Protein 5ISU (pdb70)

Radius of gyration: 23.93 Å; Cα contacts (8 Å, |Δi|>4): 1054; chains: 1; bounding box: 47×68×57 Å

Foldseek 3Di:
DFAAEAEEEDAADAAQLDVLADDDLVSVLVNLQQAWACAAFLPRHGFQWPDWDADPQQFKIKTFGDPPAAKLVGHHQFLVQVQVQLVCSCPVQQVGPCNVLQADPNHGWHWDRPDRGMIMTGHPAHFPCNSSVNNSGTTAGCVQCPPPRHPSPDCVSQQGIYQHQWGWDHDDHQAKTKTAGRCVRPVHTFRYGIYMYGHDNDPVVVLVCCLVVVHFKYWDALVCVVVSVVSHFWDKDKDFQQKWKWKFFAVLAVLSVFLLLLLLLQQLDAQQVLCCQQHPHCSWWDFAAFPGGPLAPLDDNPADQNHHDLPVSLVSVVVSPDDLVDAAEEEEAPPGSSVVSNQVRSQVSCVSSSHHYDYDHDHVVVVCVQQLDLNHDPHRMYIDMDNQGHYCLSCCLCPACPHSNVSRNDYDPVLNVLSVVLRRDDDSVVNSVSVVVNRHVCRSSSRMNGRTRGMIMMIGRNQKDQDVVQPQYHSNRGSGNSRIHGND

Secondary structure (DSSP, 8-state):
----EEEEEESS------TTT--SHHHHHHHHHH---SB-TTT--BSSEEEEEE-TTS-EEEEEEPTT-B-TTS-B--HHHHHHHHHHHH-GGG--TTGGGGEETTEEPEEEEEETTEEEEE-SS--TTHHHHHTT-----HHHHTT-S-TTT-GGGGS---SSSEEEEEEETTTEEEEEE-TT-TT---SSSEEEEEE---HHHHHHHHHTTS--EEE--GGGHHHHHHHSSEEEEEEEEEEEEEEEE-TTSGGGG-HHHHHHHHHT--HHHHHHHHSSSTTSEEE--SSS-TTSTT--S-S------HHHHHHHHHHHT--TTSEEEEEEETT-HHHHHHHHHHHHHHHTTT-EEEEEEE-HHHHHHHHT-TT--S-SEEEEEE---SSGGGGGGGTSTT-TT-TT----HHHHHHHHHHHH---HHHHHHHHHHHHHHHHHTT-EEEEEEEEEEEEEETTEE-HHHH-EETTTEES-GGG-EE--

B-factor: mean 55.95, std 15.01, range [28.08, 129.11]

CATH classification: 3.40.190.10 (+2 more: 3.90.76.10, 3.10.105.10)

Sequence (488 aa):
KDGGSLIIIGVTGDPEVINPNYASDRVTLTIQQAVYAPLFWEVDGKPALAKSLDISDDNLTYTVKLKDGLTWHDGKPLTADDVVFTVNSILDTKQNSPNRGNFVFDDKPVKVEAVDDTTVKFTTLPTVAPAFENTIKTFFPIPKHIFEGVENIEKSDKNKNNPIGSGPYKFVEYKTGEYVSLERFNDYFDGKPKLDKVTFRITKDQNAANLALQNGEINLKSIQPSDRNKVEKASAVNIITYPENRLSYATFNENQPALKSKELRQALSYALDREEIIDAAYGSDEYAKPASSFLTENTKYFTDKVETYDQDIAKAKKLVKESGFDTSQKLTVYYLNNSKSQESIALYLQQQYKEIGVTLDLKPTDPNALSNITLDRKNADYSIALNGYIMGNDPDAYKSLYLSDAPYNYSNYHNKDLDALWEKGAVTADDKERQEIYEKIQNTIADDAVIYPISYDNAVLALDSRYGGQKAATPQPVTMFRDLSKLYLTE

Organism: Listeria monocytogenes serovar 1/2a (strain ATCC BAA-679 / EGD-e) (NCBI:txid169963)

Structure (mmCIF, N/CA/C/O backbone):
data_5ISU
#
_entry.id   5ISU
#
_cell.length_a   46.637
_cell.length_b   75.160
_cell.length_c   70.517
_cell.angle_alpha   90.00
_cell.angle_beta   99.54
_cell.angle_gamma   90.00
#
_symmetry.space_group_name_H-M   'P 1 21 1'
#
loop_
_entity.id
_entity.type
_entity.pdbx_description
1 polymer 'Lmo0135 protein'
2 non-polymer 1,2-ETHANEDIOL
3 water water
#
loop_
_atom_site.group_PDB
_atom_site.id
_atom_site.type_symbol
_atom_site.label_atom_id
_atom_site.label_alt_id
_atom_site.label_comp_id
_atom_site.label_asym_id
_atom_site.label_entity_id
_atom_site.label_seq_id
_atom_site.pdbx_PDB_ins_code
_atom_site.Cartn_x
_atom_site.Cartn_y
_atom_site.Cartn_z
_atom_site.occupancy
_atom_site.B_iso_or_equiv
_atom_site.auth_seq_id
_atom_site.auth_comp_id
_atom_site.auth_asym_id
_atom_site.auth_atom_id
_atom_site.pdbx_PDB_model_num
ATOM 1 N N . LYS A 1 15 ? 7.092 -4.289 52.987 1.00 97.37 37 LYS A N 1
ATOM 2 C CA . LYS A 1 15 ? 7.753 -3.382 51.987 1.00 96.12 37 LYS A CA 1
ATOM 3 C C . LYS A 1 15 ? 7.642 -3.961 50.558 1.00 94.78 37 LYS A C 1
ATOM 4 O O . LYS A 1 15 ? 8.644 -4.141 49.861 1.00 93.02 37 LYS A O 1
ATOM 10 N N . ASP A 1 16 ? 6.410 -4.261 50.138 1.00 92.79 38 ASP A N 1
ATOM 11 C CA . ASP A 1 16 ? 6.141 -4.820 48.795 1.00 83.96 38 ASP A CA 1
ATOM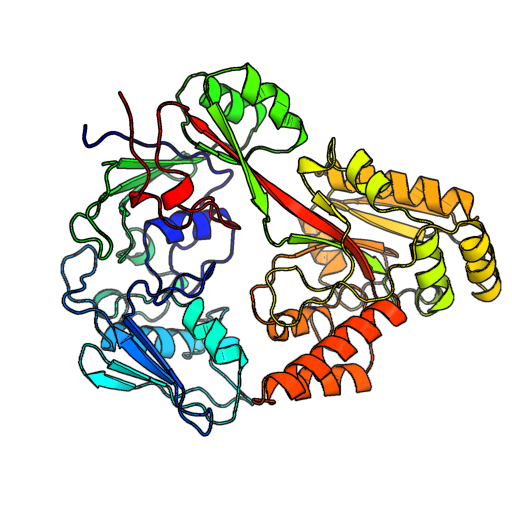 12 C C . ASP A 1 16 ? 4.673 -4.657 48.433 1.00 78.44 38 ASP A C 1
ATOM 13 O O . ASP A 1 16 ? 3.790 -4.709 49.302 1.00 75.94 38 ASP A O 1
ATOM 18 N N . GLY A 1 17 ? 4.426 -4.478 47.138 1.00 70.05 39 GLY A N 1
ATOM 19 C CA . GLY A 1 17 ? 3.084 -4.328 46.622 1.00 64.61 39 GLY A CA 1
ATOM 20 C C . GLY A 1 17 ? 2.616 -2.904 46.764 1.00 59.51 39 GLY A C 1
ATOM 21 O O . GLY A 1 17 ? 3.398 -2.000 47.065 1.00 61.22 39 GLY A O 1
ATOM 22 N N . GLY A 1 18 ? 1.322 -2.719 46.584 1.00 53.17 40 GLY A N 1
ATOM 23 C CA . GLY A 1 18 ? 0.730 -1.415 46.632 1.00 50.52 40 GLY A CA 1
ATOM 24 C C . GLY A 1 18 ? 0.267 -1.059 45.240 1.00 48.12 40 GLY A C 1
ATOM 25 O O . GLY A 1 18 ? 0.643 -1.699 44.256 1.00 42.74 40 GLY A O 1
ATOM 26 N N . SER A 1 19 ? -0.546 -0.011 45.173 1.00 47.57 41 SER A N 1
ATOM 27 C CA . SER A 1 19 ? -1.129 0.442 43.948 1.00 45.92 41 SER A CA 1
ATOM 28 C C . SER A 1 19 ? -0.622 1.836 43.622 1.00 45.52 41 SER A C 1
ATOM 29 O O . SER A 1 19 ? -0.216 2.577 44.506 1.00 46.31 41 SER A O 1
ATOM 32 N N . LEU A 1 20 ? -0.651 2.172 42.338 1.00 44.47 42 LEU A N 1
ATOM 33 C CA . LEU A 1 20 ? -0.291 3.502 41.851 1.00 44.16 42 LEU A CA 1
ATOM 34 C C . LEU A 1 20 ? -1.370 3.908 40.869 1.00 43.03 42 LEU A C 1
ATOM 35 O O . LEU A 1 20 ? -1.719 3.137 39.979 1.00 44.12 42 LEU A O 1
ATOM 40 N N A ILE A 1 21 ? -1.894 5.116 41.050 0.50 43.42 43 ILE A N 1
ATOM 41 N N B ILE A 1 21 ? -1.911 5.109 41.047 0.50 42.63 43 ILE A N 1
ATOM 42 C CA A ILE A 1 21 ? -2.929 5.678 40.197 0.50 42.49 43 ILE A CA 1
ATOM 43 C CA B ILE A 1 21 ? -2.946 5.642 40.171 0.50 41.13 43 ILE A CA 1
ATOM 44 C C A ILE A 1 21 ? -2.282 6.824 39.445 0.50 40.23 43 ILE A C 1
ATOM 45 C C B ILE A 1 21 ? -2.323 6.826 39.446 0.50 39.59 43 ILE A C 1
ATOM 46 O O A ILE A 1 21 ? -1.750 7.740 40.071 0.50 38.88 43 ILE A O 1
ATOM 47 O O B ILE A 1 21 ? -1.846 7.760 40.090 0.50 38.48 43 ILE A O 1
ATOM 56 N N . ILE A 1 22 ? -2.321 6.771 38.115 1.00 38.74 44 ILE A N 1
ATOM 57 C CA . ILE A 1 22 ? -1.711 7.806 37.278 1.00 39.38 44 ILE A CA 1
ATOM 58 C C . ILE A 1 22 ? -2.779 8.563 36.507 1.00 41.13 44 ILE A C 1
ATOM 59 O O . ILE A 1 22 ? -3.629 7.965 35.856 1.00 43.68 44 ILE A O 1
ATOM 64 N N . GLY A 1 23 ? -2.723 9.883 36.570 1.00 42.98 45 GLY A N 1
ATOM 65 C CA . GLY A 1 23 ? -3.731 10.718 35.908 1.00 45.73 45 GLY A CA 1
ATOM 66 C C . GLY A 1 23 ? -3.336 11.022 34.479 1.00 45.46 45 GLY A C 1
ATOM 67 O O . GLY A 1 23 ? -2.203 11.421 34.231 1.00 44.21 45 GLY A O 1
ATOM 68 N N . VAL A 1 24 ? -4.243 10.755 33.542 1.00 47.50 46 VAL A N 1
ATOM 69 C CA . VAL A 1 24 ? -4.035 11.093 32.130 1.00 48.64 46 VAL A CA 1
ATOM 70 C C . VAL A 1 24 ? -5.247 11.924 31.699 1.00 53.81 46 VAL A C 1
ATOM 71 O O . VAL A 1 24 ? -6.287 11.920 32.377 1.00 56.51 46 VAL A O 1
ATOM 75 N N . THR A 1 25 ? -5.130 12.612 30.573 1.00 54.96 47 THR A N 1
ATOM 76 C CA . THR A 1 25 ? -6.172 13.541 30.140 1.00 62.26 47 THR A CA 1
ATOM 77 C C . THR A 1 25 ? -7.272 13.016 29.209 1.00 64.81 47 THR A C 1
ATOM 78 O O . THR A 1 25 ? -8.382 13.560 29.226 1.00 70.31 47 THR A O 1
ATOM 82 N N . GLY A 1 26 ? -6.978 12.002 28.400 1.00 60.99 48 GLY A N 1
ATOM 83 C CA . GLY A 1 26 ? -7.972 11.459 27.468 1.00 60.01 48 GLY A CA 1
ATOM 84 C C . GLY A 1 26 ? -7.933 9.954 27.360 1.00 56.80 48 GLY A C 1
ATOM 85 O O . GLY A 1 26 ? -7.170 9.293 28.080 1.00 53.71 48 GLY A O 1
ATOM 86 N N . ASP A 1 27 ? -8.772 9.413 26.474 1.00 57.89 49 ASP A N 1
ATOM 87 C CA . ASP A 1 27 ? -8.832 7.971 26.229 1.00 58.83 49 ASP A CA 1
ATOM 88 C C . ASP A 1 27 ? -7.707 7.558 25.317 1.00 57.05 49 ASP A C 1
ATOM 89 O O . ASP A 1 27 ? -7.341 8.303 24.403 1.00 58.24 49 ASP A O 1
ATOM 94 N N . PRO A 1 28 ? -7.170 6.348 25.528 1.00 55.35 50 PRO A N 1
ATOM 95 C CA . PRO A 1 28 ? -6.146 5.909 24.612 1.00 54.51 50 PRO A CA 1
ATOM 96 C C . PRO A 1 28 ? -6.786 5.498 23.284 1.00 56.19 50 PRO A C 1
ATOM 97 O O . PRO A 1 28 ? -8.005 5.374 23.201 1.00 56.31 50 PRO A O 1
ATOM 101 N N . GLU A 1 29 ? -5.960 5.331 22.255 1.00 58.03 51 GLU A N 1
ATOM 102 C CA . GLU A 1 29 ? -6.431 4.856 20.948 1.00 62.90 51 GLU A CA 1
ATOM 103 C C . GLU A 1 29 ? -6.010 3.376 20.888 1.00 60.02 51 GLU A C 1
ATOM 104 O O . GLU A 1 29 ? -6.158 2.676 21.882 1.00 60.05 51 GLU A O 1
ATOM 110 N N . VAL A 1 30 ? -5.467 2.895 19.775 1.00 58.64 52 VAL A N 1
ATOM 111 C CA . VAL A 1 30 ? -5.078 1.490 19.692 1.00 56.33 52 VAL A CA 1
ATOM 112 C C . VAL A 1 30 ? -3.736 1.237 20.412 1.00 54.41 52 VAL A C 1
ATOM 113 O O . VAL A 1 30 ? -2.696 1.746 19.995 1.00 50.49 52 VAL A O 1
ATOM 117 N N . ILE A 1 31 ? -3.759 0.436 21.479 1.00 51.68 53 ILE A N 1
ATOM 118 C CA . ILE A 1 31 ? -2.540 0.134 22.249 1.00 49.83 53 ILE A CA 1
ATOM 119 C C . ILE A 1 31 ? -1.718 -0.956 21.537 1.00 48.82 53 ILE A C 1
ATOM 120 O O . ILE A 1 31 ? -1.769 -2.149 21.882 1.00 49.43 53 ILE A O 1
ATOM 125 N N . ASN A 1 32 ? -0.957 -0.510 20.541 1.00 45.89 54 ASN A N 1
ATOM 126 C CA . ASN A 1 32 ? -0.140 -1.382 19.699 1.00 43.42 54 ASN A CA 1
ATOM 127 C C . ASN A 1 32 ? 0.988 -0.500 19.150 1.00 41.49 54 ASN A C 1
ATOM 128 O O . ASN A 1 32 ? 0.720 0.487 18.459 1.00 40.78 54 ASN A O 1
ATOM 133 N N . PRO A 1 33 ? 2.249 -0.850 19.452 1.00 41.50 55 PRO A N 1
ATOM 134 C CA . PRO A 1 33 ? 3.393 -0.023 19.043 1.00 40.07 55 PRO A CA 1
ATOM 135 C C . PRO A 1 33 ? 3.579 0.202 17.555 1.00 42.10 55 PRO A C 1
ATOM 136 O O . PRO A 1 33 ? 4.331 1.095 17.171 1.00 43.24 55 PRO A O 1
ATOM 140 N N . ASN A 1 34 ? 2.950 -0.617 16.724 1.00 44.46 56 ASN A N 1
ATOM 141 C CA . ASN A 1 34 ? 3.018 -0.399 15.273 1.00 46.15 56 ASN A CA 1
ATOM 142 C C . ASN A 1 34 ? 2.186 0.832 14.864 1.00 46.41 56 ASN A C 1
ATOM 143 O O . ASN A 1 34 ? 2.357 1.339 13.773 1.00 49.82 56 ASN A O 1
ATOM 148 N N . TYR A 1 35 ? 1.301 1.308 15.743 1.00 46.54 57 TYR A N 1
ATOM 149 C CA . TYR A 1 35 ? 0.428 2.444 15.414 1.00 47.24 57 TYR A CA 1
ATOM 150 C C . TYR A 1 35 ? 0.404 3.569 16.452 1.00 49.23 57 TYR A C 1
ATOM 151 O O . TYR A 1 35 ? 0.069 4.697 16.111 1.00 49.50 57 TYR A O 1
ATOM 160 N N . ALA A 1 36 ? 0.774 3.286 17.706 1.00 47.76 58 ALA A N 1
ATOM 161 C CA . ALA A 1 36 ? 0.691 4.314 18.756 1.00 47.64 58 ALA A CA 1
ATOM 162 C C . ALA A 1 36 ? 1.440 5.604 18.421 1.00 46.20 58 ALA A C 1
ATOM 163 O O . ALA A 1 36 ? 2.615 5.557 18.110 1.00 45.48 58 ALA A O 1
ATOM 165 N N . SER A 1 37 ? 0.738 6.741 18.479 1.00 46.38 59 SER A N 1
ATOM 166 C CA . SER A 1 37 ? 1.358 8.051 18.218 1.00 49.34 59 SER A CA 1
ATOM 167 C C . SER A 1 37 ? 0.900 9.185 19.163 1.00 51.64 59 SER A C 1
ATOM 168 O O . SER A 1 37 ? 1.618 10.163 19.309 1.00 58.04 59 SER A O 1
ATOM 171 N N . ASP A 1 38 ? -0.271 9.070 19.796 1.00 51.39 60 ASP A N 1
ATOM 172 C CA . ASP A 1 38 ? -0.739 10.133 20.711 1.00 52.43 60 ASP A CA 1
ATOM 173 C C . ASP A 1 38 ? -0.122 9.961 22.133 1.00 49.78 60 ASP A C 1
ATOM 174 O O . ASP A 1 38 ? 0.367 8.893 22.476 1.00 47.39 60 ASP A O 1
ATOM 179 N N . ARG A 1 39 ? -0.172 11.020 22.940 1.00 49.94 61 ARG A N 1
ATOM 180 C CA . ARG A 1 39 ? 0.433 11.032 24.281 1.00 51.82 61 ARG A CA 1
ATOM 181 C C . ARG A 1 39 ? -0.123 9.978 25.236 1.00 47.81 61 ARG A C 1
ATOM 182 O O . ARG A 1 39 ? 0.654 9.280 25.902 1.00 46.83 61 ARG A O 1
ATOM 190 N N . VAL A 1 40 ? -1.442 9.802 25.257 1.00 44.60 62 VAL A N 1
ATOM 191 C CA . VAL A 1 40 ? -2.051 8.849 26.178 1.00 43.11 62 VAL A CA 1
ATOM 192 C C . VAL A 1 40 ? -1.733 7.407 25.822 1.00 39.85 62 VAL A C 1
ATOM 193 O O . VAL A 1 40 ? -1.351 6.619 26.697 1.00 39.24 62 VAL A O 1
ATOM 197 N N . THR A 1 41 ? -1.847 7.068 24.548 1.00 39.15 63 THR A N 1
ATOM 198 C CA . THR A 1 41 ? -1.587 5.705 24.120 1.00 39.87 63 THR A CA 1
ATOM 199 C C . THR A 1 41 ? -0.125 5.338 24.354 1.00 36.89 63 THR A C 1
ATOM 200 O O . THR A 1 41 ? 0.181 4.217 24.782 1.00 39.33 63 THR A O 1
ATOM 204 N N . LEU A 1 42 ? 0.776 6.268 24.056 1.00 34.87 64 LEU A N 1
ATOM 205 C CA . LEU A 1 42 ? 2.204 6.007 24.251 1.00 35.02 64 LEU A CA 1
ATOM 206 C C . LEU A 1 42 ? 2.536 5.832 25.729 1.00 34.64 64 LEU A C 1
ATOM 207 O O . LEU A 1 42 ? 3.396 5.034 26.084 1.00 35.91 64 LEU A O 1
ATOM 212 N N . THR A 1 43 ? 1.854 6.594 26.579 1.00 35.79 65 THR A N 1
ATOM 213 C CA . THR A 1 43 ? 2.077 6.538 28.011 1.00 35.91 65 THR A CA 1
ATOM 214 C C . THR A 1 43 ? 1.698 5.150 28.524 1.00 36.46 65 THR A C 1
ATOM 215 O O . THR A 1 43 ? 2.432 4.550 29.304 1.00 34.56 65 THR A O 1
ATOM 219 N N . ILE A 1 44 ? 0.574 4.627 28.036 1.00 38.49 66 ILE A N 1
ATOM 220 C CA . ILE A 1 44 ? 0.100 3.304 28.456 1.00 40.41 66 ILE A CA 1
ATOM 221 C C . ILE A 1 44 ? 0.984 2.212 27.849 1.00 39.95 66 ILE A C 1
ATOM 222 O O . ILE A 1 44 ? 1.388 1.257 28.548 1.00 39.80 66 ILE A O 1
ATOM 227 N N . GLN A 1 45 ? 1.352 2.389 26.587 1.00 38.84 67 GLN A N 1
ATOM 228 C CA . GLN A 1 45 ? 2.236 1.431 25.913 1.00 38.47 67 GLN A CA 1
ATOM 229 C C . GLN A 1 45 ? 3.579 1.237 26.629 1.00 38.05 67 GLN A C 1
ATOM 230 O O . GLN A 1 45 ? 4.105 0.130 26.684 1.00 36.56 67 GLN A O 1
ATOM 236 N N . GLN A 1 46 ? 4.124 2.317 27.180 1.00 38.04 68 GLN A N 1
ATOM 237 C CA . GLN A 1 46 ? 5.411 2.258 27.877 1.00 37.00 68 GLN A CA 1
ATOM 238 C C . GLN A 1 46 ? 5.354 1.284 29.052 1.00 36.98 68 GLN A C 1
ATOM 239 O O . GLN A 1 46 ? 6.347 0.660 29.398 1.00 38.25 68 GLN A O 1
ATOM 245 N N . ALA A 1 47 ? 4.179 1.154 29.650 1.00 35.27 69 ALA A N 1
ATOM 246 C CA . ALA A 1 47 ? 4.004 0.260 30.780 1.00 34.82 69 ALA A CA 1
ATOM 247 C C . ALA A 1 47 ? 3.746 -1.181 30.340 1.00 35.82 69 ALA A C 1
ATOM 248 O O . ALA A 1 47 ? 4.125 -2.099 31.024 1.00 40.77 69 ALA A O 1
ATOM 250 N N . VAL A 1 48 ? 3.147 -1.368 29.176 1.00 37.56 70 VAL A N 1
ATOM 251 C CA . VAL A 1 48 ? 2.752 -2.697 28.712 1.00 38.40 70 VAL A CA 1
ATOM 252 C C . VAL A 1 48 ? 3.770 -3.375 27.811 1.00 38.08 70 VAL A C 1
ATOM 253 O O . VAL A 1 48 ? 3.901 -4.598 27.860 1.00 39.27 70 VAL A O 1
ATOM 257 N N . TYR A 1 49 ? 4.487 -2.590 27.003 1.00 39.93 71 TYR A N 1
ATOM 258 C CA . TYR A 1 49 ? 5.491 -3.116 26.084 1.00 38.99 71 TYR A CA 1
ATOM 259 C C . TYR A 1 49 ? 6.903 -2.611 26.362 1.00 37.33 71 TYR A C 1
ATOM 260 O O . TYR A 1 49 ? 7.106 -1.440 26.618 1.00 39.44 71 TYR A O 1
ATOM 269 N N . ALA A 1 50 ? 7.874 -3.511 26.249 1.00 36.92 72 ALA A N 1
ATOM 270 C CA . ALA A 1 50 ? 9.272 -3.183 26.393 1.00 36.91 72 ALA A CA 1
ATOM 271 C C . ALA A 1 50 ? 9.908 -3.000 24.983 1.00 38.09 72 ALA A C 1
ATOM 272 O O . ALA A 1 50 ? 9.507 -3.675 24.029 1.00 35.16 72 ALA A O 1
ATOM 274 N N . PRO A 1 51 ? 10.886 -2.074 24.849 1.00 37.86 73 PRO A N 1
ATOM 275 C CA . PRO A 1 51 ? 11.591 -1.884 23.574 1.00 37.74 73 PRO A CA 1
ATOM 276 C C . PRO A 1 51 ? 12.883 -2.734 23.492 1.00 37.23 73 PRO A C 1
ATOM 277 O O . PRO A 1 51 ? 13.267 -3.370 24.471 1.00 34.73 73 PRO A O 1
ATOM 281 N N . LEU A 1 52 ? 13.547 -2.749 22.339 1.00 38.15 74 LEU A N 1
ATOM 282 C CA . LEU A 1 52 ? 14.821 -3.471 22.239 1.00 38.15 74 LEU A CA 1
ATOM 283 C C . LEU A 1 52 ? 15.857 -2.722 23.081 1.00 38.52 74 LEU A C 1
ATOM 284 O O . LEU A 1 52 ? 16.636 -3.331 23.813 1.00 39.67 74 LEU A O 1
ATOM 289 N N . PHE A 1 53 ? 15.847 -1.395 22.953 1.00 38.40 75 PHE A N 1
ATOM 290 C CA . PHE A 1 53 ? 16.745 -0.508 23.684 1.00 36.96 75 PHE A CA 1
ATOM 291 C C . PHE A 1 53 ? 15.932 0.658 24.202 1.00 36.97 75 PHE A C 1
ATOM 292 O O . PHE A 1 53 ? 14.914 1.012 23.605 1.00 36.94 75 PHE A O 1
ATOM 300 N N . TRP A 1 54 ? 16.369 1.247 25.312 1.00 36.23 76 TRP A N 1
ATOM 301 C CA . TRP A 1 54 ? 15.683 2.400 25.860 1.00 37.87 76 TRP A CA 1
ATOM 302 C C . TRP A 1 54 ? 16.131 3.632 25.070 1.00 38.60 76 TRP A C 1
ATOM 303 O O . TRP A 1 54 ? 17.301 3.923 25.005 1.00 39.53 76 TRP A O 1
ATOM 314 N N . GLU A 1 55 ? 15.175 4.333 24.472 1.00 40.99 77 GLU A N 1
ATOM 315 C CA . GLU A 1 55 ? 15.428 5.522 23.648 1.00 45.00 77 GLU A CA 1
ATOM 316 C C . GLU A 1 55 ? 16.170 6.648 24.359 1.00 46.29 77 GLU A C 1
ATOM 317 O O . GLU A 1 55 ? 17.131 7.189 23.827 1.00 45.85 77 GLU A O 1
ATOM 323 N N . VAL A 1 56 ? 15.713 6.995 25.560 1.00 46.76 78 VAL A N 1
ATOM 324 C CA . VAL A 1 56 ? 16.285 8.118 26.310 1.00 48.91 78 VAL A CA 1
ATOM 325 C C . VAL A 1 56 ? 17.817 8.052 26.459 1.00 49.64 78 VAL A C 1
ATOM 326 O O . VAL A 1 56 ? 18.458 9.080 26.422 1.00 52.84 78 VAL A O 1
ATOM 330 N N . ASP A 1 57 ? 18.407 6.861 26.564 1.00 52.12 79 ASP A N 1
ATOM 331 C CA . ASP A 1 57 ? 19.887 6.733 26.698 1.00 56.12 79 ASP A CA 1
ATOM 332 C C . ASP A 1 57 ? 20.543 5.658 25.818 1.00 56.80 79 ASP A C 1
ATOM 333 O O . ASP A 1 57 ? 21.754 5.438 25.907 1.00 58.08 79 ASP A O 1
ATOM 338 N N . GLY A 1 58 ? 19.762 4.991 24.973 1.00 52.16 80 GLY A N 1
ATOM 339 C CA . GLY A 1 58 ? 20.319 3.931 24.119 1.00 52.52 80 GLY A CA 1
ATOM 340 C C . GLY A 1 58 ? 20.765 2.646 24.831 1.00 49.70 80 GLY A C 1
ATOM 341 O O . GLY A 1 58 ? 21.386 1.779 24.219 1.00 46.43 80 GLY A O 1
ATOM 342 N N . LYS A 1 59 ? 20.422 2.499 26.105 1.00 48.91 81 LYS A N 1
ATOM 343 C CA . LYS A 1 59 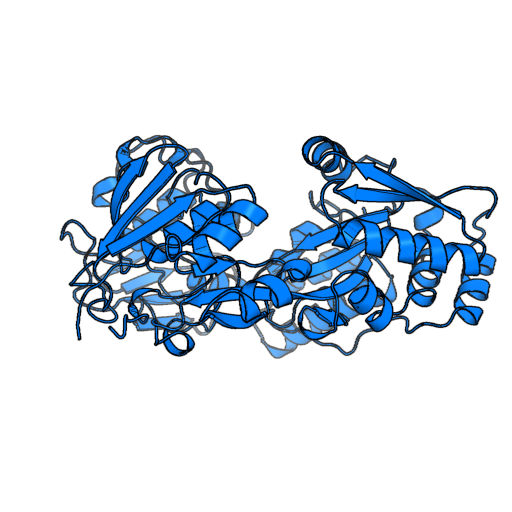? 20.825 1.305 26.857 1.00 50.93 81 LYS A CA 1
ATOM 344 C C . LYS A 1 59 ? 20.008 0.046 26.540 1.00 47.57 81 LYS A C 1
ATOM 345 O O . LYS A 1 59 ? 18.855 0.139 26.133 1.00 46.39 81 LYS A O 1
ATOM 351 N N . PRO A 1 60 ? 20.636 -1.134 26.686 1.00 47.35 82 PRO A N 1
ATOM 352 C CA . PRO A 1 60 ? 19.983 -2.406 26.421 1.00 46.48 82 PRO A CA 1
ATOM 353 C C . PRO A 1 60 ? 18.730 -2.613 27.240 1.00 45.16 82 PRO A C 1
ATOM 354 O O . PRO A 1 60 ? 18.755 -2.370 28.432 1.00 48.33 82 PRO A O 1
ATOM 358 N N . ALA A 1 61 ? 17.650 -3.048 26.591 1.00 41.39 83 ALA A N 1
ATOM 359 C CA . ALA A 1 61 ? 16.389 -3.362 27.265 1.00 40.84 83 ALA A CA 1
ATOM 360 C C . ALA A 1 61 ? 16.126 -4.848 26.978 1.00 40.41 83 ALA A C 1
ATOM 361 O O . ALA A 1 61 ? 16.793 -5.704 27.566 1.00 40.81 83 ALA A O 1
ATOM 363 N N . LEU A 1 62 ? 15.213 -5.177 26.056 1.00 38.06 84 LEU A N 1
ATOM 364 C CA . LEU A 1 62 ? 15.031 -6.584 25.697 1.00 37.44 84 LEU A CA 1
ATOM 365 C C . LEU A 1 62 ? 16.310 -7.097 25.025 1.00 39.10 84 LEU A C 1
ATOM 366 O O . LEU A 1 62 ? 16.644 -8.281 25.134 1.00 38.52 84 LEU A O 1
ATOM 371 N N . ALA A 1 63 ? 17.008 -6.194 24.328 1.00 38.92 85 ALA A N 1
ATOM 372 C CA . ALA A 1 63 ? 18.242 -6.533 23.624 1.00 42.29 85 ALA A CA 1
ATOM 373 C C . ALA A 1 63 ? 19.431 -6.461 24.558 1.00 47.53 85 ALA A C 1
ATOM 374 O O . ALA A 1 63 ? 19.448 -5.683 25.514 1.00 49.53 85 ALA A O 1
ATOM 376 N N . LYS A 1 64 ? 20.426 -7.277 24.258 1.00 49.92 86 LYS A N 1
ATOM 377 C CA . LYS A 1 64 ? 21.656 -7.332 25.010 1.00 53.39 86 LYS A CA 1
ATOM 378 C C . LYS A 1 64 ? 22.674 -6.404 24.315 1.00 54.50 86 LYS A C 1
ATOM 379 O O . LYS A 1 64 ? 23.450 -5.717 24.989 1.00 57.94 86 LYS A O 1
ATOM 385 N N . SER A 1 65 ? 22.647 -6.365 22.974 1.00 51.84 87 SER A N 1
ATOM 386 C CA . SER A 1 65 ? 23.569 -5.522 22.200 1.00 53.80 87 SER A CA 1
ATOM 387 C C . SER A 1 65 ? 23.198 -5.340 20.720 1.00 52.32 87 SER A C 1
ATOM 388 O O . SER A 1 65 ? 22.405 -6.103 20.150 1.00 50.74 87 SER A O 1
ATOM 391 N N . LEU A 1 66 ? 23.804 -4.317 20.126 1.00 51.56 88 LEU A N 1
ATOM 392 C CA . LEU A 1 66 ? 23.653 -3.970 18.722 1.00 53.37 88 LEU A CA 1
ATOM 393 C C . LEU A 1 66 ? 25.060 -3.915 18.169 1.00 57.71 88 LEU A C 1
ATOM 394 O O . LEU A 1 66 ? 25.958 -3.377 18.812 1.00 62.08 88 LEU A O 1
ATOM 399 N N . ASP A 1 67 ? 25.255 -4.465 16.983 1.00 60.22 89 ASP A N 1
ATOM 400 C CA . ASP A 1 67 ? 26.562 -4.456 16.354 1.00 66.11 89 ASP A CA 1
ATOM 401 C C . ASP A 1 67 ? 26.364 -4.064 14.888 1.00 63.23 89 ASP A C 1
ATOM 402 O O . ASP A 1 67 ? 25.519 -4.615 14.191 1.00 59.13 89 ASP A O 1
ATOM 407 N N . ILE A 1 68 ? 27.137 -3.087 14.445 1.00 63.95 90 ILE A N 1
ATOM 408 C CA . ILE A 1 68 ? 27.045 -2.569 13.092 1.00 65.56 90 ILE A CA 1
ATOM 409 C C . ILE A 1 68 ? 28.305 -2.977 12.344 1.00 68.23 90 ILE A C 1
ATOM 410 O O . ILE A 1 68 ? 29.410 -2.771 12.842 1.00 71.90 90 ILE A O 1
ATOM 415 N N . SER A 1 69 ? 28.141 -3.552 11.152 1.00 61.89 91 SER A N 1
ATOM 416 C CA . SER A 1 69 ? 29.279 -3.990 10.356 1.00 65.00 91 SER A CA 1
ATOM 417 C C . SER A 1 69 ? 30.137 -2.805 9.876 1.00 65.51 91 SER A C 1
ATOM 418 O O . SER A 1 69 ? 29.685 -1.669 9.848 1.00 63.85 91 SER A O 1
ATOM 421 N N . ASP A 1 70 ? 31.355 -3.105 9.454 1.00 70.05 92 ASP A N 1
ATOM 422 C CA . ASP A 1 70 ? 32.288 -2.077 8.969 1.00 73.83 92 ASP A CA 1
ATOM 423 C C . ASP A 1 70 ? 31.760 -1.298 7.755 1.00 71.43 92 ASP A C 1
ATOM 424 O O . ASP A 1 70 ? 31.961 -0.094 7.671 1.00 72.11 92 ASP A O 1
ATOM 429 N N . ASP A 1 71 ? 31.074 -1.983 6.841 1.00 70.38 93 ASP A N 1
ATOM 430 C CA . ASP A 1 71 ? 30.487 -1.328 5.649 1.00 70.87 93 ASP A CA 1
ATOM 431 C C . ASP A 1 71 ? 29.140 -0.597 5.926 1.00 68.59 93 ASP A C 1
ATOM 432 O O . ASP A 1 71 ? 28.537 -0.053 5.005 1.00 68.33 93 ASP A O 1
ATOM 437 N N . ASN A 1 72 ? 28.667 -0.627 7.180 1.00 64.50 94 ASN A N 1
ATOM 438 C CA . ASN A 1 72 ? 27.437 0.078 7.598 1.00 62.38 94 ASN A CA 1
ATOM 439 C C . ASN A 1 72 ? 26.123 -0.405 6.979 1.00 60.85 94 ASN A C 1
ATOM 440 O O . ASN A 1 72 ? 25.115 0.311 7.036 1.00 58.01 94 ASN A O 1
ATOM 445 N N . LEU A 1 73 ? 26.123 -1.615 6.418 1.00 61.49 95 LEU A N 1
ATOM 446 C CA . LEU A 1 73 ? 24.923 -2.192 5.801 1.00 60.94 95 LEU A CA 1
ATOM 447 C C . LEU A 1 73 ? 24.278 -3.288 6.634 1.00 58.44 95 LEU A C 1
ATOM 448 O O . LEU A 1 73 ? 23.132 -3.618 6.383 1.00 60.84 95 LEU A O 1
ATOM 453 N N . THR A 1 74 ? 24.999 -3.856 7.604 1.00 57.87 96 THR A N 1
ATOM 454 C CA . THR A 1 74 ? 24.461 -4.942 8.422 1.00 56.92 96 THR A CA 1
ATOM 455 C C . THR A 1 74 ? 24.441 -4.633 9.933 1.00 56.13 96 THR A C 1
ATOM 456 O O . THR A 1 74 ? 25.482 -4.417 10.551 1.00 58.79 96 THR A O 1
ATOM 460 N N . TYR A 1 75 ? 23.240 -4.619 10.506 1.00 53.78 97 TYR A N 1
ATOM 461 C CA . TYR A 1 75 ? 23.026 -4.371 11.925 1.00 51.16 97 TYR A CA 1
ATOM 462 C C . TYR A 1 75 ? 22.596 -5.683 12.579 1.00 48.76 97 TYR A C 1
ATOM 463 O O . TYR A 1 75 ? 21.579 -6.250 12.222 1.00 47.42 97 TYR A O 1
ATOM 472 N N . THR A 1 76 ? 23.363 -6.143 13.552 1.00 48.87 98 THR A N 1
ATOM 473 C CA . THR A 1 76 ? 23.073 -7.377 14.252 1.00 49.28 98 THR A CA 1
ATOM 474 C C . THR A 1 76 ? 22.668 -7.091 15.690 1.00 47.98 98 THR A C 1
ATOM 475 O O . THR A 1 76 ? 23.440 -6.500 16.457 1.00 48.89 98 THR A O 1
ATOM 479 N N . VAL A 1 77 ? 21.463 -7.529 16.057 1.00 47.32 99 VAL A N 1
ATOM 480 C CA . VAL A 1 77 ? 20.931 -7.356 17.409 1.00 45.50 99 VAL A CA 1
ATOM 481 C C . VAL A 1 77 ? 20.850 -8.712 18.118 1.00 46.77 99 VAL A C 1
ATOM 482 O O . VAL A 1 77 ? 20.248 -9.656 17.596 1.00 47.14 99 VAL A O 1
ATOM 486 N N . LYS A 1 78 ? 21.455 -8.793 19.300 1.00 47.77 100 LYS A N 1
ATOM 487 C CA . LYS A 1 78 ? 21.409 -9.989 20.141 1.00 49.46 100 LYS A CA 1
ATOM 488 C C . LYS A 1 78 ? 20.403 -9.710 21.262 1.00 47.52 100 LYS A C 1
ATOM 489 O O . LYS A 1 78 ? 20.492 -8.682 21.920 1.00 45.66 100 LYS A O 1
ATOM 495 N N . LEU A 1 79 ? 19.471 -10.637 21.490 1.00 49.76 101 LEU A N 1
ATOM 496 C CA . LEU A 1 79 ? 18.450 -10.507 22.548 1.00 48.69 101 LEU A CA 1
ATOM 497 C C . LEU A 1 79 ? 18.878 -11.189 23.830 1.00 48.08 101 LEU A C 1
ATOM 498 O O . LEU A 1 79 ? 19.738 -12.044 23.825 1.00 49.57 101 LEU A O 1
ATOM 503 N N . LYS A 1 80 ? 18.241 -10.821 24.929 1.00 49.61 102 LYS A N 1
ATOM 504 C CA . LYS A 1 80 ? 18.483 -11.498 26.198 1.00 52.00 102 LYS A CA 1
ATOM 505 C C . LYS A 1 80 ? 17.846 -12.905 26.122 1.00 53.90 102 LYS A C 1
ATOM 506 O O . LYS A 1 80 ? 16.940 -13.134 25.317 1.00 53.01 102 LYS A O 1
ATOM 512 N N . ASP A 1 81 ? 18.360 -13.837 26.918 1.00 56.40 103 ASP A N 1
ATOM 513 C CA . ASP A 1 81 ? 17.868 -15.209 26.942 1.00 59.92 103 ASP A CA 1
ATOM 514 C C . ASP A 1 81 ? 16.701 -15.312 27.893 1.00 56.14 103 ASP A C 1
ATOM 515 O O . ASP A 1 81 ? 16.628 -14.562 28.860 1.00 54.12 103 ASP A O 1
ATOM 520 N N . GLY A 1 82 ? 15.800 -16.253 27.628 1.00 53.56 104 GLY A N 1
ATOM 521 C CA . GLY A 1 82 ? 14.667 -16.518 28.518 1.00 52.88 104 GLY A CA 1
ATOM 522 C C . GLY A 1 82 ? 13.579 -15.466 28.630 1.00 49.28 104 GLY A C 1
ATOM 523 O O . GLY A 1 82 ? 12.834 -15.459 29.593 1.00 50.63 104 GLY A O 1
ATOM 524 N N . LEU A 1 83 ? 13.484 -14.570 27.657 1.00 46.29 105 LEU A N 1
ATOM 525 C CA . LEU A 1 83 ? 12.420 -13.568 27.666 1.00 43.54 105 LEU A CA 1
ATOM 526 C C . LEU A 1 83 ? 11.078 -14.214 27.356 1.00 43.66 105 LEU A C 1
ATOM 527 O O . LEU A 1 83 ? 11.012 -15.166 26.589 1.00 45.18 105 LEU A O 1
ATOM 532 N N . THR A 1 84 ? 10.013 -13.683 27.936 1.00 42.99 106 THR A N 1
ATOM 533 C CA . THR A 1 84 ? 8.674 -14.160 27.663 1.00 44.69 106 THR A CA 1
ATOM 534 C C . THR A 1 84 ? 7.698 -13.006 27.553 1.00 42.09 106 THR A C 1
ATOM 535 O O . THR A 1 84 ? 7.961 -11.893 28.020 1.00 40.58 106 THR A O 1
ATOM 539 N N . TRP A 1 85 ? 6.580 -13.292 26.899 1.00 42.10 107 TRP A N 1
ATOM 540 C CA . TRP A 1 85 ? 5.463 -12.358 26.770 1.00 41.18 107 TRP A CA 1
ATOM 541 C C . TRP A 1 85 ? 4.578 -12.585 28.000 1.00 40.89 107 TRP A C 1
ATOM 542 O O . TRP A 1 85 ? 4.817 -13.539 28.760 1.00 40.84 107 TRP A O 1
ATOM 553 N N . HIS A 1 86 ? 3.542 -11.753 28.176 1.00 39.74 108 HIS A N 1
ATOM 554 C CA . HIS A 1 86 ? 2.659 -11.851 29.360 1.00 40.85 108 HIS A CA 1
ATOM 555 C C . HIS A 1 86 ? 1.859 -13.149 29.496 1.00 42.60 108 HIS A C 1
ATOM 556 O O . HIS A 1 86 ? 1.468 -13.519 30.593 1.00 41.91 108 HIS A O 1
ATOM 563 N N . ASP A 1 87 ? 1.625 -13.829 28.377 1.00 44.79 109 ASP A N 1
ATOM 564 C CA . ASP A 1 87 ? 0.896 -15.095 28.375 1.00 46.58 109 ASP A CA 1
ATOM 565 C C . ASP A 1 87 ? 1.824 -16.317 28.480 1.00 46.58 109 ASP A C 1
ATOM 566 O O . ASP A 1 87 ? 1.364 -17.448 28.326 1.00 49.00 109 ASP A O 1
ATOM 571 N N . GLY A 1 88 ? 3.122 -16.092 28.718 1.00 44.60 110 GLY A N 1
ATOM 572 C CA . GLY A 1 88 ? 4.076 -17.184 28.917 1.00 46.14 110 GLY A CA 1
ATOM 573 C C . GLY A 1 88 ? 4.846 -17.683 27.702 1.00 48.73 110 GLY A C 1
ATOM 574 O O . GLY A 1 88 ? 5.802 -18.447 27.863 1.00 49.75 110 GLY A O 1
ATOM 575 N N . LYS A 1 89 ? 4.420 -17.298 26.495 1.00 50.08 111 LYS A N 1
ATOM 576 C CA . LYS A 1 89 ? 5.125 -17.691 25.270 1.00 52.56 111 LYS A CA 1
ATOM 577 C C . LYS A 1 89 ? 6.481 -17.001 25.220 1.00 50.33 111 LYS A C 1
ATOM 578 O O . LYS A 1 89 ? 6.626 -15.890 25.727 1.00 48.85 111 LYS A O 1
ATOM 584 N N . PRO A 1 90 ? 7.491 -17.678 24.655 1.00 51.81 112 PRO A N 1
ATOM 585 C CA . PRO A 1 90 ? 8.810 -17.070 24.531 1.00 50.99 112 PRO A CA 1
ATOM 586 C C . PRO A 1 90 ? 8.834 -15.842 23.630 1.00 48.83 112 PRO A C 1
ATOM 587 O O . PRO A 1 90 ? 8.039 -15.749 22.697 1.00 47.16 112 PRO A O 1
ATOM 591 N N . LEU A 1 91 ? 9.730 -14.905 23.936 1.00 47.52 113 LEU A N 1
ATOM 592 C CA . LEU A 1 91 ? 9.943 -13.724 23.094 1.00 45.38 113 LEU A CA 1
ATOM 593 C C . LEU A 1 91 ? 11.315 -13.958 22.459 1.00 45.73 113 LEU A C 1
ATOM 594 O O . LEU A 1 91 ? 12.321 -14.044 23.177 1.00 44.91 113 LEU A O 1
ATOM 599 N N . THR A 1 92 ? 11.337 -14.115 21.124 1.00 46.90 114 THR A N 1
ATOM 600 C CA . THR A 1 92 ? 12.551 -14.415 20.372 1.00 47.53 114 THR A CA 1
ATOM 601 C C . THR A 1 92 ? 12.708 -13.518 19.147 1.00 47.35 114 THR A C 1
ATOM 602 O O . THR A 1 92 ? 11.901 -12.632 18.902 1.00 47.21 114 THR A O 1
ATOM 606 N N . ALA A 1 93 ? 13.750 -13.781 18.371 1.00 47.00 115 ALA A N 1
ATOM 607 C CA . ALA A 1 93 ? 13.992 -13.057 17.134 1.00 47.87 115 ALA A CA 1
ATOM 608 C C . ALA A 1 93 ? 12.805 -13.162 16.173 1.00 48.15 115 ALA A C 1
ATOM 609 O O . ALA A 1 93 ? 12.529 -12.217 15.444 1.00 45.27 115 ALA A O 1
ATOM 611 N N . ASP A 1 94 ? 12.108 -14.302 16.172 1.00 50.28 116 ASP A N 1
ATOM 612 C CA . ASP A 1 94 ? 10.949 -14.471 15.284 1.00 51.66 116 ASP A CA 1
ATOM 613 C C . ASP A 1 94 ? 9.892 -13.375 15.482 1.00 50.26 116 ASP A C 1
ATOM 614 O O . ASP A 1 94 ? 9.190 -13.025 14.541 1.00 49.99 116 ASP A O 1
ATOM 619 N N . ASP A 1 95 ? 9.775 -12.851 16.709 1.00 48.90 117 ASP A N 1
ATOM 620 C CA . ASP A 1 95 ? 8.840 -11.764 17.000 1.00 47.06 117 ASP A CA 1
ATOM 621 C C . ASP A 1 95 ? 9.364 -10.452 16.389 1.00 46.85 117 ASP A C 1
ATOM 622 O O . ASP A 1 95 ? 8.600 -9.668 15.816 1.00 47.66 117 ASP A O 1
ATOM 627 N N . VAL A 1 96 ? 10.671 -10.230 16.496 1.00 44.45 118 VAL A N 1
ATOM 628 C CA . VAL A 1 96 ? 11.291 -9.040 15.919 1.00 43.97 118 VAL A CA 1
ATOM 629 C C . VAL A 1 96 ? 11.111 -9.068 14.408 1.00 44.68 118 VAL A C 1
ATOM 630 O O . VAL A 1 96 ? 10.667 -8.094 13.830 1.00 46.48 118 VAL A O 1
ATOM 634 N N . VAL A 1 97 ? 11.435 -10.201 13.786 1.00 45.89 119 VAL A N 1
ATOM 635 C CA . VAL A 1 97 ? 11.287 -10.373 12.336 1.00 48.61 119 VAL A CA 1
ATOM 636 C C . VAL A 1 97 ? 9.846 -10.149 11.915 1.00 49.19 119 VAL A C 1
ATOM 637 O O . VAL A 1 97 ? 9.583 -9.446 10.925 1.00 49.88 119 VAL A O 1
ATOM 641 N N . PHE A 1 98 ? 8.923 -10.767 12.650 1.00 48.09 120 PHE A N 1
ATOM 642 C CA . PHE A 1 98 ? 7.510 -10.621 12.348 1.00 47.94 120 PHE A CA 1
ATOM 643 C C . PHE A 1 98 ? 7.065 -9.169 12.476 1.00 46.53 120 PHE A C 1
ATOM 644 O O . PHE A 1 98 ? 6.290 -8.683 11.653 1.00 46.74 120 PHE A O 1
ATOM 652 N N . THR A 1 99 ? 7.546 -8.478 13.498 1.00 45.99 121 THR A N 1
ATOM 653 C CA . THR A 1 99 ? 7.138 -7.081 13.688 1.00 46.45 121 THR A CA 1
ATOM 654 C C . THR A 1 99 ? 7.571 -6.196 12.510 1.00 46.91 121 THR A C 1
ATOM 655 O O . THR A 1 99 ? 6.768 -5.411 11.996 1.00 45.88 121 THR A O 1
ATOM 659 N N . VAL A 1 100 ? 8.814 -6.357 12.063 1.00 45.89 122 VAL A N 1
ATOM 660 C CA . VAL A 1 100 ? 9.329 -5.565 10.946 1.00 45.84 122 VAL A CA 1
ATOM 661 C C . VAL A 1 100 ? 8.559 -5.873 9.664 1.00 46.95 122 VAL A C 1
ATOM 662 O O . VAL A 1 100 ? 8.209 -4.954 8.925 1.00 47.43 122 VAL A O 1
ATOM 666 N N . ASN A 1 101 ? 8.292 -7.153 9.411 1.00 48.45 123 ASN A N 1
ATOM 667 C CA . ASN A 1 101 ? 7.528 -7.550 8.209 1.00 52.15 123 ASN A CA 1
ATOM 668 C C . ASN A 1 101 ? 6.094 -7.030 8.285 1.00 52.95 123 ASN A C 1
ATOM 669 O O . ASN A 1 101 ? 5.512 -6.673 7.254 1.00 54.22 123 ASN A O 1
ATOM 674 N N . SER A 1 102 ? 5.535 -6.956 9.494 1.00 50.01 124 SER A N 1
ATOM 675 C CA . SER A 1 102 ? 4.167 -6.444 9.649 1.00 52.85 124 SER A CA 1
ATOM 676 C C . SER A 1 102 ? 4.136 -4.910 9.425 1.00 52.89 124 SER A C 1
ATOM 677 O O . SER A 1 102 ? 3.123 -4.371 8.989 1.00 56.50 124 SER A O 1
ATOM 680 N N . ILE A 1 103 ? 5.247 -4.223 9.693 1.00 52.11 125 ILE A N 1
ATOM 681 C CA . ILE A 1 103 ? 5.343 -2.765 9.438 1.00 52.02 125 ILE A CA 1
ATOM 682 C C . ILE A 1 103 ? 5.601 -2.511 7.947 1.00 54.80 125 ILE A C 1
ATOM 683 O O . ILE A 1 103 ? 5.071 -1.549 7.362 1.00 54.36 125 ILE A O 1
ATOM 688 N N . LEU A 1 104 ? 6.440 -3.354 7.345 1.00 55.49 126 LEU A N 1
ATOM 689 C CA . LEU A 1 104 ? 6.749 -3.230 5.919 1.00 59.25 126 LEU A CA 1
ATOM 690 C C . LEU A 1 104 ? 5.540 -3.505 5.037 1.00 62.81 126 LEU A C 1
ATOM 691 O O . LEU A 1 104 ? 5.422 -2.953 3.950 1.00 66.93 126 LEU A O 1
ATOM 696 N N . ASP A 1 105 ? 4.658 -4.372 5.514 1.00 65.72 127 ASP A N 1
ATOM 697 C CA . ASP A 1 105 ? 3.468 -4.772 4.778 1.00 66.57 127 ASP A CA 1
ATOM 698 C C . ASP A 1 105 ? 2.557 -3.549 4.601 1.00 65.27 127 ASP A C 1
ATOM 699 O O . ASP A 1 105 ? 1.937 -3.077 5.558 1.00 60.22 127 ASP A O 1
ATOM 704 N N . THR A 1 106 ? 2.504 -3.041 3.366 1.00 64.93 128 THR A N 1
ATOM 705 C CA . THR A 1 106 ? 1.731 -1.843 3.022 1.00 64.70 128 THR A CA 1
ATOM 706 C C . THR A 1 106 ? 0.248 -1.911 3.389 1.00 65.69 128 THR A C 1
ATOM 707 O O . THR A 1 106 ? -0.327 -0.886 3.770 1.00 66.13 128 THR A O 1
ATOM 711 N N . LYS A 1 107 ? -0.370 -3.095 3.293 1.00 66.73 129 LYS A N 1
ATOM 712 C CA . LYS A 1 107 ? -1.797 -3.224 3.639 1.00 68.28 129 LYS A CA 1
ATOM 713 C C . LYS A 1 107 ? -2.105 -2.906 5.127 1.00 66.03 129 LYS A C 1
ATOM 714 O O . LYS A 1 107 ? -3.251 -2.590 5.463 1.00 64.29 129 LYS A O 1
ATOM 720 N N . GLN A 1 108 ? -1.096 -2.971 6.004 1.00 62.54 130 GLN A N 1
ATOM 721 C CA . GLN A 1 108 ? -1.310 -2.692 7.433 1.00 61.29 130 GLN A CA 1
ATOM 722 C C . GLN A 1 108 ? -1.338 -1.182 7.764 1.00 63.03 130 GLN A C 1
ATOM 723 O O . GLN A 1 108 ? -1.723 -0.809 8.886 1.00 61.13 130 GLN A O 1
ATOM 729 N N . ASN A 1 109 ? -0.935 -0.330 6.804 1.00 64.12 131 ASN A N 1
ATOM 730 C CA . ASN A 1 109 ? -0.907 1.134 6.996 1.00 64.40 131 ASN A CA 1
ATOM 731 C C . ASN A 1 109 ? -0.179 1.565 8.271 1.00 60.33 131 ASN A C 1
ATOM 732 O O . ASN A 1 109 ? -0.726 2.356 9.054 1.00 61.86 131 ASN A O 1
ATOM 737 N N . SER A 1 110 ? 1.021 1.038 8.504 1.00 56.66 132 SER A N 1
ATOM 738 C CA . SER A 1 110 ? 1.790 1.437 9.696 1.00 54.17 132 SER A CA 1
ATOM 739 C C . SER A 1 110 ? 2.437 2.794 9.461 1.00 52.98 132 SER A C 1
ATOM 740 O O . SER A 1 110 ? 3.139 2.955 8.479 1.00 49.59 132 SER A O 1
ATOM 743 N N . PRO A 1 111 ? 2.243 3.760 10.393 1.00 54.50 133 PRO A N 1
ATOM 744 C CA . PRO A 1 111 ? 2.844 5.077 10.183 1.00 55.11 133 PRO A CA 1
ATOM 745 C C . PRO A 1 111 ? 4.381 5.119 10.210 1.00 56.35 133 PRO A C 1
ATOM 746 O O . PRO A 1 111 ? 4.953 6.080 9.708 1.00 60.91 133 PRO A O 1
ATOM 750 N N . ASN A 1 112 ? 5.036 4.077 10.723 1.00 57.79 134 ASN A N 1
ATOM 751 C CA . ASN A 1 112 ? 6.514 4.030 10.806 1.00 59.69 134 ASN A CA 1
ATOM 752 C C . ASN A 1 112 ? 7.177 3.277 9.648 1.00 57.59 134 ASN A C 1
ATOM 753 O O . ASN A 1 112 ? 8.397 3.065 9.660 1.00 57.04 134 ASN A O 1
ATOM 758 N N . ARG A 1 113 ? 6.393 2.876 8.653 1.00 55.93 135 ARG A N 1
ATOM 759 C CA . ARG A 1 113 ? 6.927 2.126 7.518 1.00 52.91 135 ARG A CA 1
ATOM 760 C C . ARG A 1 113 ? 8.123 2.809 6.861 1.00 52.81 135 ARG A C 1
ATOM 761 O O . ARG A 1 113 ? 9.078 2.135 6.484 1.00 50.48 135 ARG A O 1
ATOM 769 N N . GLY A 1 114 ? 8.069 4.139 6.742 1.00 53.52 136 GLY A N 1
ATOM 770 C CA . GLY A 1 114 ? 9.158 4.929 6.142 1.00 56.51 136 GLY A CA 1
ATOM 771 C C . GLY A 1 114 ? 10.553 4.737 6.743 1.00 56.34 136 GLY A C 1
ATOM 772 O O . GLY A 1 114 ? 11.554 4.927 6.061 1.00 59.30 136 GLY A O 1
ATOM 773 N N . ASN A 1 115 ? 10.612 4.352 8.013 1.00 54.29 137 ASN A N 1
ATOM 774 C CA . ASN A 1 115 ? 11.877 4.117 8.716 1.00 54.05 137 ASN A CA 1
ATOM 775 C C . ASN A 1 115 ? 12.580 2.807 8.322 1.00 53.22 137 ASN A C 1
ATOM 776 O O . ASN A 1 115 ? 13.759 2.600 8.653 1.00 49.73 137 ASN A O 1
ATOM 781 N N . PHE A 1 116 ? 11.852 1.917 7.651 1.00 52.71 138 PHE A N 1
ATOM 782 C CA . PHE A 1 116 ? 12.402 0.626 7.222 1.00 52.93 138 PHE A CA 1
ATOM 783 C C . PHE A 1 116 ? 12.540 0.515 5.700 1.00 55.06 138 PHE A C 1
ATOM 784 O O . PHE A 1 116 ? 12.835 -0.569 5.180 1.00 54.73 138 PHE A O 1
ATOM 792 N N . VAL A 1 117 ? 12.361 1.643 5.005 1.00 56.74 139 VAL A N 1
ATOM 793 C CA . VAL A 1 117 ? 12.452 1.709 3.545 1.00 60.36 139 VAL A CA 1
ATOM 794 C C . VAL A 1 117 ? 13.445 2.822 3.129 1.00 62.79 139 VAL A C 1
ATOM 795 O O . VAL A 1 117 ? 13.505 3.880 3.757 1.00 61.39 139 VAL A O 1
ATOM 799 N N . PHE A 1 118 ? 14.219 2.560 2.072 1.00 66.52 140 PHE A N 1
ATOM 800 C CA . PHE A 1 118 ? 15.238 3.491 1.569 1.00 68.52 140 PHE A CA 1
ATOM 801 C C . PHE A 1 118 ? 15.223 3.416 0.067 1.00 72.73 140 PHE A C 1
ATOM 802 O O . PHE A 1 118 ? 15.475 2.350 -0.488 1.00 73.28 140 PHE A O 1
ATOM 810 N N . ASP A 1 119 ? 14.927 4.538 -0.590 1.00 77.01 141 ASP A N 1
ATOM 811 C CA . ASP A 1 119 ? 14.790 4.582 -2.059 1.00 82.03 141 ASP A CA 1
ATOM 812 C C . ASP A 1 119 ? 13.792 3.517 -2.524 1.00 83.70 141 ASP A C 1
ATOM 813 O O . ASP A 1 119 ? 14.015 2.829 -3.512 1.00 86.71 141 ASP A O 1
ATOM 818 N N . ASP A 1 120 ? 12.701 3.372 -1.774 1.00 84.98 142 ASP A N 1
ATOM 819 C CA . ASP A 1 120 ? 11.650 2.391 -2.080 1.00 86.27 142 ASP A CA 1
ATOM 820 C C . ASP A 1 120 ? 12.076 0.918 -1.880 1.00 83.22 142 ASP A C 1
ATOM 821 O O . ASP A 1 120 ? 11.283 0.020 -2.186 1.00 84.62 142 ASP A O 1
ATOM 826 N N . LYS A 1 121 ? 13.309 0.669 -1.401 1.00 77.95 143 LYS A N 1
ATOM 827 C CA . LYS A 1 121 ? 13.756 -0.707 -1.111 1.00 76.86 143 LYS A CA 1
ATOM 828 C C . LYS A 1 121 ? 13.638 -0.967 0.394 1.00 71.56 143 LYS A C 1
ATOM 829 O O . LYS A 1 121 ? 14.089 -0.142 1.209 1.00 69.81 143 LYS A O 1
ATOM 835 N N . PRO A 1 122 ? 13.067 -2.124 0.771 1.00 67.66 144 PRO A N 1
ATOM 836 C CA . PRO A 1 122 ? 12.933 -2.409 2.182 1.00 63.54 144 PRO A CA 1
ATOM 837 C C . PRO A 1 122 ? 14.195 -3.012 2.776 1.00 59.89 144 PRO A C 1
ATOM 838 O O . PRO A 1 122 ? 14.997 -3.615 2.054 1.00 60.38 144 PRO A O 1
ATOM 842 N N . VAL A 1 123 ? 14.381 -2.810 4.077 1.00 55.66 145 VAL A N 1
ATOM 843 C CA . VAL A 1 123 ? 15.463 -3.471 4.804 1.00 54.97 145 VAL A CA 1
ATOM 844 C C . VAL A 1 123 ? 15.096 -4.962 4.875 1.00 55.02 145 VAL A C 1
ATOM 845 O O . VAL A 1 123 ? 13.919 -5.297 4.935 1.00 56.02 145 VAL A O 1
ATOM 849 N N . LYS A 1 124 ? 16.076 -5.854 4.795 1.00 57.19 146 LYS A N 1
ATOM 850 C CA . LYS A 1 124 ? 15.800 -7.282 4.965 1.00 58.95 146 LYS A CA 1
ATOM 851 C C . LYS A 1 124 ? 16.113 -7.630 6.411 1.00 57.63 146 LYS A C 1
ATOM 852 O O . LYS A 1 124 ? 17.017 -7.055 7.017 1.00 56.15 146 LYS A O 1
ATOM 858 N N . VAL A 1 125 ? 15.316 -8.524 6.985 1.00 57.58 147 VAL A N 1
ATOM 859 C CA . VAL A 1 125 ? 15.503 -8.932 8.367 1.00 55.25 147 VAL A CA 1
ATOM 860 C C . VAL A 1 125 ? 15.443 -10.454 8.445 1.00 56.75 147 VAL A C 1
ATOM 861 O O . VAL A 1 125 ? 14.662 -11.090 7.743 1.00 57.92 147 VAL A O 1
ATOM 865 N N . GLU A 1 126 ? 16.256 -11.027 9.324 1.00 56.99 148 GLU A N 1
ATOM 866 C CA . GLU A 1 126 ? 16.382 -12.475 9.433 1.00 59.52 148 GLU A CA 1
ATOM 867 C C . GLU A 1 126 ? 16.700 -12.895 10.863 1.00 56.91 148 GLU A C 1
ATOM 868 O O . GLU A 1 126 ? 17.436 -12.208 11.571 1.00 53.69 148 GLU A O 1
ATOM 874 N N . ALA A 1 127 ? 16.128 -14.024 11.275 1.00 57.91 149 ALA A N 1
ATOM 875 C CA . ALA A 1 127 ? 16.350 -14.596 12.601 1.00 58.52 149 ALA A CA 1
ATOM 876 C C . ALA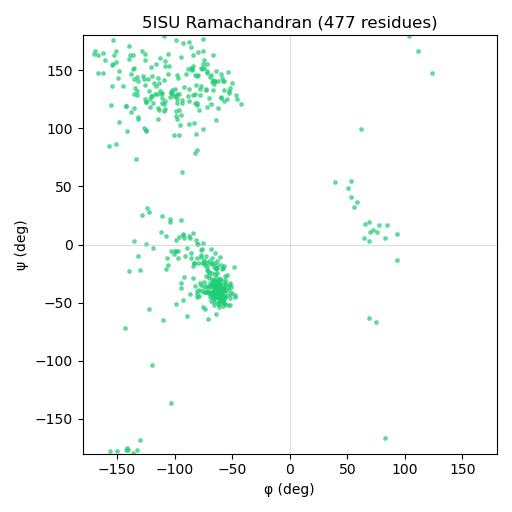 A 1 127 ? 17.449 -15.648 12.501 1.00 62.00 149 ALA A C 1
ATOM 877 O O . ALA A 1 127 ? 17.169 -16.790 12.192 1.00 67.39 149 ALA A O 1
ATOM 879 N N . VAL A 1 128 ? 18.694 -15.274 12.766 1.00 64.67 150 VAL A N 1
ATOM 880 C CA . VAL A 1 128 ? 19.791 -16.245 12.695 1.00 67.66 150 VAL A CA 1
ATOM 881 C C . VAL A 1 128 ? 19.568 -17.358 13.736 1.00 70.11 150 VAL A C 1
ATOM 882 O O . VAL A 1 128 ? 19.788 -18.531 13.441 1.00 72.52 150 VAL A O 1
ATOM 886 N N . ASP A 1 129 ? 19.139 -16.966 14.940 1.00 68.60 151 ASP A N 1
ATOM 887 C CA . ASP A 1 129 ? 18.832 -17.880 16.053 1.00 70.41 151 ASP A CA 1
ATOM 888 C C . ASP A 1 129 ? 17.611 -17.319 16.730 1.00 65.73 151 ASP A C 1
ATOM 889 O O . ASP A 1 129 ? 17.060 -16.307 16.303 1.00 62.53 151 ASP A O 1
ATOM 894 N N . ASP A 1 130 ? 17.228 -17.953 17.832 1.00 64.05 152 ASP A N 1
ATOM 895 C CA . ASP A 1 130 ? 16.151 -17.434 18.658 1.00 60.35 152 ASP A CA 1
ATOM 896 C C . ASP A 1 130 ? 16.564 -16.120 19.329 1.00 55.77 152 ASP A C 1
ATOM 897 O O . ASP A 1 130 ? 15.707 -15.273 19.575 1.00 55.51 152 ASP A O 1
ATOM 902 N N . THR A 1 131 ? 17.857 -15.937 19.610 1.00 53.36 153 THR A N 1
ATOM 903 C CA . THR A 1 131 ? 18.331 -14.700 20.241 1.00 52.70 153 THR A CA 1
ATOM 904 C C . THR A 1 131 ? 19.185 -13.799 19.325 1.00 52.17 153 THR A C 1
ATOM 905 O O . THR A 1 131 ? 19.956 -12.985 19.824 1.00 52.49 153 THR A O 1
ATOM 909 N N . THR A 1 132 ? 19.026 -13.908 18.007 1.00 53.26 154 THR A N 1
ATOM 910 C CA . THR A 1 132 ? 19.826 -13.102 17.073 1.00 53.08 154 THR A CA 1
ATOM 911 C C . THR A 1 132 ? 19.030 -12.639 15.855 1.00 51.63 154 THR A C 1
ATOM 912 O O . THR A 1 132 ? 18.559 -13.452 15.072 1.00 54.93 154 THR A O 1
ATOM 916 N N . VAL A 1 133 ? 18.920 -11.328 15.693 1.00 50.71 155 VAL A N 1
ATOM 917 C CA . VAL A 1 133 ? 18.232 -10.705 14.560 1.00 50.51 155 VAL A CA 1
ATOM 918 C C . VAL A 1 133 ? 19.292 -9.999 13.715 1.00 50.75 155 VAL A C 1
ATOM 919 O O . VAL A 1 133 ? 20.130 -9.273 14.262 1.00 48.72 155 VAL A O 1
ATOM 923 N N . LYS A 1 134 ? 19.269 -10.219 12.397 1.00 52.95 156 LYS A N 1
ATOM 924 C CA . LYS A 1 134 ? 20.228 -9.588 11.474 1.00 54.57 156 LYS A CA 1
ATOM 925 C C . LYS A 1 134 ? 19.454 -8.734 10.479 1.00 54.56 156 LYS A C 1
ATOM 926 O O . LYS A 1 134 ? 18.584 -9.250 9.769 1.00 54.18 156 LYS A O 1
ATOM 932 N N . PHE A 1 135 ? 19.763 -7.436 10.439 1.00 52.41 157 PHE A N 1
ATOM 933 C CA . PHE A 1 135 ? 19.14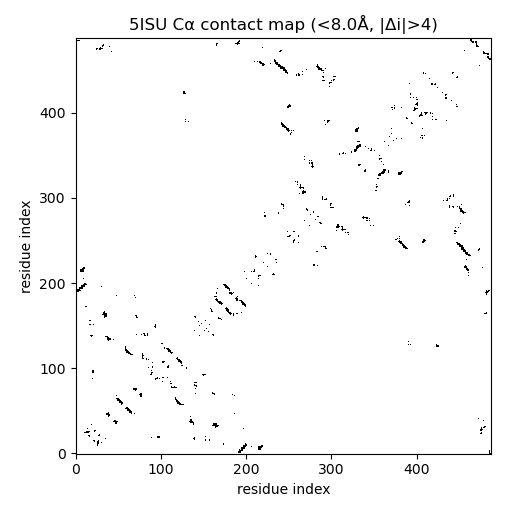7 -6.511 9.501 1.00 52.35 157 PHE A CA 1
ATOM 934 C C . PHE A 1 135 ? 20.178 -6.212 8.423 1.00 54.57 157 PHE A C 1
ATOM 935 O O . PHE A 1 135 ? 21.332 -5.920 8.737 1.00 57.36 157 PHE A O 1
ATOM 943 N N A THR A 1 136 ? 19.755 -6.265 7.169 0.50 55.90 158 THR A N 1
ATOM 944 N N B THR A 1 136 ? 19.770 -6.284 7.160 0.50 54.95 158 THR A N 1
ATOM 945 C CA A THR A 1 136 ? 20.627 -5.975 6.043 0.50 58.65 158 THR A CA 1
ATOM 946 C CA B THR A 1 136 ? 20.661 -5.968 6.046 0.50 56.95 158 THR A CA 1
ATOM 947 C C A THR A 1 136 ? 19.998 -4.845 5.230 0.50 58.92 158 THR A C 1
ATOM 948 C C B THR A 1 136 ? 20.010 -4.849 5.237 0.50 57.95 158 THR A C 1
ATOM 949 O O A THR A 1 136 ? 18.942 -5.024 4.619 0.50 59.12 158 THR A O 1
ATOM 950 O O B THR A 1 136 ? 18.948 -5.038 4.638 0.50 58.18 158 THR A O 1
ATOM 957 N N . LEU A 1 137 ? 20.635 -3.674 5.270 1.00 57.78 159 LEU A N 1
ATOM 958 C CA . LEU A 1 137 ? 20.155 -2.497 4.549 1.00 58.20 159 LEU A CA 1
ATOM 959 C C . LEU A 1 137 ? 20.595 -2.553 3.126 1.00 59.93 159 LEU A C 1
ATOM 960 O O . LEU A 1 137 ? 21.671 -3.079 2.858 1.00 61.38 159 LEU A O 1
ATOM 965 N N . PRO A 1 138 ? 19.799 -1.962 2.213 1.00 62.25 160 PRO A N 1
ATOM 966 C CA . PRO A 1 138 ? 20.159 -1.906 0.775 1.00 66.11 160 PRO A CA 1
ATOM 967 C C . PRO A 1 138 ? 21.278 -0.883 0.492 1.00 67.58 160 PRO A C 1
ATOM 968 O O . PRO A 1 138 ? 22.130 -1.111 -0.358 1.00 71.95 160 PRO A O 1
ATOM 972 N N . THR A 1 139 ? 21.254 0.238 1.207 1.00 68.12 161 THR A N 1
ATOM 973 C CA . THR A 1 139 ? 22.270 1.288 1.090 1.00 67.49 161 THR A CA 1
ATOM 974 C C . THR A 1 139 ? 22.563 1.798 2.488 1.00 63.77 161 THR A C 1
ATOM 975 O O . THR A 1 139 ? 21.866 1.434 3.449 1.00 61.67 161 THR A O 1
ATOM 979 N N . VAL A 1 140 ? 23.597 2.622 2.621 1.00 62.30 162 VAL A N 1
ATOM 980 C CA . VAL A 1 140 ? 23.969 3.137 3.938 1.00 61.07 162 VAL A CA 1
ATOM 981 C C . VAL A 1 140 ? 22.864 4.059 4.484 1.00 57.81 162 VAL A C 1
ATOM 982 O O . VAL A 1 140 ? 22.253 4.803 3.719 1.00 58.69 162 VAL A O 1
ATOM 986 N N . ALA A 1 141 ? 22.585 3.966 5.785 1.00 54.24 163 ALA A N 1
ATOM 987 C CA . ALA A 1 141 ? 21.561 4.816 6.442 1.00 51.66 163 ALA A CA 1
ATOM 988 C C . ALA A 1 141 ? 21.831 4.913 7.956 1.00 49.32 163 ALA A C 1
ATOM 989 O O . ALA A 1 141 ? 21.280 4.134 8.740 1.00 47.48 163 ALA A O 1
ATOM 991 N N . PRO A 1 142 ? 22.705 5.843 8.371 1.00 49.78 164 PRO A N 1
ATOM 992 C CA . PRO A 1 142 ? 23.051 6.023 9.788 1.00 50.04 164 PRO A CA 1
ATOM 993 C C . PRO A 1 142 ? 21.864 6.193 10.745 1.00 48.29 164 PRO A C 1
ATOM 994 O O . PRO A 1 142 ? 21.912 5.679 11.860 1.00 51.80 164 PRO A O 1
ATOM 998 N N . ALA A 1 143 ? 20.799 6.849 10.294 1.00 48.15 165 ALA A N 1
ATOM 999 C CA . ALA A 1 143 ? 19.590 7.041 11.124 1.00 47.76 165 ALA A CA 1
ATOM 1000 C C . ALA A 1 143 ? 18.907 5.741 11.485 1.00 47.07 165 ALA A C 1
ATOM 1001 O O . ALA A 1 143 ? 18.039 5.730 12.350 1.00 44.76 165 ALA A O 1
ATOM 1003 N N . PHE A 1 144 ? 19.264 4.644 10.815 1.00 47.79 166 PHE A N 1
ATOM 1004 C CA . PHE A 1 144 ? 18.614 3.370 11.124 1.00 46.22 166 PHE A CA 1
ATOM 1005 C C . PHE A 1 144 ? 18.985 2.871 12.529 1.00 44.88 166 PHE A C 1
ATOM 1006 O O . PHE A 1 144 ? 18.230 2.117 13.126 1.00 43.25 166 PHE A O 1
ATOM 1014 N N . GLU A 1 145 ? 20.136 3.295 13.053 1.00 46.56 167 GLU A N 1
ATOM 1015 C CA . GLU A 1 145 ? 20.493 2.960 14.429 1.00 47.60 167 GLU A CA 1
ATOM 1016 C C . GLU A 1 145 ? 19.424 3.493 15.391 1.00 44.76 167 GLU A C 1
ATOM 1017 O O . GLU A 1 145 ? 19.051 2.812 16.345 1.00 43.51 167 GLU A O 1
ATOM 1023 N N . ASN A 1 146 ? 18.937 4.705 15.130 1.00 42.66 168 ASN A N 1
ATOM 1024 C CA . ASN A 1 146 ? 17.899 5.317 15.951 1.00 42.60 168 ASN A CA 1
ATOM 1025 C C . ASN A 1 146 ? 16.575 4.545 15.853 1.00 42.75 168 ASN A C 1
ATOM 1026 O O . ASN A 1 146 ? 15.868 4.366 16.863 1.00 40.62 168 ASN A O 1
ATOM 1031 N N . THR A 1 147 ? 16.228 4.114 14.642 1.00 41.02 169 THR A N 1
ATOM 1032 C CA . THR A 1 147 ? 15.019 3.327 14.430 1.00 41.84 169 THR A CA 1
ATOM 1033 C C . THR A 1 147 ? 15.093 2.031 15.269 1.00 40.05 169 THR A C 1
ATOM 1034 O O . THR A 1 147 ? 14.106 1.617 15.863 1.00 40.72 169 THR A O 1
ATOM 1038 N N . ILE A 1 148 ? 16.262 1.398 15.322 1.00 39.82 170 ILE A N 1
ATOM 1039 C CA . ILE A 1 148 ? 16.431 0.202 16.149 1.00 40.40 170 ILE A CA 1
ATOM 1040 C C . ILE A 1 148 ? 16.260 0.535 17.647 1.00 39.89 170 ILE A C 1
ATOM 1041 O O . ILE A 1 148 ? 15.714 -0.268 18.396 1.00 37.22 170 ILE A O 1
ATOM 1046 N N . LYS A 1 149 ? 16.736 1.714 18.061 1.00 42.17 171 LYS A N 1
ATOM 1047 C CA . LYS A 1 149 ? 16.645 2.171 19.464 1.00 44.66 171 LYS A CA 1
ATOM 1048 C C . LYS A 1 149 ? 15.263 2.677 19.899 1.00 41.21 171 LYS A C 1
ATOM 1049 O O . LYS A 1 149 ? 15.099 3.037 21.056 1.00 44.48 171 LYS A O 1
ATOM 1055 N N . THR A 1 150 ? 14.304 2.750 18.977 1.00 41.50 172 THR A N 1
ATOM 1056 C CA . THR A 1 150 ? 12.928 3.189 19.276 1.00 41.76 172 THR A CA 1
ATOM 1057 C C . THR A 1 150 ? 11.923 2.103 18.842 1.00 40.48 172 THR A C 1
ATOM 1058 O O . THR A 1 150 ? 10.770 2.400 18.530 1.00 43.18 172 THR A O 1
ATOM 1062 N N . PHE A 1 151 ? 12.354 0.840 18.918 1.00 39.48 173 PHE A N 1
ATOM 1063 C CA . PHE A 1 151 ? 11.589 -0.296 18.446 1.00 39.00 173 PHE A CA 1
ATOM 1064 C C . PHE A 1 151 ? 11.014 -1.206 19.548 1.00 38.14 173 PHE A C 1
ATOM 1065 O O . PHE A 1 151 ? 11.765 -1.764 20.374 1.00 36.57 173 PHE A O 1
ATOM 1073 N N . PHE A 1 152 ? 9.691 -1.386 19.508 1.00 37.33 174 PHE A N 1
ATOM 1074 C CA . PHE A 1 152 ? 8.951 -2.249 20.448 1.00 38.70 174 PHE A CA 1
ATOM 1075 C C . PHE A 1 152 ? 8.388 -3.430 19.654 1.00 40.90 174 PHE A C 1
ATOM 1076 O O . PHE A 1 152 ? 7.563 -3.222 18.776 1.00 43.71 174 PHE A O 1
ATOM 1084 N N . PRO A 1 153 ? 8.834 -4.667 19.940 1.00 41.04 175 PRO A N 1
ATOM 1085 C CA . PRO A 1 153 ? 8.262 -5.762 19.179 1.00 41.81 175 PRO A CA 1
ATOM 1086 C C . PRO A 1 153 ? 6.847 -6.141 19.611 1.00 42.38 175 PRO A C 1
ATOM 1087 O O . PRO A 1 153 ? 6.424 -5.841 20.750 1.00 38.30 175 PRO A O 1
ATOM 1091 N N . ILE A 1 154 ? 6.110 -6.743 18.673 1.00 43.15 176 ILE A N 1
ATOM 1092 C CA . ILE A 1 154 ? 4.762 -7.270 18.955 1.00 44.09 176 ILE A CA 1
ATOM 1093 C C . ILE A 1 154 ? 4.826 -8.805 18.855 1.00 43.25 176 ILE A C 1
ATOM 1094 O O . ILE A 1 154 ? 5.784 -9.346 18.330 1.00 42.46 176 ILE A O 1
ATOM 1099 N N . PRO A 1 155 ? 3.853 -9.508 19.441 1.00 44.99 177 PRO A N 1
ATOM 1100 C CA . PRO A 1 155 ? 3.952 -10.971 19.416 1.00 46.54 177 PRO A CA 1
ATOM 1101 C C . PRO A 1 155 ? 3.421 -11.641 18.137 1.00 48.49 177 PRO A C 1
ATOM 1102 O O . PRO A 1 155 ? 2.298 -11.380 17.711 1.00 49.97 177 PRO A O 1
ATOM 1106 N N . LYS A 1 156 ? 4.247 -12.507 17.555 1.00 48.97 178 LYS A N 1
ATOM 1107 C CA . LYS A 1 156 ? 3.908 -13.233 16.346 1.00 51.37 178 LYS A CA 1
ATOM 1108 C C . LYS A 1 156 ? 2.741 -14.205 16.616 1.00 53.90 178 LYS A C 1
ATOM 1109 O O . LYS A 1 156 ? 1.749 -14.213 15.876 1.00 51.08 178 LYS A O 1
ATOM 1115 N N . HIS A 1 157 ? 2.818 -14.961 17.717 1.00 53.67 179 HIS A N 1
ATOM 1116 C CA . HIS A 1 157 ? 1.759 -15.926 18.029 1.00 55.35 179 HIS A CA 1
ATOM 1117 C C . HIS A 1 157 ? 0.351 -15.292 18.161 1.00 55.90 179 HIS A C 1
ATOM 1118 O O . HIS A 1 157 ? -0.656 -15.978 18.028 1.00 56.11 179 HIS A O 1
ATOM 1125 N N . ILE A 1 158 ? 0.303 -13.986 18.403 1.00 56.81 180 ILE A N 1
ATOM 1126 C CA . ILE A 1 158 ? -0.959 -13.250 18.532 1.00 56.33 180 ILE A CA 1
ATOM 1127 C C . ILE A 1 158 ? -1.423 -12.648 17.196 1.00 54.35 180 ILE A C 1
ATOM 1128 O O . ILE A 1 158 ? -2.586 -12.773 16.835 1.00 57.04 180 ILE A O 1
ATOM 1133 N N . PHE A 1 159 ? -0.528 -11.978 16.481 1.00 52.54 181 PHE A N 1
ATOM 1134 C CA . PHE A 1 159 ? -0.912 -11.278 15.226 1.00 54.70 181 PHE A CA 1
ATOM 1135 C C . PHE A 1 159 ? -0.629 -11.967 13.879 1.00 58.60 181 PHE A C 1
ATOM 1136 O O . PHE A 1 159 ? -1.034 -11.457 12.843 1.00 61.49 181 PHE A O 1
ATOM 1144 N N . GLU A 1 160 ? 0.044 -13.110 13.887 1.00 62.21 182 GLU A N 1
ATOM 1145 C CA . GLU A 1 160 ? 0.296 -13.857 12.661 1.00 68.00 182 GLU A CA 1
ATOM 1146 C C . GLU A 1 160 ? -1.049 -14.249 12.009 1.00 69.95 182 GLU A C 1
ATOM 1147 O O . GLU A 1 160 ? -1.916 -14.824 12.668 1.00 69.21 182 GLU A O 1
ATOM 1153 N N . GLY A 1 161 ? -1.225 -13.904 10.732 1.00 71.20 183 GLY A N 1
ATOM 1154 C CA . GLY A 1 161 ? -2.461 -14.208 10.003 1.00 72.93 183 GLY A CA 1
ATOM 1155 C C . GLY A 1 161 ? -3.610 -13.224 10.218 1.00 73.80 183 GLY A C 1
ATOM 1156 O O . GLY A 1 161 ? -4.734 -13.473 9.769 1.00 76.07 183 GLY A O 1
ATOM 1157 N N . VAL A 1 162 ? -3.359 -12.131 10.938 1.00 72.24 184 VAL A N 1
ATOM 1158 C CA . VAL A 1 162 ? -4.382 -11.100 11.132 1.00 71.81 184 VAL A CA 1
ATOM 1159 C C . VAL A 1 162 ? -4.258 -10.136 9.956 1.00 71.43 184 VAL A C 1
ATOM 1160 O O . VAL A 1 162 ? -3.183 -9.571 9.730 1.00 70.14 184 VAL A O 1
ATOM 1164 N N . GLU A 1 163 ? -5.350 -9.944 9.219 1.00 73.68 185 GLU A N 1
ATOM 1165 C CA . GLU A 1 163 ? -5.329 -9.082 8.037 1.00 75.92 185 GLU A CA 1
ATOM 1166 C C . GLU A 1 163 ? -5.242 -7.596 8.335 1.00 73.48 185 GLU A C 1
ATOM 1167 O O . GLU A 1 163 ? -4.559 -6.874 7.613 1.00 75.52 185 GLU A O 1
ATOM 1173 N N . ASN A 1 164 ? -5.971 -7.130 9.351 1.00 72.20 186 ASN A N 1
ATOM 1174 C CA . ASN A 1 164 ? -5.928 -5.715 9.751 1.00 69.37 186 ASN A CA 1
ATOM 1175 C C . ASN A 1 164 ? -5.573 -5.633 11.237 1.00 64.62 186 ASN A C 1
ATOM 1176 O O . ASN A 1 164 ? -6.431 -5.765 12.116 1.00 63.55 186 ASN A O 1
ATOM 1181 N N . ILE A 1 165 ? -4.298 -5.380 11.498 1.00 61.20 187 ILE A N 1
ATOM 1182 C CA . ILE A 1 165 ? -3.786 -5.343 12.850 1.00 59.21 187 ILE A CA 1
ATOM 1183 C C . ILE A 1 165 ? -4.320 -4.161 13.644 1.00 60.21 187 ILE A C 1
ATOM 1184 O O . ILE A 1 165 ? -4.682 -4.333 14.807 1.00 62.45 187 ILE A O 1
ATOM 1189 N N . GLU A 1 166 ? -4.405 -2.989 13.022 1.00 58.68 188 GLU A N 1
ATOM 1190 C CA . GLU A 1 166 ? -4.869 -1.790 13.725 1.00 58.82 188 GLU A CA 1
ATOM 1191 C C . GLU A 1 166 ? -6.312 -1.912 14.278 1.00 59.44 188 GLU A C 1
ATOM 1192 O O . GLU A 1 166 ? -6.608 -1.367 15.336 1.00 57.38 188 GLU A O 1
ATOM 1198 N N . LYS A 1 167 ? -7.188 -2.632 13.579 1.00 62.37 189 LYS A N 1
ATOM 1199 C CA . LYS A 1 167 ? -8.597 -2.778 13.996 1.00 64.81 189 LYS A CA 1
ATOM 1200 C C . LYS A 1 167 ? -8.900 -4.061 14.771 1.00 63.86 189 LYS A C 1
ATOM 1201 O O . LYS A 1 167 ? -9.975 -4.180 15.343 1.00 63.29 189 LYS A O 1
ATOM 1207 N N . SER A 1 168 ? -7.963 -5.006 14.788 1.00 63.48 190 SER A N 1
ATOM 1208 C CA . SER A 1 168 ? -8.147 -6.292 15.486 1.00 63.43 190 SER A CA 1
ATOM 1209 C C . SER A 1 168 ? -8.591 -6.155 16.946 1.00 62.82 190 SER A C 1
ATOM 1210 O O . SER A 1 168 ? -8.031 -5.358 17.704 1.00 59.98 190 SER A O 1
ATOM 1213 N N . ASP A 1 169 ? -9.588 -6.957 17.325 1.00 68.64 191 ASP A N 1
ATOM 1214 C CA . ASP A 1 169 ? -10.111 -6.966 18.697 1.00 69.04 191 ASP A CA 1
ATOM 1215 C C . ASP A 1 169 ? -9.072 -7.525 19.681 1.00 66.00 191 ASP A C 1
ATOM 1216 O O . ASP A 1 169 ? -9.213 -7.380 20.898 1.00 66.72 191 ASP A O 1
ATOM 1221 N N . LYS A 1 170 ? -8.005 -8.123 19.152 1.00 64.01 192 LYS A N 1
ATOM 1222 C CA . LYS A 1 170 ? -6.898 -8.571 20.009 1.00 61.59 192 LYS A CA 1
ATOM 1223 C C . LYS A 1 170 ? -6.197 -7.380 20.696 1.00 58.47 192 LYS A C 1
ATOM 1224 O O . LYS A 1 170 ? -5.519 -7.562 21.721 1.00 58.94 192 LYS A O 1
ATOM 1230 N N . ASN A 1 171 ? -6.347 -6.173 20.131 1.00 55.21 193 ASN A N 1
ATOM 1231 C CA . ASN A 1 171 ? -5.770 -4.956 20.732 1.00 53.02 193 ASN A CA 1
ATOM 1232 C C . ASN A 1 171 ? -6.574 -4.529 21.949 1.00 53.49 193 ASN A C 1
ATOM 1233 O O . ASN A 1 171 ? -6.124 -3.662 22.690 1.00 48.10 193 ASN A O 1
ATOM 1238 N N . LYS A 1 172 ? -7.775 -5.101 22.114 1.00 56.16 194 LYS A N 1
ATOM 1239 C CA . LYS A 1 172 ? -8.592 -4.835 23.306 1.00 61.98 194 LYS A CA 1
ATOM 1240 C C . LYS A 1 172 ? -7.964 -5.464 24.562 1.00 59.04 194 LYS A C 1
ATOM 1241 O O . LYS A 1 172 ? -8.215 -4.985 25.664 1.00 62.37 194 LYS A O 1
ATOM 1247 N N A ASN A 1 173 ? -7.181 -6.525 24.405 0.50 58.25 195 ASN A N 1
ATOM 1248 N N B ASN A 1 173 ? -7.207 -6.557 24.362 0.50 57.02 195 ASN A N 1
ATOM 1249 C CA A ASN A 1 173 ? -6.513 -7.135 25.557 0.50 57.79 195 ASN A CA 1
ATOM 1250 C CA B ASN A 1 173 ? -6.469 -7.297 25.417 0.50 55.86 195 ASN A CA 1
ATOM 1251 C C A ASN A 1 173 ? -5.044 -7.367 25.174 0.50 53.66 195 ASN A C 1
ATOM 1252 C C B ASN A 1 173 ? -4.996 -7.392 25.028 0.50 52.67 195 ASN A C 1
ATOM 1253 O O A ASN A 1 173 ? -4.605 -8.503 25.003 0.50 53.98 195 ASN A O 1
ATOM 1254 O O B ASN A 1 173 ? -4.501 -8.482 24.728 0.50 52.68 195 ASN A O 1
ATOM 1263 N N . PRO A 1 174 ? -4.278 -6.263 25.044 1.00 50.72 196 PRO A N 1
ATOM 1264 C CA . PRO A 1 174 ? -2.882 -6.303 24.593 1.00 48.29 196 PRO A CA 1
ATOM 1265 C C . PRO A 1 174 ? -1.908 -7.170 25.405 1.00 48.68 196 PRO A C 1
ATOM 1266 O O . PRO A 1 174 ? -1.813 -7.049 26.625 1.00 45.05 196 PRO A O 1
ATOM 1270 N N . ILE A 1 175 ? -1.222 -8.055 24.690 1.00 49.44 197 ILE A N 1
ATOM 1271 C CA . ILE A 1 175 ? -0.223 -8.933 25.263 1.00 48.84 197 ILE A CA 1
ATOM 1272 C C . ILE A 1 175 ? 1.130 -8.278 25.002 1.00 45.44 197 ILE A C 1
ATOM 1273 O O . ILE A 1 175 ? 1.507 -8.066 23.854 1.00 45.11 197 ILE A O 1
ATOM 1278 N N . GLY A 1 176 ? 1.866 -8.001 26.074 1.00 40.87 198 GLY A N 1
ATOM 1279 C CA . GLY A 1 176 ? 3.132 -7.318 25.950 1.00 38.03 198 GLY A CA 1
ATOM 1280 C C . GLY A 1 176 ? 4.288 -7.974 26.666 1.00 38.48 198 GLY A C 1
ATOM 1281 O O . GLY A 1 176 ? 4.219 -9.141 27.064 1.00 37.73 198 GLY A O 1
ATOM 1282 N N . SER A 1 177 ? 5.377 -7.210 26.751 1.00 36.95 199 SER A N 1
ATOM 1283 C CA . SER A 1 177 ? 6.619 -7.617 27.390 1.00 38.69 199 SER A CA 1
ATOM 1284 C C . SER A 1 177 ? 7.043 -6.623 28.483 1.00 36.68 199 SER A C 1
ATOM 1285 O O . SER A 1 177 ? 8.075 -6.808 29.134 1.00 38.97 199 SER A O 1
ATOM 1288 N N . GLY A 1 178 ? 6.239 -5.583 28.683 1.00 36.60 200 GLY A N 1
ATOM 1289 C CA . GLY A 1 178 ? 6.545 -4.558 29.677 1.00 37.60 200 GLY A CA 1
ATOM 1290 C C . GLY A 1 178 ? 6.278 -5.014 31.105 1.00 37.81 200 GLY A C 1
ATOM 1291 O O . GLY A 1 178 ? 5.775 -6.108 31.321 1.00 38.35 200 GLY A O 1
ATOM 1292 N N . PRO A 1 179 ? 6.599 -4.160 32.081 1.00 36.27 201 PRO A N 1
ATOM 1293 C CA . PRO A 1 179 ? 6.441 -4.503 33.495 1.00 36.40 201 PRO A CA 1
ATOM 1294 C C . PRO A 1 179 ? 5.028 -4.671 34.021 1.00 37.94 201 PRO A C 1
ATOM 1295 O O . PRO A 1 179 ? 4.887 -5.224 35.085 1.00 38.57 201 PRO A O 1
ATOM 1299 N N . TYR A 1 180 ? 4.012 -4.189 33.292 1.00 37.75 202 TYR A N 1
ATOM 1300 C CA . TYR A 1 180 ? 2.612 -4.283 33.702 1.00 39.52 202 TYR A CA 1
ATOM 1301 C C . TYR A 1 180 ? 1.711 -4.932 32.648 1.00 41.51 202 TYR A C 1
ATOM 1302 O O . TYR A 1 180 ? 1.694 -4.512 31.485 1.00 44.46 202 TYR A O 1
ATOM 1311 N N . LYS A 1 181 ? 1.004 -5.983 33.071 1.00 40.84 203 LYS A N 1
ATOM 1312 C CA . LYS A 1 181 ? 0.086 -6.755 32.227 1.00 43.36 203 LYS A CA 1
ATOM 1313 C C . LYS A 1 181 ? -1.245 -6.076 32.218 1.00 43.02 203 LYS A C 1
ATOM 1314 O O . LYS A 1 181 ? -1.641 -5.455 33.205 1.00 43.66 203 LYS A O 1
ATOM 1320 N N . PHE A 1 182 ? -1.959 -6.230 31.117 1.00 45.42 204 PHE A N 1
ATOM 1321 C CA . PHE A 1 182 ? -3.268 -5.612 30.972 1.00 46.91 204 PHE A CA 1
ATOM 1322 C C . PHE A 1 182 ? -4.323 -6.408 31.755 1.00 46.92 204 PHE A C 1
ATOM 1323 O O . PHE A 1 182 ? -4.307 -7.621 31.733 1.00 45.15 204 PHE A O 1
ATOM 1331 N N . VAL A 1 183 ? -5.195 -5.697 32.467 1.00 47.02 205 VAL A N 1
ATOM 1332 C CA . VAL A 1 183 ? -6.278 -6.294 33.220 1.00 51.75 205 VAL A CA 1
ATOM 1333 C C . VAL A 1 183 ? -7.582 -5.927 32.507 1.00 53.29 205 VAL A C 1
ATOM 1334 O O . VAL A 1 183 ? -8.247 -6.812 31.964 1.00 55.58 205 VAL A O 1
ATOM 1338 N N . GLU A 1 184 ? -7.924 -4.638 32.466 1.00 54.02 206 GLU A N 1
ATOM 1339 C CA . GLU A 1 184 ? -9.158 -4.208 31.770 1.00 58.92 206 GLU A CA 1
ATOM 1340 C C . GLU A 1 184 ? -9.200 -2.727 31.438 1.00 56.75 206 GLU A C 1
ATOM 1341 O O . GLU A 1 184 ? -8.456 -1.925 32.008 1.00 52.89 206 GLU A O 1
ATOM 1347 N N . TYR A 1 185 ? -10.133 -2.377 30.550 1.00 59.95 207 TYR A N 1
ATOM 1348 C CA . TYR A 1 185 ? -10.328 -0.996 30.096 1.00 59.67 207 TYR A CA 1
ATOM 1349 C C . TYR A 1 185 ? -11.785 -0.515 30.120 1.00 62.47 207 TYR A C 1
ATOM 1350 O O . TYR A 1 185 ? -12.613 -0.974 29.324 1.00 62.80 207 TYR A O 1
ATOM 1359 N N . LYS A 1 186 ? -12.087 0.399 31.047 1.00 62.60 208 LYS A N 1
ATOM 1360 C CA . LYS A 1 186 ? -13.410 1.031 31.110 1.00 67.24 208 LYS A CA 1
ATOM 1361 C C . LYS A 1 186 ? -13.351 2.347 30.345 1.00 65.41 208 LYS A C 1
ATOM 1362 O O . LYS A 1 186 ? -12.693 3.298 30.783 1.00 61.92 208 LYS A O 1
ATOM 1368 N N . THR A 1 187 ? -14.053 2.386 29.211 1.00 69.45 209 THR A N 1
ATOM 1369 C CA . THR A 1 187 ? -14.110 3.556 28.319 1.00 70.94 209 THR A CA 1
ATOM 1370 C C . THR A 1 187 ? -14.353 4.857 29.068 1.00 68.27 209 THR A C 1
ATOM 1371 O O . THR A 1 187 ? -15.270 4.950 29.879 1.00 69.13 209 THR A O 1
ATOM 1375 N N . GLY A 1 188 ? -13.510 5.848 28.805 1.00 64.88 210 GLY A N 1
ATOM 1376 C CA . GLY A 1 188 ? -13.630 7.153 29.438 1.00 64.98 210 GLY A CA 1
ATOM 1377 C C . GLY A 1 188 ? -13.419 7.199 30.949 1.00 64.08 210 GLY A C 1
ATOM 1378 O O . GLY A 1 188 ? -13.588 8.258 31.557 1.00 64.25 210 GLY A O 1
ATOM 1379 N N . GLU A 1 189 ? -13.036 6.076 31.560 1.00 61.30 211 GLU A N 1
ATOM 1380 C CA . GLU A 1 189 ? -12.848 6.048 33.010 1.00 59.17 211 GLU A CA 1
ATOM 1381 C C . GLU A 1 189 ? -11.446 5.623 33.444 1.00 53.96 211 GLU A C 1
ATOM 1382 O O . GLU A 1 189 ? -10.806 6.357 34.198 1.00 54.12 211 GLU A O 1
ATOM 1388 N N . TYR A 1 190 ? -10.976 4.452 33.005 1.00 49.77 212 TYR A N 1
ATOM 1389 C CA . TYR A 1 190 ? -9.642 3.987 33.412 1.00 48.28 212 TYR A CA 1
ATOM 1390 C C . TYR A 1 190 ? -9.133 2.768 32.654 1.00 46.27 212 TYR A C 1
ATOM 1391 O O . TYR A 1 190 ? -9.892 2.066 31.985 1.00 44.93 212 TYR A O 1
ATOM 1400 N N . VAL A 1 191 ? -7.824 2.558 32.779 1.00 43.79 213 VAL A N 1
ATOM 1401 C CA . VAL A 1 191 ? -7.141 1.369 32.272 1.00 45.95 213 VAL A CA 1
ATOM 1402 C C . VAL A 1 191 ? -6.413 0.786 33.484 1.00 46.02 213 VAL A C 1
ATOM 1403 O O . VAL A 1 191 ? -5.629 1.498 34.105 1.00 49.21 213 VAL A O 1
ATOM 1407 N N . SER A 1 192 ? -6.683 -0.475 33.836 1.00 45.48 214 SER A N 1
ATOM 1408 C CA . SER A 1 192 ? -6.018 -1.114 34.992 1.00 47.39 214 SER A CA 1
ATOM 1409 C C . SER A 1 192 ? -5.035 -2.184 34.525 1.00 45.49 214 SER A C 1
ATOM 1410 O O . SER A 1 192 ? -5.302 -2.918 33.563 1.00 45.38 214 SER A O 1
ATOM 1413 N N . LEU A 1 193 ? -3.902 -2.258 35.223 1.00 41.85 215 LEU A N 1
ATOM 1414 C CA . LEU A 1 193 ? -2.847 -3.194 34.905 1.00 40.59 215 LEU A CA 1
ATOM 1415 C C . LEU A 1 193 ? -2.330 -3.839 36.183 1.00 40.48 215 LEU A C 1
ATOM 1416 O O . LEU A 1 193 ? -2.544 -3.309 37.279 1.00 43.16 215 LEU A O 1
ATOM 1421 N N . GLU A 1 194 ? -1.622 -4.956 36.042 1.00 40.45 216 GLU A N 1
ATOM 1422 C CA . GLU A 1 194 ? -1.013 -5.643 37.186 1.00 43.03 216 GLU A CA 1
ATOM 1423 C C . GLU A 1 194 ? 0.400 -6.062 36.830 1.00 39.73 216 GLU A C 1
ATOM 1424 O O . GLU A 1 194 ? 0.686 -6.356 35.666 1.00 36.16 216 GLU A O 1
ATOM 1430 N N . ARG A 1 195 ? 1.275 -6.138 37.833 1.00 38.25 217 ARG A N 1
ATOM 1431 C CA . ARG A 1 195 ? 2.679 -6.438 37.574 1.00 37.00 217 ARG A CA 1
ATOM 1432 C C . ARG A 1 195 ? 2.976 -7.766 36.872 1.00 37.97 217 ARG A C 1
ATOM 1433 O O . ARG A 1 195 ? 2.310 -8.783 37.090 1.00 41.10 217 ARG A O 1
ATOM 1441 N N . PHE A 1 196 ? 3.983 -7.723 36.003 1.00 36.38 218 PHE A N 1
ATOM 1442 C CA . PHE A 1 196 ? 4.448 -8.896 35.284 1.00 37.31 218 PHE A CA 1
ATOM 1443 C C . PHE A 1 196 ? 5.639 -9.399 36.058 1.00 38.41 218 PHE A C 1
ATOM 1444 O O . PHE A 1 196 ? 6.674 -8.755 36.071 1.00 39.74 218 PHE A O 1
ATOM 1452 N N . ASN A 1 197 ? 5.493 -10.526 36.746 1.00 42.15 219 ASN A N 1
ATOM 1453 C CA . ASN A 1 197 ? 6.589 -11.031 37.589 1.00 46.20 219 ASN A CA 1
ATOM 1454 C C . ASN A 1 197 ? 7.854 -11.410 36.858 1.00 48.15 219 ASN A C 1
ATOM 1455 O O . ASN A 1 197 ? 8.935 -11.265 37.411 1.00 50.70 219 ASN A O 1
ATOM 1460 N N . ASP A 1 198 ? 7.732 -11.870 35.616 1.00 48.45 220 ASP A N 1
ATOM 1461 C CA . ASP A 1 198 ? 8.920 -12.270 34.843 1.00 48.20 220 ASP A CA 1
ATOM 1462 C C . ASP A 1 198 ? 9.465 -11.151 33.952 1.00 43.59 220 ASP A C 1
ATOM 1463 O O . ASP A 1 198 ? 10.155 -11.421 32.974 1.00 44.83 220 ASP A O 1
ATOM 1468 N N . TYR A 1 199 ? 9.123 -9.906 34.275 1.00 41.48 221 TYR A N 1
ATOM 1469 C CA . TYR A 1 199 ? 9.640 -8.740 33.543 1.00 39.53 221 TYR A CA 1
ATOM 1470 C C . TYR A 1 199 ? 11.162 -8.842 33.508 1.00 40.56 221 TYR A C 1
ATOM 1471 O O . TYR A 1 199 ? 11.797 -9.071 34.537 1.00 39.38 221 TYR A O 1
ATOM 1480 N N . PHE A 1 200 ? 11.749 -8.652 32.335 1.00 39.88 222 PHE A N 1
ATOM 1481 C CA . PHE A 1 200 ? 13.196 -8.876 32.181 1.00 41.54 222 PHE A CA 1
ATOM 1482 C C . PHE A 1 200 ? 14.100 -8.077 33.126 1.00 41.42 222 PHE A C 1
ATOM 1483 O O . PHE A 1 200 ? 15.161 -8.553 33.493 1.00 43.62 222 PHE A O 1
ATOM 1491 N N . ASP A 1 201 ? 13.711 -6.874 33.505 1.00 41.03 223 ASP A N 1
ATOM 1492 C CA . ASP A 1 201 ? 14.633 -6.062 34.294 1.00 45.83 223 ASP A CA 1
ATOM 1493 C C . ASP A 1 201 ? 14.460 -6.223 35.807 1.00 46.70 223 ASP A C 1
ATOM 1494 O O . ASP A 1 201 ? 15.115 -5.506 36.575 1.00 48.64 223 ASP A O 1
ATOM 1499 N N . GLY A 1 202 ? 13.596 -7.155 36.221 1.00 44.19 224 GLY A N 1
ATOM 1500 C CA . GLY A 1 202 ? 13.360 -7.428 37.626 1.00 44.48 224 GLY A CA 1
ATOM 1501 C C . GLY A 1 202 ? 11.898 -7.275 37.958 1.00 45.11 224 GLY A C 1
ATOM 1502 O O . GLY A 1 202 ? 11.196 -6.435 37.395 1.00 43.28 224 GLY A O 1
ATOM 1503 N N . LYS A 1 203 ? 11.452 -8.074 38.910 1.00 47.35 225 LYS A N 1
ATOM 1504 C CA . LYS A 1 203 ? 10.061 -8.084 39.351 1.00 48.25 225 LYS A CA 1
ATOM 1505 C C . LYS A 1 203 ? 9.616 -6.682 39.826 1.00 43.84 225 LYS A C 1
ATOM 1506 O O . LYS A 1 203 ? 10.231 -6.118 40.713 1.00 44.91 225 LYS A O 1
ATOM 1512 N N . PRO A 1 204 ? 8.542 -6.121 39.241 1.00 41.50 226 PRO A N 1
ATOM 1513 C CA . PRO A 1 204 ? 8.092 -4.789 39.691 1.00 40.55 226 PRO A CA 1
ATOM 1514 C C . PRO A 1 204 ? 7.712 -4.722 41.181 1.00 43.33 226 PRO A C 1
ATOM 1515 O O . PRO A 1 204 ? 7.199 -5.702 41.732 1.00 44.89 226 PRO A O 1
ATOM 1519 N N . LYS A 1 205 ? 7.966 -3.572 41.801 1.00 42.17 227 LYS A N 1
ATOM 1520 C CA . LYS A 1 205 ? 7.698 -3.375 43.231 1.00 47.66 227 LYS A CA 1
ATOM 1521 C C . LYS A 1 205 ? 6.230 -3.074 43.521 1.00 46.72 227 LYS A C 1
ATOM 1522 O O . LYS A 1 205 ? 5.674 -3.608 44.473 1.00 46.06 227 LYS A O 1
ATOM 1528 N N . LEU A 1 206 ? 5.610 -2.224 42.703 1.00 47.61 228 LEU A N 1
ATOM 1529 C CA . LEU A 1 206 ? 4.176 -1.930 42.837 1.00 47.32 228 LEU A CA 1
ATOM 1530 C C . LEU A 1 206 ? 3.394 -3.054 42.144 1.00 46.75 228 LEU A C 1
ATOM 1531 O O . LEU A 1 206 ? 3.747 -3.515 41.054 1.00 45.58 228 LEU A O 1
ATOM 1536 N N . ASP A 1 207 ? 2.332 -3.484 42.794 1.00 48.87 229 ASP A N 1
ATOM 1537 C CA . ASP A 1 207 ? 1.517 -4.575 42.311 1.00 53.41 229 ASP A CA 1
ATOM 1538 C C . ASP A 1 207 ? 0.521 -4.152 41.212 1.00 52.98 229 ASP A C 1
ATOM 1539 O O . ASP A 1 207 ? 0.386 -4.845 40.216 1.00 55.77 229 ASP A O 1
ATOM 1544 N N . LYS A 1 208 ? -0.178 -3.034 41.399 1.00 55.21 230 LYS A N 1
ATOM 1545 C CA . LYS A 1 208 ? -1.182 -2.571 40.417 1.00 54.68 230 LYS A CA 1
ATOM 1546 C C . LYS A 1 208 ? -0.974 -1.137 39.972 1.00 50.29 230 LYS A C 1
ATOM 1547 O O . LYS A 1 208 ? -0.519 -0.312 40.751 1.00 49.03 230 LYS A O 1
ATOM 1553 N N . VAL A 1 209 ? -1.270 -0.863 38.701 1.00 48.19 231 VAL A N 1
ATOM 1554 C CA . VAL A 1 209 ? -1.164 0.483 38.145 1.00 44.91 231 VAL A CA 1
ATOM 1555 C C . VAL A 1 209 ? -2.442 0.762 37.389 1.00 45.95 231 VAL A C 1
ATOM 1556 O O . VAL A 1 209 ? -2.864 -0.037 36.560 1.00 46.48 231 VAL A O 1
ATOM 1560 N N . THR A 1 210 ? -3.063 1.894 37.695 1.00 46.22 232 THR A N 1
ATOM 1561 C CA . THR A 1 210 ? -4.301 2.283 37.063 1.00 48.24 232 THR A CA 1
ATOM 1562 C C . THR A 1 210 ? -4.076 3.626 36.422 1.00 46.14 232 THR A C 1
ATOM 1563 O O . THR A 1 210 ? -3.495 4.512 37.048 1.00 44.10 232 THR A O 1
ATOM 1567 N N . PHE A 1 211 ? -4.482 3.763 35.162 1.00 44.16 233 PHE A N 1
ATOM 1568 C CA . PHE A 1 211 ? -4.407 5.050 34.470 1.00 43.82 233 PHE A CA 1
ATOM 1569 C C . PHE A 1 211 ? -5.798 5.634 34.553 1.00 44.68 233 PHE A C 1
ATOM 1570 O O . PHE A 1 211 ? -6.719 5.102 33.937 1.00 44.47 233 PHE A O 1
ATOM 1578 N N . ARG A 1 212 ? -5.934 6.706 35.341 1.00 44.75 234 ARG A N 1
ATOM 1579 C CA . ARG A 1 212 ? -7.219 7.394 35.576 1.00 48.08 234 ARG A CA 1
ATOM 1580 C C . ARG A 1 212 ? -7.440 8.562 34.615 1.00 47.29 234 ARG A C 1
ATOM 1581 O O . ARG A 1 212 ? -6.677 9.514 34.603 1.00 48.62 234 ARG A O 1
ATOM 1589 N N . ILE A 1 213 ? -8.530 8.508 33.867 1.00 50.86 235 ILE A N 1
ATOM 1590 C CA . ILE A 1 213 ? -8.847 9.520 32.866 1.00 52.57 235 ILE A CA 1
ATOM 1591 C C . ILE A 1 213 ? -9.638 10.709 33.435 1.00 55.00 235 ILE A C 1
ATOM 1592 O O . ILE A 1 213 ? -10.819 10.584 33.670 1.00 53.17 235 ILE A O 1
ATOM 1597 N N . THR A 1 214 ? -8.979 11.853 33.647 1.00 58.82 236 THR A N 1
ATOM 1598 C CA . THR A 1 214 ? -9.650 13.071 34.145 1.00 65.79 236 THR A CA 1
ATOM 1599 C C . THR A 1 214 ? -9.116 14.287 33.375 1.00 70.33 236 THR A C 1
ATOM 1600 O O . THR A 1 214 ? -7.936 14.666 33.501 1.00 69.54 236 THR A O 1
ATOM 1604 N N . LYS A 1 215 ? -10.025 14.889 32.605 1.00 72.80 237 LYS A N 1
ATOM 1605 C CA . LYS A 1 215 ? -9.769 16.032 31.726 1.00 72.99 237 LYS A CA 1
ATOM 1606 C C . LYS A 1 215 ? -9.576 17.370 32.469 1.00 70.40 237 LYS A C 1
ATOM 1607 O O . LYS A 1 215 ? -8.545 18.027 32.313 1.00 69.69 237 LYS A O 1
ATOM 1613 N N . ASP A 1 216 ? -10.554 17.757 33.288 1.00 67.34 238 ASP A N 1
ATOM 1614 C CA . ASP A 1 216 ? -10.482 19.028 34.038 1.00 66.72 238 ASP A CA 1
ATOM 1615 C C . ASP A 1 216 ? -9.299 19.049 35.023 1.00 61.95 238 ASP A C 1
ATOM 1616 O O . ASP A 1 216 ? -9.241 18.246 35.959 1.00 61.27 238 ASP A O 1
ATOM 1621 N N . GLN A 1 217 ? -8.364 19.972 34.805 1.00 57.60 239 GLN A N 1
ATOM 1622 C CA . GLN A 1 217 ? -7.161 20.074 35.652 1.00 56.54 239 GLN A CA 1
ATOM 1623 C C . GLN A 1 217 ? -7.435 20.533 37.086 1.00 52.14 239 GLN A C 1
ATOM 1624 O O . GLN A 1 217 ? -6.764 20.071 37.998 1.00 49.54 239 GLN A O 1
ATOM 1630 N N . ASN A 1 218 ? -8.394 21.438 37.290 1.00 51.52 240 ASN A N 1
ATOM 1631 C CA . ASN A 1 218 ? -8.737 21.842 38.669 1.00 52.94 240 ASN A CA 1
ATOM 1632 C C . ASN A 1 218 ? -9.222 20.607 39.435 1.00 51.09 240 ASN A C 1
ATOM 1633 O O . ASN A 1 218 ? -8.758 20.348 40.542 1.00 48.54 240 ASN A O 1
ATOM 1638 N N . ALA A 1 219 ? -10.078 19.812 38.793 1.00 49.40 241 ALA A N 1
ATOM 1639 C CA . ALA A 1 219 ? -10.575 18.581 39.379 1.00 50.00 241 ALA A CA 1
ATOM 1640 C C . ALA A 1 219 ? -9.464 17.540 39.535 1.00 48.07 241 ALA A C 1
ATOM 1641 O O . ALA A 1 219 ? -9.392 16.830 40.550 1.00 49.74 241 ALA A O 1
ATOM 1643 N N . ALA A 1 220 ? -8.606 17.435 38.536 1.00 46.16 242 ALA A N 1
ATOM 1644 C CA . ALA A 1 220 ? -7.532 16.443 38.582 1.00 46.55 242 ALA A CA 1
ATOM 1645 C C . ALA A 1 220 ? -6.545 16.749 39.706 1.00 45.57 242 ALA A C 1
ATOM 1646 O O . ALA A 1 220 ? -6.102 15.843 40.399 1.00 46.18 242 ALA A O 1
ATOM 1648 N N . ASN A 1 221 ? -6.205 18.027 39.867 1.00 46.61 243 ASN A N 1
ATOM 1649 C CA . ASN A 1 221 ? -5.263 18.462 40.907 1.00 47.23 243 ASN A CA 1
ATOM 1650 C C . ASN A 1 221 ? -5.856 18.273 42.297 1.00 46.51 243 ASN A C 1
ATOM 1651 O O . ASN A 1 221 ? -5.131 17.944 43.245 1.00 45.76 243 ASN A O 1
ATOM 1656 N N . LEU A 1 222 ? -7.166 18.460 42.410 1.00 46.10 244 LEU A N 1
ATOM 1657 C CA . LEU A 1 222 ? -7.841 18.202 43.672 1.00 49.03 244 LEU A CA 1
ATOM 1658 C C . LEU A 1 222 ? -7.795 16.676 43.985 1.00 49.40 244 LEU A C 1
ATOM 1659 O O . LEU A 1 222 ? -7.558 16.267 45.138 1.00 47.48 244 LEU A O 1
ATOM 1664 N N . ALA A 1 223 ? -8.002 15.848 42.954 1.00 48.13 245 ALA A N 1
ATOM 1665 C CA . ALA A 1 223 ? -7.950 14.389 43.131 1.00 47.32 245 ALA A CA 1
ATOM 1666 C C . ALA A 1 223 ? -6.555 13.980 43.636 1.00 45.87 245 ALA A C 1
ATOM 1667 O O . ALA A 1 223 ? -6.420 13.097 44.489 1.00 47.39 245 ALA A O 1
ATOM 1669 N N . LEU A 1 224 ? -5.540 14.658 43.121 1.00 42.53 246 LEU A N 1
ATOM 1670 C CA . LEU A 1 224 ? -4.168 14.426 43.517 1.00 44.96 246 LEU A CA 1
ATOM 1671 C C . LEU A 1 224 ? -3.957 14.794 44.987 1.00 45.90 246 LEU A C 1
ATOM 1672 O O . LEU A 1 224 ? -3.323 14.062 45.731 1.00 45.54 246 LEU A O 1
ATOM 1677 N N . GLN A 1 225 ? -4.474 15.949 45.375 1.00 49.12 247 GLN A N 1
ATOM 1678 C CA . GLN A 1 225 ? -4.390 16.421 46.751 1.00 52.42 247 GLN A CA 1
ATOM 1679 C C . GLN A 1 225 ? -5.052 15.447 47.727 1.00 55.66 247 GLN A C 1
ATOM 1680 O O . GLN A 1 225 ? -4.499 15.178 48.806 1.00 56.83 247 GLN A O 1
ATOM 1686 N N . ASN A 1 226 ? -6.219 14.916 47.350 1.00 55.03 248 ASN A N 1
ATOM 1687 C CA . ASN A 1 226 ? -6.960 13.968 48.209 1.00 56.80 248 ASN A CA 1
ATOM 1688 C C . ASN A 1 226 ? -6.503 12.496 48.098 1.00 54.57 248 ASN A C 1
ATOM 1689 O O . ASN A 1 226 ? -7.185 11.613 48.592 1.00 55.75 248 ASN A O 1
ATOM 1694 N N . GLY A 1 227 ? -5.385 12.230 47.422 1.00 54.11 249 GLY A N 1
ATOM 1695 C CA . GLY A 1 227 ? -4.877 10.859 47.282 1.00 54.09 249 GLY A CA 1
ATOM 1696 C C . GLY A 1 227 ? -5.640 9.925 46.346 1.00 54.13 249 GLY A C 1
ATOM 1697 O O . GLY A 1 227 ? -5.421 8.712 46.381 1.00 53.31 249 GLY A O 1
ATOM 1698 N N . GLU A 1 228 ? -6.544 10.473 45.528 1.00 53.89 250 GLU A N 1
ATOM 1699 C CA . GLU A 1 228 ? -7.323 9.678 44.554 1.00 55.40 250 GLU A CA 1
ATOM 1700 C C . GLU A 1 228 ? -6.515 9.467 43.257 1.00 53.51 250 GLU A C 1
ATOM 1701 O O . GLU A 1 228 ? -6.856 8.611 42.441 1.00 58.21 250 GLU A O 1
ATOM 1707 N N . ILE A 1 229 ? -5.488 10.303 43.071 1.00 48.13 251 ILE A N 1
ATOM 1708 C CA . ILE A 1 229 ? -4.510 10.190 41.998 1.00 45.90 251 ILE A CA 1
ATOM 1709 C C . ILE A 1 229 ? -3.171 10.343 42.717 1.00 43.03 251 ILE A C 1
ATOM 1710 O O . ILE A 1 229 ? -3.049 11.156 43.645 1.00 40.03 251 ILE A O 1
ATOM 1715 N N . ASN A 1 230 ? -2.183 9.557 42.294 1.00 39.67 252 ASN A N 1
ATOM 1716 C CA . ASN A 1 230 ? -0.848 9.565 42.904 1.00 39.74 252 ASN A CA 1
ATOM 1717 C C . ASN A 1 230 ? 0.242 10.218 42.049 1.00 39.53 252 ASN A C 1
ATOM 1718 O O . ASN A 1 230 ? 1.276 10.613 42.582 1.00 38.67 252 ASN A O 1
ATOM 1723 N N . LEU A 1 231 ? 0.005 10.314 40.739 1.00 36.10 253 LEU A N 1
ATOM 1724 C CA . LEU A 1 231 ? 0.994 10.809 39.788 1.00 38.57 253 LEU A CA 1
ATOM 1725 C C . LEU A 1 231 ? 0.335 11.389 38.546 1.00 36.21 253 LEU A C 1
ATOM 1726 O O . LEU A 1 231 ? -0.607 10.823 38.024 1.00 37.79 253 LEU A O 1
ATOM 1731 N N . LYS A 1 232 ? 0.824 12.532 38.098 1.00 37.41 254 LYS A N 1
ATOM 1732 C CA . LYS A 1 232 ? 0.301 13.164 36.891 1.00 40.47 254 LYS A CA 1
ATOM 1733 C C . LYS A 1 232 ? 1.195 14.305 36.454 1.00 39.07 254 LYS A C 1
ATOM 1734 O O . LYS A 1 232 ? 2.032 14.799 37.218 1.00 41.25 254 LYS A O 1
ATOM 1740 N N . SER A 1 233 ? 0.956 14.743 35.231 1.00 40.11 255 SER A N 1
ATOM 1741 C CA . SER A 1 233 ? 1.592 15.911 34.661 1.00 40.30 255 SER A CA 1
ATOM 1742 C C . SER A 1 233 ? 0.869 17.165 35.172 1.00 39.67 255 SER A C 1
ATOM 1743 O O . SER A 1 233 ? -0.348 17.161 35.350 1.00 37.06 255 SER A O 1
ATOM 1746 N N . ILE A 1 234 ? 1.637 18.231 35.379 1.00 40.06 256 ILE A N 1
ATOM 1747 C CA . ILE A 1 234 ? 1.151 19.500 35.883 1.00 43.28 256 ILE A CA 1
ATOM 1748 C C . ILE A 1 234 ? 1.504 20.606 34.889 1.00 45.94 256 ILE A C 1
ATOM 1749 O O . ILE A 1 234 ? 2.564 20.575 34.281 1.00 45.08 256 ILE A O 1
ATOM 1754 N N . GLN A 1 235 ? 0.608 21.574 34.713 1.00 48.65 257 GLN A N 1
ATOM 1755 C CA . GLN A 1 235 ? 0.892 22.717 33.862 1.00 51.50 257 GLN A CA 1
ATOM 1756 C C . GLN A 1 235 ? 1.696 23.702 34.714 1.00 54.15 257 GLN A C 1
ATOM 1757 O O . GLN A 1 235 ? 1.500 23.770 35.941 1.00 53.64 257 GLN A O 1
ATOM 1763 N N . PRO A 1 236 ? 2.639 24.434 34.094 1.00 53.10 258 PRO A N 1
ATOM 1764 C CA . PRO A 1 236 ? 3.467 25.390 34.837 1.00 52.92 258 PRO A CA 1
ATOM 1765 C C . PRO A 1 236 ? 2.698 26.324 35.792 1.00 52.86 258 PRO A C 1
ATOM 1766 O O . PRO A 1 236 ? 3.127 26.523 36.935 1.00 51.31 258 PRO A O 1
ATOM 1770 N N . SER A 1 237 ? 1.570 26.860 35.319 1.00 53.34 259 SER A N 1
ATOM 1771 C CA . SER A 1 237 ? 0.741 27.784 36.094 1.00 55.97 259 SER A CA 1
ATOM 1772 C C . SER A 1 237 ? 0.106 27.130 37.331 1.00 56.46 259 SER A C 1
ATOM 1773 O O . SER A 1 237 ? -0.289 27.826 38.258 1.00 58.85 259 SER A O 1
ATOM 1776 N N . ASP A 1 238 ? 0.026 25.801 37.354 1.00 53.86 260 ASP A N 1
ATOM 1777 C CA . ASP A 1 238 ? -0.542 25.105 38.507 1.00 54.29 260 ASP A CA 1
ATOM 1778 C C . ASP A 1 238 ? 0.497 24.598 39.509 1.00 52.40 260 ASP A C 1
ATOM 1779 O O . ASP A 1 238 ? 0.125 24.146 40.593 1.00 49.78 260 ASP A O 1
ATOM 1784 N N . ARG A 1 239 ? 1.781 24.734 39.186 1.00 51.19 261 ARG A N 1
ATOM 1785 C CA . ARG A 1 239 ? 2.848 24.168 40.021 1.00 53.63 261 ARG A CA 1
ATOM 1786 C C . ARG A 1 239 ? 2.888 24.665 41.468 1.00 55.18 261 ARG A C 1
ATOM 1787 O O . ARG A 1 239 ? 3.062 23.863 42.372 1.00 52.56 261 ARG A O 1
ATOM 1795 N N . ASN A 1 240 ? 2.719 25.964 41.700 1.00 58.37 262 ASN A N 1
ATOM 1796 C CA . ASN A 1 240 ? 2.708 26.450 43.085 1.00 62.81 262 ASN A CA 1
ATOM 1797 C C . ASN A 1 240 ? 1.445 26.001 43.858 1.00 62.91 262 ASN A C 1
ATOM 1798 O O . ASN A 1 240 ? 1.515 25.803 45.068 1.00 63.90 262 ASN A O 1
ATOM 1803 N N . LYS A 1 241 ? 0.327 25.798 43.151 1.00 61.57 263 LYS A N 1
ATOM 1804 C CA . LYS A 1 241 ? -0.936 25.344 43.759 1.00 62.40 263 LYS A CA 1
ATOM 1805 C C . LYS A 1 241 ? -0.824 23.929 44.322 1.00 60.94 263 LYS A C 1
ATOM 1806 O O . LYS A 1 241 ? -1.152 23.674 45.481 1.00 59.69 263 LYS A O 1
ATOM 1812 N N . VAL A 1 242 ? -0.349 23.009 43.489 1.00 58.00 264 VAL A N 1
ATOM 1813 C CA . VAL A 1 242 ? -0.291 21.607 43.876 1.00 54.88 264 VAL A CA 1
ATOM 1814 C C . VAL A 1 242 ? 0.833 21.298 44.861 1.00 54.98 264 VAL A C 1
ATOM 1815 O O . VAL A 1 242 ? 0.674 20.410 45.702 1.00 49.35 264 VAL A O 1
ATOM 1819 N N . GLU A 1 243 ? 1.952 22.024 44.762 1.00 54.33 265 GLU A N 1
ATOM 1820 C CA . GLU A 1 243 ? 3.094 21.782 45.649 1.00 58.13 265 GLU A CA 1
ATOM 1821 C C . GLU A 1 243 ? 2.763 22.081 47.127 1.00 61.61 265 GLU A C 1
ATOM 1822 O O . GLU A 1 243 ? 3.192 21.351 48.011 1.00 61.22 265 GLU A O 1
ATOM 1828 N N . LYS A 1 244 ? 1.990 23.132 47.380 1.00 67.89 266 LYS A N 1
ATOM 1829 C CA . LYS A 1 244 ? 1.606 23.504 48.754 1.00 74.38 266 LYS A CA 1
ATOM 1830 C C . LYS A 1 244 ? 0.288 22.873 49.228 1.00 72.75 266 LYS A C 1
ATOM 1831 O O . LYS A 1 244 ? -0.027 22.941 50.413 1.00 75.12 266 LYS A O 1
ATOM 1837 N N . ALA A 1 245 ? -0.453 22.237 48.316 1.00 70.16 267 ALA A N 1
ATOM 1838 C CA . ALA A 1 245 ? -1.747 21.611 48.648 1.00 71.50 267 ALA A CA 1
ATOM 1839 C C . ALA A 1 245 ? -1.637 20.252 49.374 1.00 71.01 267 ALA A C 1
ATOM 1840 O O . ALA A 1 245 ? -2.502 19.919 50.179 1.00 72.63 267 ALA A O 1
ATOM 1842 N N . SER A 1 246 ? -0.605 19.467 49.068 1.00 68.82 268 SER A N 1
ATOM 1843 C CA . SER A 1 246 ? -0.406 18.162 49.731 1.00 66.44 268 SER A CA 1
ATOM 1844 C C . SER A 1 246 ? 1.061 17.744 49.668 1.00 62.86 268 SER A C 1
ATOM 1845 O O . SER A 1 246 ? 1.904 18.491 49.168 1.00 62.66 268 SER A O 1
ATOM 1848 N N . ALA A 1 247 ? 1.361 16.554 50.187 1.00 59.34 269 ALA A N 1
ATOM 1849 C CA . ALA A 1 247 ? 2.724 16.045 50.167 1.00 56.96 269 ALA A CA 1
ATOM 1850 C C . ALA A 1 247 ? 3.029 15.420 48.800 1.00 52.05 269 ALA A C 1
ATOM 1851 O O . ALA A 1 247 ? 2.692 14.274 48.551 1.00 48.47 269 ALA A O 1
ATOM 1853 N N . VAL A 1 248 ? 3.630 16.209 47.915 1.00 50.31 270 VAL A N 1
ATOM 1854 C CA . VAL A 1 248 ? 4.025 15.743 46.588 1.00 50.80 270 VAL A CA 1
ATOM 1855 C C . VAL A 1 248 ? 5.405 16.281 46.230 1.00 51.24 270 VAL A C 1
ATOM 1856 O O . VAL A 1 248 ? 5.777 17.394 46.613 1.00 51.97 270 VAL A O 1
ATOM 1860 N N . ASN A 1 249 ? 6.151 15.480 45.487 1.00 47.67 271 ASN A N 1
ATOM 1861 C CA . ASN A 1 249 ? 7.442 15.891 44.993 1.00 49.62 271 ASN A CA 1
ATOM 1862 C C . ASN A 1 249 ? 7.201 16.367 43.550 1.00 48.22 271 ASN A C 1
ATOM 1863 O O . ASN A 1 249 ? 6.536 15.681 42.762 1.00 47.72 271 ASN A O 1
ATOM 1868 N N . ILE A 1 250 ? 7.690 17.559 43.229 1.00 46.36 272 ILE A N 1
ATOM 1869 C CA . ILE A 1 250 ? 7.550 18.099 41.897 1.00 47.00 272 ILE A CA 1
ATOM 1870 C C . ILE A 1 250 ? 8.823 17.797 41.146 1.00 47.60 272 ILE A C 1
ATOM 1871 O O . ILE A 1 250 ? 9.910 18.062 41.650 1.00 47.83 272 ILE A O 1
ATOM 1876 N N . ILE A 1 251 ? 8.682 17.225 39.950 1.00 45.70 273 ILE A N 1
ATOM 1877 C CA . ILE A 1 251 ? 9.825 16.860 39.123 1.00 47.97 273 ILE A CA 1
ATOM 1878 C C . ILE A 1 251 ? 9.739 17.612 37.798 1.00 47.11 273 ILE A C 1
ATOM 1879 O O . ILE A 1 251 ? 8.723 17.547 37.113 1.00 47.20 273 ILE A O 1
ATOM 1884 N N . THR A 1 252 ? 10.824 18.292 37.455 1.00 47.95 274 THR A N 1
ATOM 1885 C CA . THR A 1 252 ? 10.943 19.077 36.240 1.00 48.66 274 THR A CA 1
ATOM 1886 C C . THR A 1 252 ? 12.115 18.518 35.418 1.00 48.63 274 THR A C 1
ATOM 1887 O O . THR A 1 252 ? 13.217 18.385 35.925 1.00 49.32 274 THR A O 1
ATOM 1891 N N . TYR A 1 253 ? 11.857 18.216 34.149 1.00 45.91 275 TYR A N 1
ATOM 1892 C CA . TYR A 1 253 ? 12.839 17.596 33.269 1.00 47.15 275 TYR A CA 1
ATOM 1893 C C . TYR A 1 253 ? 12.589 18.018 31.805 1.00 46.50 275 TYR A C 1
ATOM 1894 O O . TYR A 1 253 ? 11.476 18.411 31.462 1.00 44.52 275 TYR A O 1
ATOM 1903 N N . PRO A 1 254 ? 13.621 17.950 30.945 1.00 46.23 276 PRO A N 1
ATOM 1904 C CA . PRO A 1 254 ? 13.391 18.373 29.563 1.00 46.66 276 PRO A CA 1
ATOM 1905 C C . PRO A 1 254 ? 12.413 17.485 28.817 1.00 42.70 276 PRO A C 1
ATOM 1906 O O . PRO A 1 254 ? 12.436 16.284 28.986 1.00 40.79 276 PRO A O 1
ATOM 1910 N N . GLU A 1 255 ? 11.514 18.085 28.045 1.00 42.71 277 GLU A N 1
ATOM 1911 C CA . GLU A 1 255 ? 10.560 17.301 27.251 1.00 48.09 277 GLU A CA 1
ATOM 1912 C C . GLU A 1 255 ? 11.031 17.190 25.806 1.00 44.23 277 GLU A C 1
ATOM 1913 O O . GLU A 1 255 ? 10.341 16.597 24.977 1.00 44.39 277 GLU A O 1
ATOM 1919 N N . ASN A 1 256 ? 12.220 17.726 25.525 1.00 40.72 278 ASN A N 1
ATOM 1920 C CA . ASN A 1 256 ? 12.782 17.746 24.170 1.00 41.38 278 ASN A CA 1
ATOM 1921 C C . ASN A 1 256 ? 11.827 18.414 23.190 1.00 41.72 278 ASN A C 1
ATOM 1922 O O . ASN A 1 256 ? 11.764 18.050 22.023 1.00 44.75 278 ASN A O 1
ATOM 1927 N N . ARG A 1 257 ? 11.070 19.387 23.683 1.00 41.09 279 ARG A N 1
ATOM 1928 C CA . ARG A 1 257 ? 10.149 20.105 22.843 1.00 42.07 279 ARG A CA 1
ATOM 1929 C C . ARG A 1 257 ? 10.707 21.480 22.489 1.00 40.22 279 ARG A C 1
ATOM 1930 O O . ARG A 1 257 ? 11.207 22.195 23.363 1.00 39.58 279 ARG A O 1
ATOM 1938 N N . LEU A 1 258 ? 10.661 21.815 21.203 1.00 35.68 280 LEU A N 1
ATOM 1939 C CA . LEU A 1 258 ? 10.999 23.145 20.753 1.00 35.51 280 LEU A CA 1
ATOM 1940 C C . LEU A 1 258 ? 9.687 23.919 20.553 1.00 34.64 280 LEU A C 1
ATOM 1941 O O . LEU A 1 258 ? 8.781 23.441 19.891 1.00 37.91 280 LEU A O 1
ATOM 1946 N N . SER A 1 259 ? 9.596 25.095 21.153 1.00 34.83 281 SER A N 1
ATOM 1947 C CA . SER A 1 259 ? 8.474 26.023 20.966 1.00 35.06 281 SER A CA 1
ATOM 1948 C C . SER A 1 259 ? 9.037 27.031 19.981 1.00 35.10 281 SER A C 1
ATOM 1949 O O . SER A 1 259 ? 10.142 27.548 20.209 1.00 32.48 281 SER A O 1
ATOM 1952 N N . TYR A 1 260 ? 8.324 27.277 18.878 1.00 35.68 282 TYR A N 1
ATOM 1953 C CA . TYR A 1 260 ? 8.805 28.199 17.866 1.00 36.34 282 TYR A CA 1
ATOM 1954 C C . TYR A 1 260 ? 7.707 28.894 17.090 1.00 39.03 282 TYR A C 1
ATOM 1955 O O . TYR A 1 260 ? 6.553 28.506 17.148 1.00 40.37 282 TYR A O 1
ATOM 1964 N N . ALA A 1 261 ? 8.096 29.935 16.362 1.00 41.35 283 ALA A N 1
ATOM 1965 C CA . ALA A 1 261 ? 7.205 30.663 15.475 1.00 43.48 283 ALA A CA 1
ATOM 1966 C C . ALA A 1 261 ? 7.671 30.426 14.044 1.00 44.07 283 ALA A C 1
ATOM 1967 O O . ALA A 1 261 ? 8.851 30.421 13.785 1.00 43.95 283 ALA A O 1
ATOM 1969 N N . THR A 1 262 ? 6.737 30.228 13.126 1.00 46.55 284 THR A N 1
ATOM 1970 C CA . THR A 1 262 ? 7.048 30.019 11.712 1.00 47.95 284 THR A CA 1
ATOM 1971 C C . THR A 1 262 ? 6.693 31.269 10.940 1.00 46.03 284 THR A C 1
ATOM 1972 O O . THR A 1 262 ? 5.726 31.922 11.274 1.00 46.08 284 THR A O 1
ATOM 1976 N N . PHE A 1 263 ? 7.441 31.585 9.888 1.00 46.59 285 PHE A N 1
ATOM 1977 C CA . PHE A 1 263 ? 7.117 32.743 9.022 1.00 47.33 285 PHE A CA 1
ATOM 1978 C C . PHE A 1 263 ? 6.604 32.165 7.712 1.00 48.10 285 PHE A C 1
ATOM 1979 O O . PHE A 1 263 ? 7.345 31.459 7.029 1.00 45.52 285 PHE A O 1
ATOM 1987 N N . ASN A 1 264 ? 5.335 32.433 7.386 1.00 49.94 286 ASN A N 1
ATOM 1988 C CA . ASN A 1 264 ? 4.704 31.864 6.177 1.00 53.86 286 ASN A CA 1
ATOM 1989 C C . ASN A 1 264 ? 5.166 32.537 4.888 1.00 56.06 286 ASN A C 1
ATOM 1990 O O . ASN A 1 264 ? 4.644 33.590 4.507 1.00 57.92 286 ASN A O 1
ATOM 1995 N N . GLU A 1 265 ? 6.110 31.908 4.192 1.00 56.53 287 GLU A N 1
ATOM 1996 C CA . GLU A 1 265 ? 6.622 32.468 2.942 1.00 60.68 287 GLU A CA 1
ATOM 1997 C C . GLU A 1 265 ? 5.623 32.470 1.767 1.00 62.96 287 GLU A C 1
ATOM 1998 O O . GLU A 1 265 ? 5.955 32.962 0.696 1.00 66.76 287 GLU A O 1
ATOM 2004 N N . ASN A 1 266 ? 4.426 31.907 1.953 1.00 63.71 288 ASN A N 1
ATOM 2005 C CA . ASN A 1 266 ? 3.386 32.003 0.910 1.00 68.51 288 ASN A CA 1
ATOM 2006 C C . ASN A 1 266 ? 2.846 33.452 0.855 1.00 69.75 288 ASN A C 1
ATOM 2007 O O . ASN A 1 266 ? 2.284 33.863 -0.162 1.00 70.47 288 ASN A O 1
ATOM 2012 N N . GLN A 1 267 ? 3.006 34.209 1.951 1.00 66.07 289 GLN A N 1
ATOM 2013 C CA . GLN A 1 267 ? 2.639 35.626 1.954 1.00 68.66 289 GLN A CA 1
ATOM 2014 C C . GLN A 1 267 ? 3.835 36.331 1.325 1.00 68.31 289 GLN A C 1
ATOM 2015 O O . GLN A 1 267 ? 4.946 36.187 1.810 1.00 64.38 289 GLN A O 1
ATOM 2021 N N . PRO A 1 268 ? 3.622 37.071 0.221 1.00 73.75 290 PRO A N 1
ATOM 2022 C CA . PRO A 1 268 ? 4.761 37.720 -0.450 1.00 73.97 290 PRO A CA 1
ATOM 2023 C C . PRO A 1 268 ? 5.730 38.494 0.467 1.00 71.26 290 PRO A C 1
ATOM 2024 O O . PRO A 1 268 ? 6.937 38.337 0.333 1.00 68.71 290 PRO A O 1
ATOM 2028 N N . ALA A 1 269 ? 5.209 39.290 1.397 1.00 70.54 291 ALA A N 1
ATOM 2029 C CA . ALA A 1 269 ? 6.068 40.104 2.273 1.00 71.80 291 ALA A CA 1
ATOM 2030 C C . ALA A 1 269 ? 7.121 39.311 3.074 1.00 70.83 291 ALA A C 1
ATOM 2031 O O . ALA A 1 269 ? 8.255 39.763 3.214 1.00 72.76 291 ALA A O 1
ATOM 2033 N N . LEU A 1 270 ? 6.751 38.129 3.569 1.00 68.65 292 LEU A N 1
ATOM 2034 C CA . LEU A 1 270 ? 7.667 37.281 4.350 1.00 65.76 292 LEU A CA 1
ATOM 2035 C C . LEU A 1 270 ? 8.748 36.532 3.538 1.00 66.12 292 LEU A C 1
ATOM 2036 O O . LEU A 1 270 ? 9.550 35.780 4.120 1.00 62.67 292 LEU A O 1
ATOM 2041 N N . LYS A 1 271 ? 8.761 36.737 2.221 1.00 64.66 293 LYS A N 1
ATOM 2042 C CA . LYS A 1 271 ? 9.783 36.174 1.328 1.00 65.19 293 LYS A CA 1
ATOM 2043 C C . LYS A 1 271 ? 11.099 36.874 1.599 1.00 62.26 293 LYS A C 1
ATOM 2044 O O . LYS A 1 271 ? 12.164 36.345 1.305 1.00 60.66 293 LYS A O 1
ATOM 2050 N N . SER A 1 272 ? 10.998 38.106 2.091 1.00 63.07 294 SER A N 1
ATOM 2051 C CA . SER A 1 272 ? 12.161 38.924 2.416 1.00 64.87 294 SER A CA 1
ATOM 2052 C C . SER A 1 272 ? 12.905 38.426 3.660 1.00 62.54 294 SER A C 1
ATOM 2053 O O . SER A 1 272 ? 12.347 38.392 4.766 1.00 60.78 294 SER A O 1
ATOM 2056 N N . LYS A 1 273 ? 14.162 38.045 3.457 1.00 62.48 295 LYS A N 1
ATOM 2057 C CA . LYS A 1 273 ? 15.048 37.613 4.527 1.00 61.30 295 LYS A CA 1
ATOM 2058 C C . LYS A 1 273 ? 15.121 38.751 5.548 1.00 61.17 295 LYS A C 1
ATOM 2059 O O . LYS A 1 273 ? 14.991 38.528 6.747 1.00 57.85 295 LYS A O 1
ATOM 2065 N N . GLU A 1 274 ? 15.258 39.977 5.046 1.00 63.56 296 GLU A N 1
ATOM 2066 C CA . GLU A 1 274 ? 15.337 41.172 5.890 1.00 65.16 296 GLU A CA 1
ATOM 2067 C C . GLU A 1 274 ? 14.132 41.320 6.837 1.00 62.53 296 GLU A C 1
ATOM 2068 O O . GLU A 1 274 ? 14.310 41.593 8.041 1.00 58.72 296 GLU A O 1
ATOM 2074 N N . LEU A 1 275 ? 12.921 41.107 6.319 1.00 59.58 297 LEU A N 1
ATOM 2075 C CA . LEU A 1 275 ? 11.732 41.206 7.162 1.00 57.14 297 LEU A CA 1
ATOM 2076 C C . LEU A 1 275 ? 11.741 40.133 8.239 1.00 54.38 297 LEU A C 1
ATOM 2077 O O . LEU A 1 275 ? 11.456 40.423 9.403 1.00 51.40 297 LEU A O 1
ATOM 2082 N N . ARG A 1 276 ? 12.077 38.898 7.852 1.00 53.15 298 ARG A N 1
ATOM 2083 C CA . ARG A 1 276 ? 12.136 37.778 8.798 1.00 48.93 298 ARG A CA 1
ATOM 2084 C C . ARG A 1 276 ? 13.160 38.040 9.903 1.00 46.58 298 ARG A C 1
ATOM 2085 O O . ARG A 1 276 ? 12.920 37.702 11.070 1.00 42.74 298 ARG A O 1
ATOM 2093 N N . GLN A 1 277 ? 14.287 38.644 9.531 1.00 47.85 299 GLN A N 1
ATOM 2094 C CA . GLN A 1 277 ? 15.337 38.976 10.492 1.00 49.13 299 GLN A CA 1
ATOM 2095 C C . GLN A 1 277 ? 14.895 40.118 11.394 1.00 51.12 299 GLN A C 1
ATOM 2096 O O . GLN A 1 277 ? 15.200 40.125 12.595 1.00 49.88 299 GLN A O 1
ATOM 2102 N N . ALA A 1 278 ? 14.170 41.082 10.828 1.00 54.24 300 ALA A N 1
ATOM 2103 C CA . ALA A 1 278 ? 13.646 42.190 11.634 1.00 55.53 300 ALA A CA 1
ATOM 2104 C C . ALA A 1 278 ? 12.705 41.663 12.727 1.00 53.66 300 ALA A C 1
ATOM 2105 O O . ALA A 1 278 ? 12.763 42.113 13.869 1.00 55.05 300 ALA A O 1
ATOM 2107 N N . LEU A 1 279 ? 11.878 40.678 12.372 1.00 52.24 301 LEU A N 1
ATOM 2108 C CA . LEU A 1 279 ? 10.899 40.083 13.287 1.00 51.00 301 LEU A CA 1
ATOM 2109 C C . LEU A 1 279 ? 11.537 39.122 14.293 1.00 50.55 301 LEU A C 1
ATOM 2110 O O . LEU A 1 279 ? 10.843 38.577 15.162 1.00 49.04 301 LEU A O 1
ATOM 2115 N N . SER A 1 280 ? 12.841 38.895 14.146 1.00 48.48 302 SER A N 1
ATOM 2116 C CA . SER A 1 280 ? 13.600 38.076 15.080 1.00 45.70 302 SER A CA 1
ATOM 2117 C C . SER A 1 280 ? 14.320 39.028 16.048 1.00 44.57 302 SER A C 1
ATOM 2118 O O . SER A 1 280 ? 14.246 38.876 17.287 1.00 42.32 302 SER A O 1
ATOM 2121 N N . TYR A 1 281 ? 15.017 39.998 15.481 1.00 44.91 303 TYR A N 1
ATOM 2122 C CA . TYR A 1 281 ? 15.721 41.016 16.272 1.00 48.14 303 TYR A CA 1
ATOM 2123 C C . TYR A 1 281 ? 14.825 41.830 17.202 1.00 50.13 303 TYR A C 1
ATOM 2124 O O . TYR A 1 281 ? 15.316 42.444 18.138 1.00 51.78 303 TYR A O 1
ATOM 2133 N N . ALA A 1 282 ? 13.527 41.883 16.928 1.00 51.08 304 ALA A N 1
ATOM 2134 C CA . ALA A 1 282 ? 12.617 42.625 17.797 1.00 53.32 304 ALA A CA 1
ATOM 2135 C C . ALA A 1 282 ? 12.291 41.872 19.096 1.00 52.55 304 ALA A C 1
ATOM 2136 O O . ALA A 1 282 ? 11.724 42.457 20.019 1.00 52.55 304 ALA A O 1
ATOM 2138 N N . LEU A 1 283 ? 12.678 40.598 19.171 1.00 49.26 305 LEU A N 1
ATOM 2139 C CA . LEU A 1 283 ? 12.312 39.742 20.291 1.00 47.96 305 LEU A CA 1
ATOM 2140 C C . LEU A 1 283 ? 13.449 39.393 21.241 1.00 45.26 305 LEU A C 1
ATOM 2141 O O . LEU A 1 283 ? 14.619 39.457 20.870 1.00 45.54 305 LEU A O 1
ATOM 2146 N N . ASP A 1 284 ? 13.069 39.022 22.469 1.00 45.76 306 ASP A N 1
ATOM 2147 C CA . ASP A 1 284 ? 14.010 38.580 23.523 1.00 46.70 306 ASP A CA 1
ATOM 2148 C C . ASP A 1 284 ? 13.469 37.337 24.209 1.00 45.37 306 ASP A C 1
ATOM 2149 O O . ASP A 1 284 ? 12.436 37.376 24.884 1.00 47.57 306 ASP A O 1
ATOM 2154 N N . ARG A 1 285 ? 14.212 36.255 24.079 1.00 41.77 307 ARG A N 1
ATOM 2155 C CA . ARG A 1 285 ? 13.803 34.969 24.615 1.00 41.62 307 ARG A CA 1
ATOM 2156 C C . ARG A 1 285 ? 13.493 34.885 26.107 1.00 41.38 307 ARG A C 1
ATOM 2157 O O . ARG A 1 285 ? 12.495 34.277 26.458 1.00 38.68 307 ARG A O 1
ATOM 2165 N N . GLU A 1 286 ? 14.333 35.460 26.976 1.00 42.91 308 GLU A N 1
ATOM 2166 C CA . GLU A 1 286 ? 14.059 35.407 28.433 1.00 45.69 308 GLU A CA 1
ATOM 2167 C C . GLU A 1 286 ? 12.735 36.080 28.764 1.00 46.33 308 GLU A C 1
ATOM 2168 O O . GLU A 1 286 ? 12.023 35.629 29.648 1.00 45.98 308 GLU A O 1
ATOM 2174 N N . GLU A 1 287 ? 12.410 37.139 28.034 1.00 46.92 309 GLU A N 1
ATOM 2175 C CA . GLU A 1 287 ? 11.135 37.837 28.213 1.00 50.49 309 GLU A CA 1
ATOM 2176 C C . GLU A 1 287 ? 9.957 36.979 27.745 1.00 50.21 309 GLU A C 1
ATOM 2177 O O . GLU A 1 287 ? 8.923 36.934 28.423 1.00 51.79 309 GLU A O 1
ATOM 2183 N N . ILE A 1 288 ? 10.100 36.306 26.596 1.00 46.76 310 ILE A N 1
ATOM 2184 C CA . ILE A 1 288 ? 9.023 35.432 26.105 1.00 46.05 310 ILE A CA 1
ATOM 2185 C C . ILE A 1 288 ? 8.746 34.318 27.108 1.00 43.71 310 ILE A C 1
ATOM 2186 O O . ILE A 1 288 ? 7.596 34.045 27.441 1.00 45.93 310 ILE A O 1
ATOM 2191 N N . ILE A 1 289 ? 9.809 33.667 27.563 1.00 42.52 311 ILE A N 1
ATOM 2192 C CA . ILE A 1 289 ? 9.704 32.588 28.550 1.00 42.75 311 ILE A CA 1
ATOM 2193 C C . ILE A 1 289 ? 9.029 33.120 29.805 1.00 47.06 311 ILE A C 1
ATOM 2194 O O . ILE A 1 289 ? 8.094 32.508 30.321 1.00 48.57 311 ILE A O 1
ATOM 2199 N N . ASP A 1 290 ? 9.494 34.277 30.260 1.00 48.23 312 ASP A N 1
ATOM 2200 C CA . ASP A 1 290 ? 8.940 34.932 31.435 1.00 55.99 312 ASP A CA 1
ATOM 2201 C C . ASP A 1 290 ? 7.428 35.182 31.282 1.00 57.08 312 ASP A C 1
ATOM 2202 O O . ASP A 1 290 ? 6.672 34.998 32.235 1.00 59.78 312 ASP A O 1
ATOM 2207 N N . ALA A 1 291 ? 6.994 35.576 30.085 1.00 54.30 313 ALA A N 1
ATOM 2208 C CA . ALA A 1 291 ? 5.581 35.872 29.850 1.00 58.87 313 ALA A CA 1
ATOM 2209 C C . ALA A 1 291 ? 4.736 34.630 29.568 1.00 61.67 313 ALA A C 1
ATOM 2210 O O . ALA A 1 291 ? 3.580 34.566 29.990 1.00 65.80 313 ALA A O 1
ATOM 2212 N N . ALA A 1 292 ? 5.307 33.650 28.864 1.00 60.12 314 ALA A N 1
ATOM 2213 C CA . ALA A 1 292 ? 4.580 32.426 28.504 1.00 58.99 314 ALA A CA 1
ATOM 2214 C C . ALA A 1 292 ? 4.321 31.524 29.706 1.00 62.68 314 ALA A C 1
ATOM 2215 O O . ALA A 1 292 ? 3.174 31.257 30.074 1.00 69.59 314 ALA A O 1
ATOM 2217 N N . TYR A 1 293 ? 5.409 31.039 30.287 1.00 62.70 315 TYR A N 1
ATOM 2218 C CA . TYR A 1 293 ? 5.382 30.188 31.461 1.00 59.63 315 TYR A CA 1
ATOM 2219 C C . TYR A 1 293 ? 5.683 31.232 32.562 1.00 63.61 315 TYR A C 1
ATOM 2220 O O . TYR A 1 293 ? 5.904 32.398 32.241 1.00 73.00 315 TYR A O 1
ATOM 2229 N N . GLY A 1 294 ? 5.666 30.868 33.835 1.00 61.79 316 GLY A N 1
ATOM 2230 C CA . GLY A 1 294 ? 5.885 31.878 34.887 1.00 63.75 316 GLY A CA 1
ATOM 2231 C C . GLY A 1 294 ? 7.317 32.341 35.110 1.00 62.70 316 GLY A C 1
ATOM 2232 O O . GLY A 1 294 ? 7.582 33.521 35.336 1.00 62.90 316 GLY A O 1
ATOM 2233 N N . SER A 1 295 ? 8.236 31.391 35.051 1.00 61.27 317 SER A N 1
ATOM 2234 C CA . SER A 1 295 ? 9.640 31.628 35.307 1.00 56.97 317 SER A CA 1
ATOM 2235 C C . SER A 1 295 ? 10.476 30.796 34.362 1.00 56.96 317 SER A C 1
ATOM 2236 O O . SER A 1 295 ? 9.940 30.055 33.528 1.00 57.44 317 SER A O 1
ATOM 2239 N N . ASP A 1 296 ? 11.790 30.866 34.538 1.00 55.97 318 ASP A N 1
ATOM 2240 C CA . ASP A 1 296 ? 12.715 30.132 33.673 1.00 55.87 318 ASP A CA 1
ATOM 2241 C C . ASP A 1 296 ? 12.905 28.649 34.034 1.00 54.17 318 ASP A C 1
ATOM 2242 O O . ASP A 1 296 ? 13.739 27.980 33.427 1.00 54.10 318 ASP A O 1
ATOM 2247 N N . GLU A 1 297 ? 12.173 28.139 35.026 1.00 53.26 319 GLU A N 1
ATOM 2248 C CA . GLU A 1 297 ? 12.321 26.724 35.389 1.00 53.16 319 GLU A CA 1
ATOM 2249 C C . GLU A 1 297 ? 11.615 25.811 34.378 1.00 47.55 319 GLU A C 1
ATOM 2250 O O . GLU A 1 297 ? 11.889 24.626 34.342 1.00 48.23 319 GLU A O 1
ATOM 2256 N N . TYR A 1 298 ? 10.737 26.372 33.551 1.00 46.22 320 TYR A N 1
ATOM 2257 C CA . TYR A 1 298 ? 9.923 25.585 32.621 1.00 45.29 320 TYR A CA 1
ATOM 2258 C C . TYR A 1 298 ? 10.355 25.601 31.165 1.00 42.81 320 TYR A C 1
ATOM 2259 O O . TYR A 1 298 ? 9.789 24.877 30.338 1.00 44.93 320 TYR A O 1
ATOM 2268 N N . ALA A 1 299 ? 11.350 26.419 30.852 1.00 39.42 321 ALA A N 1
ATOM 2269 C CA . ALA A 1 299 ? 11.876 26.502 29.501 1.00 40.60 321 ALA A CA 1
ATOM 2270 C C . ALA A 1 299 ? 13.202 27.249 29.502 1.00 41.22 321 ALA A C 1
ATOM 2271 O O . ALA A 1 299 ? 13.426 28.106 30.351 1.00 42.92 321 ALA A O 1
ATOM 2273 N N . LYS A 1 300 ? 14.093 26.870 28.591 1.00 38.92 322 LYS A N 1
ATOM 2274 C CA . LYS A 1 300 ? 15.361 27.559 28.429 1.00 39.90 322 LYS A CA 1
ATOM 2275 C C . LYS A 1 300 ? 15.398 28.114 26.985 1.00 39.61 322 LYS A C 1
ATOM 2276 O O . LYS A 1 300 ? 14.855 27.489 26.072 1.00 39.24 322 LYS A O 1
ATOM 2282 N N . PRO A 1 301 ? 16.020 29.295 26.787 1.00 38.37 323 PRO A N 1
ATOM 2283 C CA . PRO A 1 301 ? 16.115 29.908 25.470 1.00 36.83 323 PRO A CA 1
ATOM 2284 C C . PRO A 1 301 ? 16.679 28.983 24.394 1.00 35.91 323 PRO A C 1
ATOM 2285 O O . PRO A 1 301 ? 17.701 28.363 24.601 1.00 34.68 323 PRO A O 1
ATOM 2289 N N . ALA A 1 302 ? 15.999 28.893 23.259 1.00 34.98 324 ALA A N 1
ATOM 2290 C CA . ALA A 1 302 ? 16.472 28.070 22.152 1.00 36.43 324 ALA A CA 1
ATOM 2291 C C . ALA A 1 302 ? 17.471 28.848 21.268 1.00 38.38 324 ALA A C 1
ATOM 2292 O O . ALA A 1 302 ? 17.644 30.078 21.389 1.00 39.77 324 ALA A O 1
ATOM 2294 N N . SER A 1 303 ? 18.108 28.109 20.375 1.00 38.47 325 SER A N 1
ATOM 2295 C CA . SER A 1 303 ? 19.092 28.643 19.436 1.00 40.16 325 SER A CA 1
ATOM 2296 C C . SER A 1 303 ? 18.922 27.894 18.104 1.00 38.04 325 SER A C 1
ATOM 2297 O O . SER A 1 303 ? 18.393 28.445 17.123 1.00 40.88 325 SER A O 1
ATOM 2300 N N . SER A 1 304 ? 19.328 26.633 18.091 1.00 35.91 326 SER A N 1
ATOM 2301 C CA . SER A 1 304 ? 19.172 25.788 16.926 1.00 35.50 326 SER A CA 1
ATOM 2302 C C . SER A 1 304 ? 17.728 25.344 16.735 1.00 35.73 326 SER A C 1
ATOM 2303 O O . SER A 1 304 ? 16.945 25.339 17.693 1.00 33.75 326 SER A O 1
ATOM 2306 N N . PHE A 1 305 ? 17.382 24.941 15.504 1.00 34.46 327 PHE A N 1
ATOM 2307 C CA . PHE A 1 305 ? 16.038 24.411 15.221 1.00 33.90 327 PHE A CA 1
ATOM 2308 C C . PHE A 1 305 ? 15.903 22.972 15.785 1.00 33.19 327 PHE A C 1
ATOM 2309 O O . PHE A 1 305 ? 14.801 22.445 15.935 1.00 34.99 327 PHE A O 1
ATOM 2317 N N . LEU A 1 306 ? 17.037 22.364 16.105 1.00 32.13 328 LEU A N 1
ATOM 2318 C CA . LEU A 1 306 ? 17.098 21.066 16.728 1.00 32.80 328 LEU A CA 1
ATOM 2319 C C . LEU A 1 306 ? 17.090 21.207 18.248 1.00 33.57 328 LEU A C 1
ATOM 2320 O O . LEU A 1 306 ? 17.670 22.161 18.770 1.00 34.18 328 LEU A O 1
ATOM 2325 N N . THR A 1 307 ? 16.486 20.242 18.943 1.00 33.96 329 THR A N 1
ATOM 2326 C CA . THR A 1 307 ? 16.520 20.186 20.412 1.00 37.19 329 THR A CA 1
ATOM 2327 C C . THR A 1 307 ? 17.858 19.593 20.855 1.00 38.86 329 THR A C 1
ATOM 2328 O O . THR A 1 307 ? 18.573 19.002 20.043 1.00 39.59 329 THR A O 1
ATOM 2332 N N . GLU A 1 308 ? 18.188 19.739 22.138 1.00 40.17 330 GLU A N 1
ATOM 2333 C CA . GLU A 1 308 ? 19.506 19.302 22.673 1.00 42.61 330 GLU A CA 1
ATOM 2334 C C . GLU A 1 308 ? 19.818 17.819 22.652 1.00 42.09 330 GLU A C 1
ATOM 2335 O O . GLU A 1 308 ? 20.979 17.439 22.691 1.00 41.04 330 GLU A O 1
ATOM 2341 N N . ASN A 1 309 ? 18.774 16.998 22.661 1.00 41.05 331 ASN A N 1
ATOM 2342 C CA . ASN A 1 309 ? 18.908 15.540 22.606 1.00 41.47 331 ASN A CA 1
ATOM 2343 C C . ASN A 1 309 ? 19.310 15.019 21.229 1.00 40.81 331 ASN A C 1
ATOM 2344 O O . ASN A 1 309 ? 19.738 13.870 21.108 1.00 42.26 331 ASN A O 1
ATOM 2349 N N . THR A 1 310 ? 19.136 15.834 20.190 1.00 38.25 332 THR A N 1
ATOM 2350 C CA . THR A 1 310 ? 19.377 15.366 18.823 1.00 38.51 332 THR A CA 1
ATOM 2351 C C . THR A 1 310 ? 20.834 15.418 18.441 1.00 38.51 332 THR A C 1
ATOM 2352 O O . THR A 1 310 ? 21.454 16.463 18.576 1.00 38.32 332 THR A O 1
ATOM 2356 N N . LYS A 1 311 ? 21.373 14.321 17.907 1.00 41.50 333 LYS A N 1
ATOM 2357 C CA . LYS A 1 311 ? 22.777 14.313 17.473 1.00 43.91 333 LYS A CA 1
ATOM 2358 C C . LYS A 1 311 ? 23.136 15.489 16.592 1.00 41.56 333 LYS A C 1
ATOM 2359 O O . LYS A 1 311 ? 22.368 15.883 15.717 1.00 39.62 333 LYS A O 1
ATOM 2365 N N . TYR A 1 312 ? 24.330 16.022 16.853 1.00 42.23 334 TYR A N 1
ATOM 2366 C CA . TYR A 1 312 ? 24.915 17.142 16.125 1.00 42.18 334 TYR A CA 1
ATOM 2367 C C . TYR A 1 312 ? 24.303 18.496 16.495 1.00 40.78 334 TYR A C 1
ATOM 2368 O O . TYR A 1 312 ? 24.575 19.516 15.851 1.00 39.93 334 TYR A O 1
ATOM 2377 N N . PHE A 1 313 ? 23.511 18.524 17.559 1.00 39.24 335 PHE A N 1
ATOM 2378 C CA . PHE A 1 313 ? 22.985 19.783 18.030 1.00 40.70 335 PHE A CA 1
ATOM 2379 C C . PHE A 1 313 ? 24.162 20.716 18.324 1.00 42.91 335 PHE A C 1
ATOM 2380 O O . PHE A 1 313 ? 25.184 20.261 18.825 1.00 41.72 335 PHE A O 1
ATOM 2388 N N . THR A 1 314 ? 24.014 21.998 17.981 1.00 44.74 336 THR A N 1
ATOM 2389 C CA . THR A 1 314 ? 25.009 23.024 18.329 1.00 47.26 336 THR A CA 1
ATOM 2390 C C . THR A 1 314 ? 24.261 24.317 18.613 1.00 45.89 336 THR A C 1
ATOM 2391 O O . THR A 1 314 ? 23.347 24.662 17.882 1.00 43.55 336 THR A O 1
ATOM 2395 N N . ASP A 1 315 ? 24.643 25.019 19.682 1.00 47.09 337 ASP A N 1
ATOM 2396 C CA . ASP A 1 315 ? 24.007 26.302 20.022 1.00 49.42 337 ASP A CA 1
ATOM 2397 C C . ASP A 1 315 ? 24.766 27.480 19.410 1.00 49.20 337 ASP A C 1
ATOM 2398 O O . ASP A 1 315 ? 24.461 28.639 19.718 1.00 50.16 337 ASP A O 1
ATOM 2403 N N . LYS A 1 316 ? 25.742 27.189 18.542 1.00 50.06 338 LYS A N 1
ATOM 2404 C CA . LYS A 1 316 ? 26.542 28.213 17.896 1.00 50.38 338 LYS A CA 1
ATOM 2405 C C . LYS A 1 316 ? 25.959 28.586 16.538 1.00 50.66 338 LYS A C 1
ATOM 2406 O O . LYS A 1 316 ? 26.585 28.392 15.498 1.00 55.56 338 LYS A O 1
ATOM 2412 N N . VAL A 1 317 ? 24.746 29.116 16.554 1.00 47.92 339 VAL A N 1
ATOM 2413 C CA . VAL A 1 317 ? 24.074 29.565 15.338 1.00 47.81 339 VAL A CA 1
ATOM 2414 C C . VAL A 1 317 ? 23.614 30.994 15.588 1.00 45.67 339 VAL A C 1
ATOM 2415 O O . VAL A 1 317 ? 23.610 31.448 16.730 1.00 44.85 339 VAL A O 1
ATOM 2419 N N . GLU A 1 318 ? 23.223 31.700 14.536 1.00 44.37 340 GLU A N 1
ATOM 2420 C CA . GLU A 1 318 ? 22.742 33.064 14.710 1.00 46.55 340 GLU A CA 1
ATOM 2421 C C . GLU A 1 318 ? 21.419 33.021 15.493 1.00 45.20 340 GLU A C 1
ATOM 2422 O O . GLU A 1 318 ? 20.538 32.217 15.173 1.00 44.76 340 GLU A O 1
ATOM 2428 N N . THR A 1 319 ? 21.298 33.874 16.514 1.00 43.61 341 THR A N 1
ATOM 2429 C CA . THR A 1 319 ? 20.106 33.913 17.344 1.00 43.64 341 THR A CA 1
ATOM 2430 C C . THR A 1 319 ? 19.367 35.240 17.322 1.00 43.78 341 THR A C 1
ATOM 2431 O O . THR A 1 319 ? 18.301 35.344 17.929 1.00 46.25 341 THR A O 1
ATOM 2435 N N . TYR A 1 320 ? 19.900 36.233 16.615 1.00 44.40 342 TYR A N 1
ATOM 2436 C CA . TYR A 1 320 ? 19.244 37.533 16.470 1.00 45.47 342 TYR A CA 1
ATOM 2437 C C . TYR A 1 320 ? 18.879 38.142 17.804 1.00 46.44 342 TYR A C 1
ATOM 2438 O O . TYR A 1 320 ? 17.720 38.482 18.034 1.00 44.06 342 TYR A O 1
ATOM 2447 N N . ASP A 1 321 ? 19.873 38.275 18.681 1.00 48.28 343 ASP A N 1
ATOM 2448 C CA . ASP A 1 321 ? 19.631 38.824 20.025 1.00 50.62 343 ASP A CA 1
ATOM 2449 C C . ASP A 1 321 ? 19.020 40.220 19.911 1.00 49.04 343 ASP A C 1
ATOM 2450 O O . ASP A 1 321 ? 19.410 40.998 19.051 1.00 49.93 343 ASP A O 1
ATOM 2455 N N . GLN A 1 322 ? 18.065 40.512 20.789 1.00 47.08 344 GLN A N 1
ATOM 2456 C CA . GLN A 1 322 ? 17.260 41.744 20.706 1.00 49.37 344 GLN A CA 1
ATOM 2457 C C . GLN A 1 322 ? 18.041 43.016 20.368 1.00 52.23 344 GLN A C 1
ATOM 2458 O O . GLN A 1 322 ? 18.983 43.381 21.067 1.00 50.33 344 GLN A O 1
ATOM 2464 N N . ASP A 1 323 ? 17.642 43.641 19.256 1.00 53.64 345 ASP A N 1
ATOM 2465 C CA . ASP A 1 323 ? 18.204 44.904 18.772 1.00 56.66 345 ASP A CA 1
ATOM 2466 C C . ASP A 1 323 ? 17.078 45.595 17.996 1.00 57.89 345 ASP A C 1
ATOM 2467 O O . ASP A 1 323 ? 16.917 45.417 16.782 1.00 56.05 345 ASP A O 1
ATOM 2472 N N . ILE A 1 324 ? 16.267 46.340 18.731 1.00 58.98 346 ILE A N 1
ATOM 2473 C CA . ILE A 1 324 ? 15.137 47.058 18.153 1.00 61.88 346 ILE A CA 1
ATOM 2474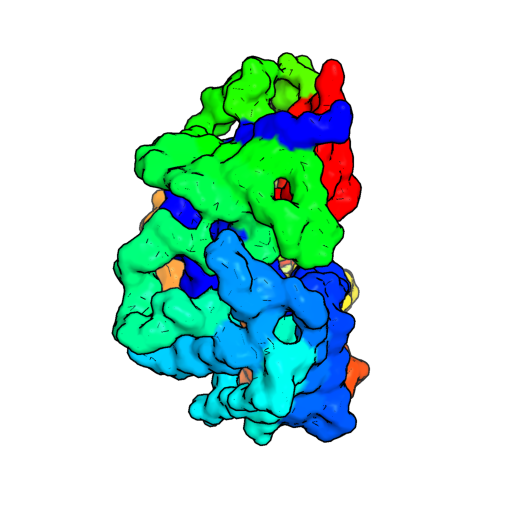 C C . ILE A 1 324 ? 15.600 48.100 17.127 1.00 64.11 346 ILE A C 1
ATOM 2475 O O . ILE A 1 324 ? 14.958 48.269 16.082 1.00 64.00 346 ILE A O 1
ATOM 2480 N N . ALA A 1 325 ? 16.725 48.763 17.391 1.00 64.63 347 ALA A N 1
ATOM 2481 C CA . ALA A 1 325 ? 17.240 49.760 16.437 1.00 68.59 347 ALA A CA 1
ATOM 2482 C C . ALA A 1 325 ? 17.597 49.097 15.097 1.00 68.58 347 ALA A C 1
ATOM 2483 O O . ALA A 1 325 ? 17.243 49.612 14.025 1.00 70.18 347 ALA A O 1
ATOM 2485 N N . LYS A 1 326 ? 18.274 47.951 15.159 1.00 66.61 348 LYS A N 1
ATOM 2486 C CA . LYS A 1 326 ? 18.649 47.232 13.939 1.00 67.27 348 LYS A CA 1
ATOM 2487 C C . LYS A 1 326 ? 17.410 46.662 13.268 1.00 66.17 348 LYS A C 1
ATOM 2488 O O . LYS A 1 326 ? 17.353 46.574 12.042 1.00 69.18 348 LYS A O 1
ATOM 2494 N N . ALA A 1 327 ? 16.422 46.278 14.073 1.00 62.87 349 ALA A N 1
ATOM 2495 C CA . ALA A 1 327 ? 15.169 45.765 13.538 1.00 61.01 349 ALA A CA 1
ATOM 2496 C C . ALA A 1 327 ? 14.483 46.830 12.707 1.00 65.05 349 ALA A C 1
ATOM 2497 O O . ALA A 1 327 ? 13.933 46.520 11.655 1.00 67.21 349 ALA A O 1
ATOM 2499 N N . LYS A 1 328 ? 14.501 48.076 13.190 1.00 70.29 350 LYS A N 1
ATOM 2500 C CA . LYS A 1 328 ? 13.910 49.208 12.449 1.00 75.71 350 LYS A CA 1
ATOM 2501 C C . LYS A 1 328 ? 14.623 49.396 11.100 1.00 75.32 350 LYS A C 1
ATOM 2502 O O . LYS A 1 328 ? 13.984 49.666 10.090 1.00 75.96 350 LYS A O 1
ATOM 2508 N N . LYS A 1 329 ? 15.946 49.246 11.109 1.00 76.00 351 LYS A N 1
ATOM 2509 C CA . LYS A 1 329 ? 16.761 49.310 9.888 1.00 80.40 351 LYS A CA 1
ATOM 2510 C C . LYS A 1 329 ? 16.343 48.264 8.853 1.00 79.16 351 LYS A C 1
ATOM 2511 O O . LYS A 1 329 ? 16.201 48.575 7.675 1.00 81.66 351 LYS A O 1
ATOM 2517 N N . LEU A 1 330 ? 16.146 47.032 9.305 1.00 74.49 352 LEU A N 1
ATOM 2518 C CA . LEU A 1 330 ? 15.784 45.929 8.410 1.00 73.99 352 LEU A CA 1
ATOM 2519 C C . LEU A 1 330 ? 14.364 46.017 7.838 1.00 75.45 352 LEU A C 1
ATOM 2520 O O . LEU A 1 330 ? 14.146 45.714 6.653 1.00 74.94 352 LEU A O 1
ATOM 2525 N N . VAL A 1 331 ? 13.405 46.419 8.664 1.00 75.80 353 VAL A N 1
ATOM 2526 C CA . VAL A 1 331 ? 12.038 46.560 8.170 1.00 82.04 353 VAL A CA 1
ATOM 2527 C C . VAL A 1 331 ? 11.997 47.664 7.081 1.00 86.02 353 VAL A C 1
ATOM 2528 O O . VAL A 1 331 ? 11.229 47.560 6.128 1.00 87.73 353 VAL A O 1
ATOM 2532 N N . LYS A 1 332 ? 12.851 48.685 7.223 1.00 87.05 354 LYS A N 1
ATOM 2533 C CA . LYS A 1 332 ? 12.989 49.765 6.226 1.00 91.80 354 LYS A CA 1
ATOM 2534 C C . LYS A 1 332 ? 13.521 49.163 4.916 1.00 92.49 354 LYS A C 1
ATOM 2535 O O . LYS A 1 332 ? 12.854 49.232 3.883 1.00 90.23 354 LYS A O 1
ATOM 2541 N N . GLU A 1 333 ? 14.707 48.548 4.989 1.00 92.08 355 GLU A N 1
ATOM 2542 C CA . GLU A 1 333 ? 15.355 47.894 3.837 1.00 93.58 355 GLU A CA 1
ATOM 2543 C C . GLU A 1 333 ? 14.467 46.838 3.188 1.00 90.93 355 GLU A C 1
ATOM 2544 O O . GLU A 1 333 ? 14.623 46.533 2.007 1.00 92.28 355 GLU A O 1
ATOM 2550 N N . SER A 1 334 ? 13.570 46.256 3.980 1.00 84.80 356 SER A N 1
ATOM 2551 C CA . SER A 1 334 ? 12.647 45.240 3.492 1.00 82.46 356 SER A CA 1
ATOM 2552 C C . SER A 1 334 ? 11.785 45.711 2.319 1.00 84.66 356 SER A C 1
ATOM 2553 O O . SER A 1 334 ? 11.657 45.012 1.306 1.00 78.43 356 SER A O 1
ATOM 2556 N N . GLY A 1 335 ? 11.220 46.908 2.469 1.00 86.85 357 GLY A N 1
ATOM 2557 C CA . GLY A 1 335 ? 10.305 47.482 1.490 1.00 90.29 357 GLY A CA 1
ATOM 2558 C C . GLY A 1 335 ? 8.876 47.131 1.876 1.00 89.07 357 GLY A C 1
ATOM 2559 O O . GLY A 1 335 ? 7.940 47.346 1.110 1.00 90.91 357 GLY A O 1
ATOM 2560 N N . PHE A 1 336 ? 8.720 46.575 3.074 1.00 85.37 358 PHE A N 1
ATOM 2561 C CA . PHE A 1 336 ? 7.416 46.202 3.593 1.00 84.56 358 PHE A CA 1
ATOM 2562 C C . PHE A 1 336 ? 6.637 47.476 3.910 1.00 88.01 358 PHE A C 1
ATOM 2563 O O . PHE A 1 336 ? 7.136 48.357 4.617 1.00 84.31 358 PHE A O 1
ATOM 2571 N N . ASP A 1 337 ? 5.438 47.599 3.353 1.00 92.59 359 ASP A N 1
ATOM 2572 C CA . ASP A 1 337 ? 4.621 48.762 3.646 1.00 97.86 359 ASP A CA 1
ATOM 2573 C C . ASP A 1 337 ? 3.887 48.535 4.942 1.00 95.84 359 ASP A C 1
ATOM 2574 O O . ASP A 1 337 ? 2.921 47.770 4.998 1.00 94.62 359 ASP A O 1
ATOM 2579 N N . THR A 1 338 ? 4.382 49.200 5.985 1.00 96.11 360 THR A N 1
ATOM 2580 C CA . THR A 1 338 ? 3.798 49.128 7.326 1.00 96.55 360 THR A CA 1
ATOM 2581 C C . THR A 1 338 ? 2.271 49.325 7.344 1.00 98.57 360 THR A C 1
ATOM 2582 O O . THR A 1 338 ? 1.612 48.958 8.317 1.00 95.90 360 THR A O 1
ATOM 2586 N N . SER A 1 339 ? 1.731 49.918 6.274 1.00 102.88 361 SER A N 1
ATOM 2587 C CA . SER A 1 339 ? 0.280 50.088 6.099 1.00 105.90 361 SER A CA 1
ATOM 2588 C C . SER A 1 339 ? -0.440 48.747 6.233 1.00 106.95 361 SER A C 1
ATOM 2589 O O . SER A 1 339 ? -1.551 48.678 6.765 1.00 106.09 361 SER A O 1
ATOM 2592 N N . GLN A 1 340 ? 0.206 47.693 5.726 1.00 107.63 362 GLN A N 1
ATOM 2593 C CA . GLN A 1 340 ? -0.330 46.341 5.763 1.00 108.39 362 GLN A CA 1
ATOM 2594 C C . GLN A 1 340 ? -0.170 45.736 7.161 1.00 104.16 362 GLN A C 1
ATOM 2595 O O . GLN A 1 340 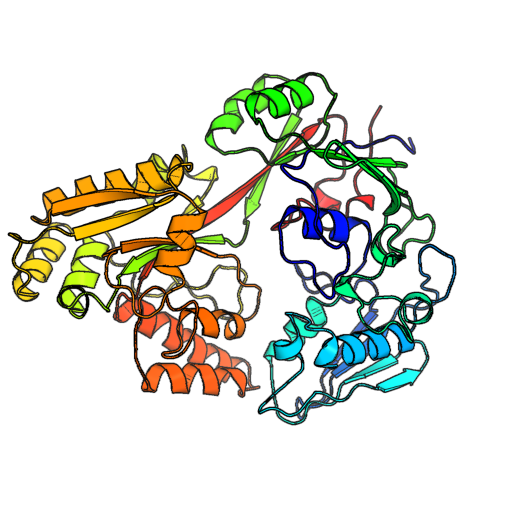? 0.762 46.073 7.901 1.00 102.39 362 GLN A O 1
ATOM 2601 N N . LYS A 1 341 ? -1.079 44.824 7.496 1.00 100.15 363 LYS A N 1
ATOM 2602 C CA . LYS A 1 341 ? -1.141 44.197 8.810 1.00 93.86 363 LYS A CA 1
ATOM 2603 C C . LYS A 1 341 ? -0.848 42.703 8.714 1.00 87.84 363 LYS A C 1
ATOM 2604 O O . LYS A 1 341 ? -1.237 42.053 7.744 1.00 86.55 363 LYS A O 1
ATOM 2610 N N . LEU A 1 342 ? -0.146 42.175 9.718 1.00 79.79 364 LEU A N 1
ATOM 2611 C CA . LEU A 1 342 ? 0.221 40.758 9.756 1.00 75.73 364 LEU A CA 1
ATOM 2612 C C . LEU A 1 342 ? -0.628 40.010 10.755 1.00 74.54 364 LEU A C 1
ATOM 2613 O O . LEU A 1 342 ? -1.117 40.593 11.721 1.00 78.14 364 LEU A O 1
ATOM 2618 N N . THR A 1 343 ? -0.786 38.711 10.518 1.00 71.09 365 THR A N 1
ATOM 2619 C CA . THR A 1 343 ? -1.593 37.854 11.367 1.00 70.12 365 THR A CA 1
ATOM 2620 C C . THR A 1 343 ? -0.768 36.770 12.066 1.00 67.69 365 THR A C 1
ATOM 2621 O O . THR A 1 343 ? 0.123 36.156 11.459 1.00 64.31 365 THR A O 1
ATOM 2625 N N . VAL A 1 344 ? -1.048 36.562 13.353 1.00 64.76 366 VAL A N 1
ATOM 2626 C CA . VAL A 1 344 ? -0.414 35.484 14.115 1.00 61.87 366 VAL A CA 1
ATOM 2627 C C . VAL A 1 344 ? -1.519 34.502 14.486 1.00 63.67 366 VAL A C 1
ATOM 2628 O O . VAL A 1 344 ? -2.484 34.860 15.158 1.00 66.94 366 VAL A O 1
ATOM 2632 N N . TYR A 1 345 ? -1.406 33.279 13.983 1.00 64.42 367 TYR A N 1
ATOM 2633 C CA . TYR A 1 345 ? -2.398 32.235 14.245 1.00 66.65 367 TYR A CA 1
ATOM 2634 C C . TYR A 1 345 ? -1.850 31.287 15.293 1.00 62.72 367 TYR A C 1
ATOM 2635 O O . TYR A 1 345 ? -0.725 30.839 15.193 1.00 57.89 367 TYR A O 1
ATOM 2644 N N . TYR A 1 346 ? -2.672 30.973 16.285 1.00 65.64 368 TYR A N 1
ATOM 2645 C CA . TYR A 1 346 ? -2.272 30.093 17.369 1.00 62.56 368 TYR A CA 1
ATOM 2646 C C . TYR A 1 346 ? -3.504 29.400 17.964 1.00 66.42 368 TYR A C 1
ATOM 2647 O O . TYR A 1 346 ? -4.638 29.655 17.537 1.00 66.67 368 TYR A O 1
ATOM 2656 N N . LEU A 1 347 ? -3.273 28.504 18.920 1.00 65.77 369 LEU A N 1
ATOM 2657 C CA . LEU A 1 347 ? -4.353 27.764 19.585 1.00 68.08 369 LEU A CA 1
ATOM 2658 C C . LEU A 1 347 ? -5.149 28.669 20.543 1.00 68.16 369 LEU A C 1
ATOM 2659 O O . LEU A 1 347 ? -4.563 29.391 21.346 1.00 65.61 369 LEU A O 1
ATOM 2664 N N . ASN A 1 348 ? -6.479 28.605 20.476 1.00 70.69 370 ASN A N 1
ATOM 2665 C CA . ASN A 1 348 ? -7.338 29.438 21.345 1.00 74.04 370 ASN A CA 1
ATOM 2666 C C . ASN A 1 348 ? -7.526 28.901 22.775 1.00 73.98 370 ASN A C 1
ATOM 2667 O O . ASN A 1 348 ? -8.233 29.511 23.570 1.00 74.95 370 ASN A O 1
ATOM 2672 N N . ASN A 1 349 ? -6.900 27.767 23.087 1.00 75.52 371 ASN A N 1
ATOM 2673 C CA . ASN A 1 349 ? -7.010 27.138 24.402 1.00 76.56 371 ASN A CA 1
ATOM 2674 C C . ASN A 1 349 ? -5.645 26.961 25.086 1.00 74.44 371 ASN A C 1
ATOM 2675 O O . ASN A 1 349 ? -5.465 26.037 25.878 1.00 76.05 371 ASN A O 1
ATOM 2680 N N . SER A 1 350 ? -4.685 27.822 24.763 1.00 74.54 372 SER A N 1
ATOM 2681 C CA . SER A 1 350 ? -3.339 27.736 25.341 1.00 73.40 372 SER A CA 1
ATOM 2682 C C . SER A 1 350 ? -2.915 29.095 25.838 1.00 72.68 372 SER A C 1
ATOM 2683 O O . SER A 1 350 ? -2.643 29.994 25.045 1.00 75.52 372 SER A O 1
ATOM 2686 N N . LYS A 1 351 ? -2.881 29.252 27.154 1.00 76.82 373 LYS A N 1
ATOM 2687 C CA . LYS A 1 351 ? -2.476 30.531 27.752 1.00 75.98 373 LYS A CA 1
ATOM 2688 C C . LYS A 1 351 ? -1.058 30.916 27.358 1.00 67.12 373 LYS A C 1
ATOM 2689 O O . LYS A 1 351 ? -0.784 32.098 27.142 1.00 64.25 373 LYS A O 1
ATOM 2695 N N . SER A 1 352 ? -0.182 29.920 27.216 1.00 62.52 374 SER A N 1
ATOM 2696 C CA . SER A 1 352 ? 1.197 30.169 26.805 1.00 60.31 374 SER A CA 1
ATOM 2697 C C . SER A 1 352 ? 1.235 30.804 25.432 1.00 59.84 374 SER A C 1
ATOM 2698 O O . SER A 1 352 ? 1.880 31.840 25.242 1.00 56.34 374 SER A O 1
ATOM 2701 N N . GLN A 1 353 ? 0.529 30.189 24.480 1.00 59.28 375 GLN A N 1
ATOM 2702 C CA . GLN A 1 353 ? 0.497 30.716 23.122 1.00 57.24 375 GLN A CA 1
ATOM 2703 C C . GLN A 1 353 ? -0.144 32.123 23.053 1.00 57.29 375 GLN A C 1
ATOM 2704 O O . GLN A 1 353 ? 0.299 32.950 22.260 1.00 55.23 375 GLN A O 1
ATOM 2710 N N . GLU A 1 354 ? -1.121 32.434 23.907 1.00 58.68 376 GLU A N 1
ATOM 2711 C CA . GLU A 1 354 ? -1.685 33.802 23.859 1.00 61.16 376 GLU A CA 1
ATOM 2712 C C . GLU A 1 354 ? -0.683 34.839 24.383 1.00 57.36 376 GLU A C 1
ATOM 2713 O O . GLU A 1 354 ? -0.535 35.905 23.788 1.00 56.99 376 GLU A O 1
ATOM 2719 N N . SER A 1 355 ? 0.014 34.513 25.470 1.00 54.95 377 SER A N 1
ATOM 2720 C CA . SER A 1 355 ? 1.025 35.403 26.035 1.00 51.67 377 SER A CA 1
ATOM 2721 C C . SER A 1 355 ? 2.171 35.642 25.054 1.00 48.26 377 SER A C 1
ATOM 2722 O O . SER A 1 355 ? 2.716 36.745 24.969 1.00 46.77 377 SER A O 1
ATOM 2725 N N . ILE A 1 356 ? 2.553 34.595 24.330 1.00 47.95 378 ILE A N 1
ATOM 2726 C CA . ILE A 1 356 ? 3.614 34.697 23.323 1.00 47.14 378 ILE A CA 1
ATOM 2727 C C . ILE A 1 356 ? 3.131 35.626 22.220 1.00 49.33 378 ILE A C 1
ATOM 2728 O O . ILE A 1 356 ? 3.861 36.522 21.790 1.00 49.35 378 ILE A O 1
ATOM 2733 N N . ALA A 1 357 ? 1.884 35.433 21.803 1.00 52.47 379 ALA A N 1
ATOM 2734 C CA . ALA A 1 357 ? 1.280 36.257 20.754 1.00 55.19 379 ALA A CA 1
ATOM 2735 C C . ALA A 1 357 ? 1.268 37.733 21.128 1.00 56.20 379 ALA A C 1
ATOM 2736 O O . ALA A 1 357 ? 1.708 38.571 20.351 1.00 58.63 379 ALA A O 1
ATOM 2738 N N . LEU A 1 358 ? 0.798 38.051 22.325 1.00 57.41 380 LEU A N 1
ATOM 2739 C CA . LEU A 1 358 ? 0.750 39.453 22.767 1.00 59.37 380 LEU A CA 1
ATOM 2740 C C . LEU A 1 358 ? 2.133 40.056 22.831 1.00 57.76 380 LEU A C 1
ATOM 2741 O O . LEU A 1 358 ? 2.312 41.230 22.510 1.00 57.72 380 LEU A O 1
ATOM 2746 N N . TYR A 1 359 ? 3.114 39.253 23.240 1.00 55.57 381 TYR A N 1
ATOM 2747 C CA . TYR A 1 359 ? 4.481 39.737 23.295 1.00 51.99 381 TYR A CA 1
ATOM 2748 C C . TYR A 1 359 ? 4.964 40.100 21.876 1.00 53.28 381 TYR A C 1
ATOM 2749 O O . TYR A 1 359 ? 5.569 41.143 21.673 1.00 54.80 381 TYR A O 1
ATOM 2758 N N . LEU A 1 360 ? 4.685 39.250 20.895 1.00 54.92 382 LEU A N 1
ATOM 2759 C CA . LEU A 1 360 ? 5.071 39.551 19.505 1.00 55.75 382 LEU A CA 1
ATOM 2760 C C . LEU A 1 360 ? 4.370 40.830 19.017 1.00 55.81 382 LEU A C 1
ATOM 2761 O O . LEU A 1 360 ? 4.990 41.713 18.421 1.00 55.67 382 LEU A O 1
ATOM 2766 N N . GLN A 1 361 ? 3.079 40.928 19.299 1.00 59.72 383 GLN A N 1
ATOM 2767 C CA . GLN A 1 361 ? 2.281 42.107 18.921 1.00 62.95 383 GLN A CA 1
ATOM 2768 C C . GLN A 1 361 ? 2.894 43.370 19.506 1.00 63.27 383 GLN A C 1
ATOM 2769 O O . GLN A 1 361 ? 3.102 44.366 18.800 1.00 65.49 383 GLN A O 1
ATOM 2775 N N . GLN A 1 362 ? 3.169 43.307 20.803 1.00 62.48 384 GLN A N 1
ATOM 2776 C CA . GLN A 1 362 ? 3.795 44.390 21.551 1.00 62.53 384 GLN A CA 1
ATOM 2777 C C . GLN A 1 362 ? 5.141 44.763 20.927 1.00 62.98 384 GLN A C 1
ATOM 2778 O O . GLN A 1 362 ? 5.390 45.937 20.645 1.00 64.66 384 GLN A O 1
ATOM 2784 N N . GLN A 1 363 ? 5.993 43.754 20.681 1.00 60.42 385 GLN A N 1
ATOM 2785 C CA . GLN A 1 363 ? 7.337 43.999 20.149 1.00 58.62 385 GLN A CA 1
ATOM 2786 C C . GLN A 1 363 ? 7.337 44.460 18.725 1.00 58.87 385 GLN A C 1
ATOM 2787 O O . GLN A 1 363 ? 8.187 45.256 18.344 1.00 59.20 385 GLN A O 1
ATOM 2793 N N . TYR A 1 364 ? 6.410 43.951 17.923 1.00 61.41 386 TYR A N 1
ATOM 2794 C CA . TYR A 1 364 ? 6.331 44.386 16.534 1.00 63.66 386 TYR A CA 1
ATOM 2795 C C . TYR A 1 364 ? 5.776 45.804 16.447 1.00 66.14 386 TYR A C 1
ATOM 2796 O O . TYR A 1 364 ? 6.228 46.582 15.607 1.00 66.42 386 TYR A O 1
ATOM 2805 N N . LYS A 1 365 ? 4.833 46.157 17.321 1.00 76.48 387 LYS A N 1
ATOM 2806 C CA . LYS A 1 365 ? 4.346 47.537 17.355 1.00 83.76 387 LYS A CA 1
ATOM 2807 C C . LYS A 1 365 ? 5.513 48.511 17.464 1.00 85.14 387 LYS A C 1
ATOM 2808 O O . LYS A 1 365 ? 5.575 49.489 16.717 1.00 88.04 387 LYS A O 1
ATOM 2814 N N . GLU A 1 366 ? 6.448 48.212 18.367 1.00 81.67 388 GLU A N 1
ATOM 2815 C CA . GLU A 1 366 ? 7.599 49.082 18.616 1.00 83.60 388 GLU A CA 1
ATOM 2816 C C . GLU A 1 366 ? 8.561 49.234 17.419 1.00 84.61 388 GLU A C 1
ATOM 2817 O O . GLU A 1 366 ? 9.332 50.196 17.373 1.00 89.37 388 GLU A O 1
ATOM 2823 N N . ILE A 1 367 ? 8.526 48.305 16.460 1.00 81.48 389 ILE A N 1
ATOM 2824 C CA . ILE A 1 367 ? 9.369 48.443 15.249 1.00 81.01 389 ILE A CA 1
ATOM 2825 C C . ILE A 1 367 ? 8.541 48.895 14.030 1.00 81.33 389 ILE A C 1
ATOM 2826 O O . ILE A 1 367 ? 8.972 48.732 12.892 1.00 79.92 389 ILE A O 1
ATOM 2831 N N . GLY A 1 368 ? 7.359 49.459 14.282 1.00 83.45 390 GLY A N 1
ATOM 2832 C CA . GLY A 1 368 ? 6.484 49.967 13.224 1.00 84.29 390 GLY A CA 1
ATOM 2833 C C . GLY A 1 368 ? 5.681 48.935 12.449 1.00 83.80 390 GLY A C 1
ATOM 2834 O O . GLY A 1 368 ? 5.158 49.252 11.373 1.00 87.60 390 GLY A O 1
ATOM 2835 N N . VAL A 1 369 ? 5.564 47.715 12.984 1.00 79.68 391 VAL A N 1
ATOM 2836 C CA . VAL A 1 369 ? 4.811 46.629 12.318 1.00 78.33 391 VAL A CA 1
ATOM 2837 C C . VAL A 1 369 ? 3.547 46.301 13.117 1.00 77.56 391 VAL A C 1
ATOM 2838 O O . VAL A 1 369 ? 3.627 46.077 14.317 1.00 74.14 391 VAL A O 1
ATOM 2842 N N . THR A 1 370 ? 2.392 46.265 12.445 1.00 80.10 392 THR A N 1
ATOM 2843 C CA . THR A 1 370 ? 1.109 45.966 13.099 1.00 82.30 392 THR A CA 1
ATOM 2844 C C . THR A 1 370 ? 0.797 44.474 12.990 1.00 80.96 392 THR A C 1
ATOM 2845 O O . THR A 1 370 ? 0.749 43.926 11.883 1.00 82.50 392 THR A O 1
ATOM 2849 N N . LEU A 1 371 ? 0.579 43.828 14.136 1.00 79.35 393 LEU A N 1
ATOM 2850 C CA . LEU A 1 371 ? 0.274 42.400 14.185 1.00 77.68 393 LEU A CA 1
ATOM 2851 C C . LEU A 1 371 ? -1.116 42.193 14.770 1.00 78.84 393 LEU A C 1
ATOM 2852 O O . LEU A 1 371 ? -1.427 42.736 15.826 1.00 78.90 393 LEU A O 1
ATOM 2857 N N . ASP A 1 372 ? -1.939 41.405 14.080 1.00 80.93 394 ASP A N 1
ATOM 2858 C CA . ASP A 1 372 ? -3.301 41.088 14.514 1.00 82.73 394 ASP A CA 1
ATOM 2859 C C . ASP A 1 372 ? -3.327 39.679 15.068 1.00 78.64 394 ASP A C 1
ATOM 2860 O O . ASP A 1 372 ? -2.909 38.749 14.384 1.00 74.47 394 ASP A O 1
ATOM 2865 N N . LEU A 1 373 ? -3.835 39.513 16.288 1.00 78.77 395 LEU A N 1
ATOM 2866 C CA . LEU A 1 373 ? -3.950 38.183 16.900 1.00 77.14 395 LEU A CA 1
ATOM 2867 C C . LEU A 1 373 ? -5.142 37.464 16.330 1.00 80.07 395 LEU A C 1
ATOM 2868 O O . LEU A 1 373 ? -6.223 38.039 16.229 1.00 82.35 395 LEU A O 1
ATOM 2873 N N . LYS A 1 374 ? -4.947 36.202 15.961 1.00 80.55 396 LYS A N 1
ATOM 2874 C CA . LYS A 1 374 ? -6.024 35.422 15.401 1.00 81.59 396 LYS A CA 1
ATOM 2875 C C . LYS A 1 374 ? -6.032 34.058 16.092 1.00 76.59 396 LYS A C 1
ATOM 2876 O O . LYS A 1 374 ? -5.632 33.057 15.514 1.00 76.37 396 LYS A O 1
ATOM 2882 N N . PRO A 1 375 ? -6.487 34.026 17.356 1.00 74.41 397 PRO A N 1
ATOM 2883 C CA . PRO A 1 375 ? -6.568 32.752 18.066 1.00 72.99 397 PRO A CA 1
ATOM 2884 C C . PRO A 1 375 ? -7.588 31.862 17.369 1.00 75.71 397 PRO A C 1
ATOM 2885 O O . PRO A 1 375 ? -8.628 32.374 16.921 1.00 79.33 397 PRO A O 1
ATOM 2889 N N . THR A 1 376 ? -7.316 30.561 17.265 1.00 74.71 398 THR A N 1
ATOM 2890 C CA . THR A 1 376 ? -8.251 29.652 16.582 1.00 78.00 398 THR A CA 1
ATOM 2891 C C . THR A 1 376 ? -8.458 28.294 17.261 1.00 77.69 398 THR A C 1
ATOM 2892 O O . THR A 1 376 ? -7.670 27.861 18.104 1.00 71.80 398 THR A O 1
ATOM 2896 N N . ASP A 1 377 ? -9.550 27.648 16.845 1.00 82.05 399 ASP A N 1
ATOM 2897 C CA . ASP A 1 377 ? -9.978 26.319 17.290 1.00 84.56 399 ASP A CA 1
ATOM 2898 C C . ASP A 1 377 ? -8.947 25.312 16.770 1.00 81.13 399 ASP A C 1
ATOM 2899 O O . ASP A 1 377 ? -8.490 25.460 15.637 1.00 79.78 399 ASP A O 1
ATOM 2904 N N . PRO A 1 378 ? -8.578 24.291 17.582 1.00 80.88 400 PRO A N 1
ATOM 2905 C CA . PRO A 1 378 ? -7.555 23.300 17.170 1.00 78.86 400 PRO A CA 1
ATOM 2906 C C . PRO A 1 378 ? -7.783 22.636 15.809 1.00 81.50 400 PRO A C 1
ATOM 2907 O O . PRO A 1 378 ? -6.877 22.642 14.977 1.00 81.41 400 PRO A O 1
ATOM 2911 N N . ASN A 1 379 ? -8.974 22.085 15.584 1.00 86.07 401 ASN A N 1
ATOM 2912 C CA . ASN A 1 379 ? -9.279 21.427 14.307 1.00 88.53 401 ASN A CA 1
ATOM 2913 C C . ASN A 1 379 ? -9.059 22.399 13.165 1.00 87.97 401 ASN A C 1
ATOM 2914 O O . ASN A 1 379 ? -8.365 22.086 12.198 1.00 89.24 401 ASN A O 1
ATOM 2919 N N . ALA A 1 380 ? -9.658 23.583 13.293 1.00 87.73 402 ALA A N 1
ATOM 2920 C CA . ALA A 1 380 ? -9.548 24.628 12.279 1.00 86.15 402 ALA A CA 1
ATOM 2921 C C . ALA A 1 380 ? -8.094 25.004 12.027 1.00 81.91 402 ALA A C 1
ATOM 2922 O O . ALA A 1 380 ? -7.707 25.245 10.888 1.00 80.02 402 ALA A O 1
ATOM 2924 N N . LEU A 1 381 ? -7.288 25.025 13.092 1.00 80.69 403 LEU A N 1
ATOM 2925 C CA . LEU A 1 381 ? -5.869 25.382 12.974 1.00 77.01 403 LEU A CA 1
ATOM 2926 C C . LEU A 1 381 ? -5.102 24.343 12.143 1.00 74.62 403 LEU A C 1
ATOM 2927 O O . LEU A 1 381 ? -4.234 24.704 11.357 1.00 71.24 403 LEU A O 1
ATOM 2932 N N . SER A 1 382 ? -5.421 23.062 12.328 1.00 76.81 404 SER A N 1
ATOM 2933 C CA . SER A 1 382 ? -4.796 21.999 11.538 1.00 77.81 404 SER A CA 1
ATOM 2934 C C . SER A 1 382 ? -5.128 22.213 10.075 1.00 79.56 404 SER A C 1
ATOM 2935 O O . SER A 1 382 ? -4.234 22.303 9.247 1.00 78.57 404 SER A O 1
ATOM 2938 N N . ASN A 1 383 ? -6.419 22.327 9.769 1.00 82.51 405 ASN A N 1
ATOM 2939 C CA . ASN A 1 383 ? -6.860 22.556 8.387 1.00 84.45 405 ASN A CA 1
ATOM 2940 C C . ASN A 1 383 ? -6.114 23.736 7.751 1.00 83.59 405 ASN A C 1
ATOM 2941 O O . ASN A 1 383 ? -5.781 23.694 6.568 1.00 86.39 405 ASN A O 1
ATOM 2946 N N . ILE A 1 384 ? -5.838 24.772 8.544 1.00 80.17 406 ILE A N 1
ATOM 2947 C CA . ILE A 1 384 ? -5.128 25.947 8.044 1.00 78.12 406 ILE A CA 1
ATOM 2948 C C . ILE A 1 384 ? -3.636 25.700 7.852 1.00 73.97 406 ILE A C 1
ATOM 2949 O O . ILE A 1 384 ? -3.110 25.919 6.762 1.00 75.53 406 ILE A O 1
ATOM 2954 N N . THR A 1 385 ? -2.962 25.226 8.894 1.00 69.56 407 THR A N 1
ATOM 2955 C CA . THR A 1 385 ? -1.512 25.040 8.834 1.00 66.71 407 THR A CA 1
ATOM 2956 C C . THR A 1 385 ? -1.050 23.737 8.197 1.00 66.31 407 THR A C 1
ATOM 2957 O O . THR A 1 385 ? 0.114 23.609 7.845 1.00 62.18 407 THR A O 1
ATOM 2961 N N . LEU A 1 386 ? -1.939 22.765 8.059 1.00 71.77 408 LEU A N 1
ATOM 2962 C CA . LEU A 1 386 ? -1.561 21.500 7.431 1.00 74.78 408 LEU A CA 1
ATOM 2963 C C . LEU A 1 386 ? -1.715 21.621 5.904 1.00 74.38 408 LEU A C 1
ATOM 2964 O O . LEU A 1 386 ? -1.302 20.730 5.159 1.00 73.33 408 LEU A O 1
ATOM 2969 N N . ASP A 1 387 ? -2.281 22.745 5.453 1.00 74.26 409 ASP A N 1
ATOM 2970 C CA . ASP A 1 387 ? -2.491 23.025 4.026 1.00 75.19 409 ASP A CA 1
ATOM 2971 C C . ASP A 1 387 ? -1.323 23.862 3.470 1.00 72.65 409 ASP A C 1
ATOM 2972 O O . ASP A 1 387 ? -1.260 25.074 3.682 1.00 75.20 409 ASP A O 1
ATOM 2977 N N . ARG A 1 388 ? -0.424 23.207 2.735 1.00 71.57 410 ARG A N 1
ATOM 2978 C CA . ARG A 1 388 ? 0.769 23.860 2.161 1.00 70.77 410 ARG A CA 1
ATOM 2979 C C . ARG A 1 388 ? 0.523 25.013 1.170 1.00 73.97 410 ARG A C 1
ATOM 2980 O O . ARG A 1 388 ? 1.463 25.730 0.827 1.00 75.18 410 ARG A O 1
ATOM 2988 N N . LYS A 1 389 ? -0.714 25.207 0.727 1.00 75.83 411 LYS A N 1
ATOM 2989 C CA . LYS A 1 389 ? -1.022 26.308 -0.193 1.00 79.28 411 LYS A CA 1
ATOM 2990 C C . LYS A 1 389 ? -1.609 27.518 0.532 1.00 78.86 411 LYS A C 1
ATOM 2991 O O . LYS A 1 389 ? -1.811 28.568 -0.084 1.00 78.44 411 LYS A O 1
ATOM 2997 N N . ASN A 1 390 ? -1.861 27.375 1.835 1.00 78.33 412 ASN A N 1
ATOM 2998 C CA . ASN A 1 390 ? -2.498 28.433 2.632 1.00 78.89 412 ASN A CA 1
ATOM 2999 C C . ASN A 1 390 ? -1.582 29.624 2.917 1.00 76.41 412 ASN A C 1
ATOM 3000 O O . ASN A 1 390 ? -0.424 29.455 3.306 1.00 72.55 412 ASN A O 1
ATOM 3005 N N . ALA A 1 391 ? -2.134 30.824 2.719 1.00 78.37 413 ALA A N 1
ATOM 3006 C CA . ALA A 1 391 ? -1.435 32.095 2.954 1.00 75.78 413 ALA A CA 1
ATOM 3007 C C . ALA A 1 391 ? -2.256 33.037 3.854 1.00 75.84 413 ALA A C 1
ATOM 3008 O O . ALA A 1 391 ? -2.092 34.261 3.794 1.00 76.17 413 ALA A O 1
ATOM 3010 N N . ASP A 1 392 ? -3.137 32.470 4.678 1.00 75.01 414 ASP A N 1
ATOM 3011 C CA . ASP A 1 392 ? -3.938 33.275 5.608 1.00 76.74 414 ASP A CA 1
ATOM 3012 C C . ASP A 1 392 ? -3.093 33.756 6.773 1.00 71.32 414 ASP A C 1
ATOM 3013 O O . ASP A 1 392 ? -3.211 34.901 7.199 1.00 73.49 414 ASP A O 1
ATOM 3018 N N . TYR A 1 393 ? -2.234 32.873 7.273 1.00 67.23 415 TYR A N 1
ATOM 3019 C CA . TYR A 1 393 ? -1.394 33.185 8.427 1.00 64.57 415 TYR A CA 1
ATOM 3020 C C . TYR A 1 393 ? -0.046 33.758 8.019 1.00 62.50 415 TYR A C 1
ATOM 3021 O O . TYR A 1 393 ? 0.592 33.273 7.097 1.00 60.88 415 TYR A O 1
ATOM 3030 N N . SER A 1 394 ? 0.372 34.812 8.705 1.00 62.02 416 SER A N 1
ATOM 3031 C CA . SER A 1 394 ? 1.685 35.388 8.469 1.00 60.66 416 SER A CA 1
ATOM 3032 C C . SER A 1 394 ? 2.633 34.604 9.367 1.00 56.90 416 SER A C 1
ATOM 3033 O O . SER A 1 394 ? 3.732 34.222 8.970 1.00 56.77 416 SER A O 1
ATOM 3036 N N . ILE A 1 395 ? 2.175 34.358 10.587 1.00 56.06 417 ILE A N 1
ATOM 3037 C CA . ILE A 1 395 ? 2.956 33.645 11.590 1.00 53.84 417 ILE A CA 1
ATOM 3038 C C . ILE A 1 395 ? 2.071 32.624 12.284 1.00 54.21 417 ILE A C 1
ATOM 3039 O O . ILE A 1 395 ? 0.878 32.878 12.514 1.00 56.02 417 ILE A O 1
ATOM 3044 N N . ALA A 1 396 ? 2.655 31.468 12.592 1.00 52.49 418 ALA A N 1
ATOM 3045 C CA . ALA A 1 396 ? 1.978 30.411 13.321 1.00 52.16 418 ALA A CA 1
ATOM 3046 C C . ALA A 1 396 ? 2.890 29.904 14.453 1.00 51.34 418 ALA A C 1
ATOM 3047 O O . ALA A 1 396 ? 4.079 29.654 14.250 1.00 50.64 418 ALA A O 1
ATOM 3049 N N . LEU A 1 397 ? 2.332 29.794 15.647 1.00 50.27 419 LEU A N 1
ATOM 3050 C CA . LEU A 1 397 ? 3.070 29.284 16.790 1.00 50.99 419 LEU A CA 1
ATOM 3051 C C . LEU A 1 397 ? 2.926 27.783 16.786 1.00 51.19 419 LEU A C 1
ATOM 3052 O O . LEU A 1 397 ? 1.825 27.265 16.615 1.00 51.86 419 LEU A O 1
ATOM 3057 N N . ASN A 1 398 ? 4.034 27.077 16.976 1.00 50.62 420 ASN A N 1
ATOM 3058 C CA . ASN A 1 398 ? 3.978 25.627 16.962 1.00 50.91 420 ASN A CA 1
ATOM 3059 C C . ASN A 1 398 ? 5.054 25.037 17.859 1.00 46.64 420 ASN A C 1
ATOM 3060 O O . ASN A 1 398 ? 5.820 25.762 18.523 1.00 41.83 420 ASN A O 1
ATOM 3065 N N . GLY A 1 399 ? 5.106 23.714 17.874 1.00 45.26 421 GLY A N 1
ATOM 3066 C CA . GLY A 1 399 ? 6.106 23.009 18.655 1.00 43.73 421 GLY A CA 1
ATOM 3067 C C . GLY A 1 399 ? 6.285 21.600 18.182 1.00 42.30 421 GLY A C 1
ATOM 3068 O O . GLY A 1 399 ? 5.436 21.080 17.490 1.00 46.03 421 GLY A O 1
ATOM 3069 N N . TYR A 1 400 ? 7.425 21.005 18.502 1.00 41.63 422 TYR A N 1
ATOM 3070 C CA . TYR A 1 400 ? 7.670 19.613 18.163 1.00 41.46 422 TYR A CA 1
ATOM 3071 C C . TYR A 1 400 ? 8.653 18.905 19.070 1.00 41.62 422 TYR A C 1
ATOM 3072 O O . TYR A 1 400 ? 9.506 19.525 19.701 1.00 40.94 422 TYR A O 1
ATOM 3081 N N . ILE A 1 401 ? 8.503 17.586 19.110 1.00 42.96 423 ILE A N 1
ATOM 3082 C CA . ILE A 1 401 ? 9.365 16.667 19.837 1.00 44.09 423 ILE A CA 1
ATOM 3083 C C . ILE A 1 401 ? 9.759 15.662 18.744 1.00 47.89 423 ILE A C 1
ATOM 3084 O O . ILE A 1 401 ? 8.981 14.750 18.428 1.00 51.41 423 ILE A O 1
ATOM 3089 N N . MET A 1 402 ? 10.957 15.807 18.171 1.00 49.20 424 MET A N 1
ATOM 3090 C CA . MET A 1 402 ? 11.338 14.990 17.003 1.00 51.09 424 MET A CA 1
ATOM 3091 C C . MET A 1 402 ? 12.241 13.771 17.129 1.00 51.62 424 MET A C 1
ATOM 3092 O O . MET A 1 402 ? 12.401 13.041 16.136 1.00 56.45 424 MET A O 1
ATOM 3097 N N . GLY A 1 403 ? 12.834 13.523 18.283 1.00 48.21 425 GLY A N 1
ATOM 3098 C CA . GLY A 1 403 ? 13.728 12.364 18.372 1.00 47.19 425 GLY A CA 1
ATOM 3099 C C . GLY A 1 403 ? 15.217 12.731 18.343 1.00 45.67 425 GLY A C 1
ATOM 3100 O O . GLY A 1 403 ? 15.588 13.916 18.210 1.00 42.41 425 GLY A O 1
ATOM 3101 N N . ASN A 1 404 ? 16.043 11.682 18.433 1.00 44.12 426 ASN A N 1
ATOM 3102 C CA . ASN A 1 404 ? 17.495 11.778 18.581 1.00 44.74 426 ASN A CA 1
ATOM 3103 C C . ASN A 1 404 ? 18.355 11.911 17.317 1.00 45.69 426 ASN A C 1
ATOM 3104 O O . ASN A 1 404 ? 19.553 12.163 17.446 1.00 45.62 426 ASN A O 1
ATOM 3109 N N . ASP A 1 405 ? 17.778 11.692 16.131 1.00 46.17 427 ASP A N 1
ATOM 3110 C CA . ASP A 1 405 ? 18.520 11.809 14.882 1.00 45.60 427 ASP A CA 1
ATOM 3111 C C . ASP A 1 405 ? 17.929 12.957 14.070 1.00 45.96 427 ASP A C 1
ATOM 3112 O O . ASP A 1 405 ? 16.714 13.002 13.851 1.00 46.09 427 ASP A O 1
ATOM 3117 N N . PRO A 1 406 ? 18.796 13.878 13.592 1.00 45.71 428 PRO A N 1
ATOM 3118 C CA . PRO A 1 406 ? 18.301 15.036 12.843 1.00 44.94 428 PRO A CA 1
ATOM 3119 C C . PRO A 1 406 ? 17.596 14.702 11.525 1.00 43.54 428 PRO A C 1
ATOM 3120 O O . PRO A 1 406 ? 16.870 15.532 11.007 1.00 45.99 428 PRO A O 1
ATOM 3124 N N . ASP A 1 407 ? 17.783 13.504 10.994 1.00 46.32 429 ASP A N 1
ATOM 3125 C CA . ASP A 1 407 ? 17.111 13.131 9.725 1.00 47.21 429 ASP A CA 1
ATOM 3126 C C . ASP A 1 407 ? 15.577 13.163 9.858 1.00 48.16 429 ASP A C 1
ATOM 3127 O O . ASP A 1 407 ? 14.875 13.451 8.893 1.00 50.53 429 ASP A O 1
ATOM 3132 N N . ALA A 1 408 ? 15.056 12.899 11.055 1.00 45.25 430 ALA A N 1
ATOM 3133 C CA . ALA A 1 408 ? 13.604 12.921 11.251 1.00 47.09 430 ALA A CA 1
ATOM 3134 C C . ALA A 1 408 ? 12.993 14.325 11.037 1.00 46.90 430 ALA A C 1
ATOM 3135 O O . ALA A 1 408 ? 11.798 14.447 10.760 1.00 48.72 430 ALA A O 1
ATOM 3137 N N . TYR A 1 409 ? 13.822 15.367 11.129 1.00 45.95 431 TYR A N 1
ATOM 3138 C CA . TYR A 1 409 ? 13.363 16.741 10.966 1.00 44.71 431 TYR A CA 1
ATOM 3139 C C . TYR A 1 409 ? 13.127 17.144 9.518 1.00 45.57 431 TYR A C 1
ATOM 3140 O O . TYR A 1 409 ? 12.587 18.220 9.277 1.00 45.82 431 TYR A O 1
ATOM 3149 N N . LYS A 1 410 ? 13.525 16.307 8.565 1.00 48.08 432 LYS A N 1
ATOM 3150 C CA . LYS A 1 410 ? 13.327 16.608 7.128 1.00 51.95 432 LYS A CA 1
ATOM 3151 C C . LYS A 1 410 ? 11.915 17.017 6.728 1.00 53.00 432 LYS A C 1
ATOM 3152 O O . LYS A 1 410 ? 11.746 17.917 5.901 1.00 52.80 432 LYS A O 1
ATOM 3158 N N . SER A 1 411 ? 10.919 16.321 7.290 1.00 53.57 433 SER A N 1
ATOM 3159 C CA . SER A 1 411 ? 9.496 16.538 6.981 1.00 54.11 433 SER A CA 1
ATOM 3160 C C . SER A 1 411 ? 8.967 17.927 7.406 1.00 54.17 433 SER A C 1
ATOM 3161 O O . SER A 1 411 ? 7.829 18.300 7.093 1.00 53.35 433 SER A O 1
ATOM 3164 N N . LEU A 1 412 ? 9.803 18.679 8.121 1.00 53.92 434 LEU A N 1
ATOM 3165 C CA . LEU A 1 412 ? 9.474 20.039 8.559 1.00 53.52 434 LEU A CA 1
ATOM 3166 C C . LEU A 1 412 ? 10.240 21.091 7.760 1.00 51.95 434 LEU A C 1
ATOM 3167 O O . LEU A 1 412 ? 9.941 22.282 7.878 1.00 51.97 434 LEU A O 1
ATOM 3172 N N . TYR A 1 413 ? 11.242 20.676 6.985 1.00 51.59 435 TYR A N 1
ATOM 3173 C CA . TYR A 1 413 ? 12.069 21.663 6.232 1.00 52.38 435 TYR A CA 1
ATOM 3174 C C . TYR A 1 413 ? 12.334 21.411 4.736 1.00 52.84 435 TYR A C 1
ATOM 3175 O O . TYR A 1 413 ? 12.873 22.303 4.060 1.00 52.99 435 TYR A O 1
ATOM 3184 N N . LEU A 1 414 ? 11.986 20.227 4.218 1.00 53.25 436 LEU A N 1
ATOM 3185 C CA . LEU A 1 414 ? 12.159 19.962 2.763 1.00 55.63 436 LEU A CA 1
ATOM 3186 C C . LEU A 1 414 ? 11.115 20.764 1.988 1.00 55.33 436 LEU A C 1
ATOM 3187 O O . LEU A 1 414 ? 10.016 21.001 2.491 1.00 55.53 436 LEU A O 1
ATOM 3192 N N . SER A 1 415 ? 11.453 21.172 0.770 1.00 55.67 437 SER A N 1
ATOM 3193 C CA . SER A 1 415 ? 10.525 21.958 -0.068 1.00 58.30 437 SER A CA 1
ATOM 3194 C C . SER A 1 415 ? 9.148 21.323 -0.204 1.00 61.64 437 SER A C 1
ATOM 3195 O O . SER A 1 415 ? 8.137 22.012 -0.096 1.00 61.43 437 SER A O 1
ATOM 3198 N N . ASP A 1 416 ? 9.135 20.004 -0.410 1.00 67.30 438 ASP A N 1
ATOM 3199 C CA . ASP A 1 416 ? 7.912 19.218 -0.616 1.00 73.35 438 ASP A CA 1
ATOM 3200 C C . ASP A 1 416 ? 7.262 18.671 0.658 1.00 70.98 438 ASP A C 1
ATOM 3201 O O . ASP A 1 416 ? 6.203 18.044 0.584 1.00 72.39 438 ASP A O 1
ATOM 3206 N N . ALA A 1 417 ? 7.882 18.889 1.812 1.00 67.23 439 ALA A N 1
ATOM 3207 C CA . ALA A 1 417 ? 7.378 18.290 3.042 1.00 65.11 439 ALA A CA 1
ATOM 3208 C C . ALA A 1 417 ? 6.008 18.814 3.492 1.00 65.39 439 ALA A C 1
ATOM 3209 O O . ALA A 1 417 ? 5.725 20.011 3.377 1.00 61.06 439 ALA A O 1
ATOM 3211 N N . PRO A 1 418 ? 5.157 17.907 4.012 1.00 67.16 440 PRO A N 1
ATOM 3212 C CA . PRO A 1 418 ? 3.822 18.294 4.458 1.00 68.24 440 PRO A CA 1
ATOM 3213 C C . PRO A 1 418 ? 3.825 19.131 5.745 1.00 65.74 440 PRO A C 1
ATOM 3214 O O . PRO A 1 418 ? 2.869 19.865 5.978 1.00 65.62 440 PRO A O 1
ATOM 3218 N N . TYR A 1 419 ? 4.882 19.045 6.559 1.00 61.50 441 TYR A N 1
ATOM 3219 C CA . TYR A 1 419 ? 4.925 19.842 7.794 1.00 61.07 441 TYR A CA 1
ATOM 3220 C C . TYR A 1 419 ? 5.871 21.057 7.688 1.00 57.72 441 TYR A C 1
ATOM 3221 O O . TYR A 1 419 ? 6.302 21.588 8.696 1.00 56.40 441 TYR A O 1
ATOM 3230 N N . ASN A 1 420 ? 6.163 21.501 6.462 1.00 57.94 442 ASN A N 1
ATOM 3231 C CA . ASN A 1 420 ? 7.012 22.684 6.219 1.00 56.31 442 ASN A CA 1
ATOM 3232 C C . ASN A 1 420 ? 6.092 23.904 6.363 1.00 56.85 442 ASN A C 1
ATOM 3233 O O . ASN A 1 420 ? 5.641 24.490 5.367 1.00 57.17 442 ASN A O 1
ATOM 3238 N N . TYR A 1 421 ? 5.826 24.279 7.611 1.00 56.42 443 TYR A N 1
ATOM 3239 C CA . TYR A 1 421 ? 4.895 25.392 7.933 1.00 57.66 443 TYR A CA 1
ATOM 3240 C C . TYR A 1 421 ? 5.298 26.760 7.375 1.00 56.61 443 TYR A C 1
ATOM 3241 O O . TYR A 1 421 ? 4.436 27.593 7.052 1.00 57.02 443 TYR A O 1
ATOM 3250 N N . SER A 1 422 ? 6.602 26.968 7.239 1.00 53.32 444 SER A N 1
ATOM 3251 C CA . SER A 1 422 ? 7.137 28.210 6.720 1.00 52.34 444 SER A CA 1
ATOM 3252 C C . SER A 1 422 ? 7.064 28.279 5.176 1.00 52.72 444 SER A C 1
ATOM 3253 O O . SER A 1 422 ? 7.202 29.356 4.610 1.00 52.13 444 SER A O 1
ATOM 3256 N N . ASN A 1 423 ? 6.844 27.136 4.517 1.00 54.18 445 ASN A N 1
ATOM 3257 C CA . ASN A 1 423 ? 6.775 27.040 3.042 1.00 56.58 445 ASN A CA 1
ATOM 3258 C C . ASN A 1 423 ? 8.080 27.540 2.381 1.00 57.04 445 ASN A C 1
ATOM 3259 O O . ASN A 1 423 ? 8.064 28.136 1.294 1.00 59.14 445 ASN A O 1
ATOM 3264 N N . TYR A 1 424 ? 9.195 27.245 3.052 1.00 54.01 446 TYR A N 1
ATOM 3265 C CA . TYR A 1 424 ? 10.549 27.614 2.624 1.00 54.53 446 TYR A CA 1
ATOM 3266 C C . TYR A 1 424 ? 11.076 26.638 1.570 1.00 55.89 446 TYR A C 1
ATOM 3267 O O . TYR A 1 424 ? 11.191 25.441 1.823 1.00 55.36 446 TYR A O 1
ATOM 3276 N N . HIS A 1 425 ? 11.399 27.160 0.389 1.00 58.62 447 HIS A N 1
ATOM 3277 C CA . HIS A 1 425 ? 11.873 26.331 -0.722 1.00 61.01 447 HIS A CA 1
ATOM 3278 C C . HIS A 1 425 ? 13.320 26.649 -1.082 1.00 60.34 447 HIS A C 1
ATOM 3279 O O . HIS A 1 425 ? 13.617 27.703 -1.657 1.00 61.87 447 HIS A O 1
ATOM 3286 N N . ASN A 1 426 ? 14.210 25.717 -0.748 1.00 57.36 448 ASN A N 1
ATOM 3287 C CA . ASN A 1 426 ? 15.636 25.859 -1.005 1.00 57.01 448 ASN A CA 1
ATOM 3288 C C . ASN A 1 426 ? 16.249 24.513 -1.436 1.00 58.00 448 ASN A C 1
ATOM 3289 O O . ASN A 1 426 ? 16.593 23.680 -0.583 1.00 52.61 448 ASN A O 1
ATOM 3294 N N . LYS A 1 427 ? 16.389 24.326 -2.758 1.00 60.92 449 LYS A N 1
ATOM 3295 C CA . LYS A 1 427 ? 16.969 23.100 -3.342 1.00 64.43 449 LYS A CA 1
ATOM 3296 C C . LYS A 1 427 ? 18.354 22.724 -2.811 1.00 62.28 449 LYS A C 1
ATOM 3297 O O . LYS A 1 427 ? 18.625 21.554 -2.577 1.00 62.59 449 LYS A O 1
ATOM 3303 N N . ASP A 1 428 ? 19.239 23.700 -2.671 1.00 60.66 450 ASP A N 1
ATOM 3304 C CA . ASP A 1 428 ? 20.587 23.430 -2.153 1.00 63.31 450 ASP A CA 1
ATOM 3305 C C . ASP A 1 428 ? 20.523 22.849 -0.751 1.00 62.69 450 ASP A C 1
ATOM 3306 O O . ASP A 1 428 ? 21.215 21.886 -0.459 1.00 62.53 450 ASP A O 1
ATOM 3311 N N . LEU A 1 429 ? 19.680 23.422 0.103 1.00 61.22 451 LEU A N 1
ATOM 3312 C CA . LEU A 1 429 ? 19.556 22.922 1.473 1.00 61.12 451 LEU A CA 1
ATOM 3313 C C . LEU A 1 429 ? 18.991 21.513 1.466 1.00 58.84 451 LEU A C 1
ATOM 3314 O O . LEU A 1 429 ? 19.402 20.680 2.261 1.00 56.14 451 LEU A O 1
ATOM 3319 N N . ASP A 1 430 ? 18.033 21.268 0.574 1.00 59.82 452 ASP A N 1
ATOM 3320 C CA . ASP A 1 430 ? 17.430 19.943 0.442 1.00 62.19 452 ASP A CA 1
ATOM 3321 C C . ASP A 1 430 ? 18.470 18.884 0.031 1.00 57.40 452 ASP A C 1
ATOM 3322 O O . ASP A 1 430 ? 18.370 17.735 0.461 1.00 53.18 452 ASP A O 1
ATOM 3327 N N . ALA A 1 431 ? 19.477 19.286 -0.751 1.00 55.66 453 ALA A N 1
ATOM 3328 C CA . ALA A 1 431 ? 20.563 18.369 -1.163 1.00 57.26 453 ALA A CA 1
ATOM 3329 C C . ALA A 1 431 ? 21.412 17.980 0.050 1.00 55.45 453 ALA A C 1
ATOM 3330 O O . ALA A 1 431 ? 21.876 16.841 0.139 1.00 54.85 453 ALA A O 1
ATOM 3332 N N . LEU A 1 432 ? 21.609 18.933 0.970 1.00 53.20 454 LEU A N 1
ATOM 3333 C CA . LEU A 1 432 ? 22.326 18.667 2.224 1.00 52.85 454 LEU A CA 1
ATOM 3334 C C . LEU A 1 432 ? 21.543 17.669 3.099 1.00 51.01 454 LEU A C 1
ATOM 3335 O O . LEU A 1 432 ? 22.131 16.736 3.651 1.00 47.95 454 LEU A O 1
ATOM 3340 N N . TRP A 1 433 ? 20.229 17.878 3.229 1.00 49.97 455 TRP A N 1
ATOM 3341 C CA . TRP A 1 433 ? 19.391 16.957 3.998 1.00 49.38 455 TRP A CA 1
ATOM 3342 C C . TRP A 1 433 ? 19.597 15.546 3.484 1.00 49.94 455 TRP A C 1
ATOM 3343 O O . TRP A 1 433 ? 19.914 14.655 4.264 1.00 45.24 455 TRP A O 1
ATOM 3354 N N . GLU A 1 434 ? 19.452 15.354 2.169 1.00 55.43 456 GLU A N 1
ATOM 3355 C CA . GLU A 1 434 ? 19.625 14.017 1.568 1.00 60.25 456 GLU A CA 1
ATOM 3356 C C . GLU A 1 434 ? 21.042 13.469 1.702 1.00 56.24 456 GLU A C 1
ATOM 3357 O O . GLU A 1 434 ? 21.225 12.283 1.941 1.00 55.21 456 GLU A O 1
ATOM 3363 N N . LYS A 1 435 ? 22.024 14.350 1.597 1.00 54.40 457 LYS A N 1
ATOM 3364 C CA . LYS A 1 435 ? 23.419 13.972 1.762 1.00 56.12 457 LYS A CA 1
ATOM 3365 C C . LYS A 1 435 ? 23.670 13.488 3.202 1.00 52.06 457 LYS A C 1
ATOM 3366 O O . LYS A 1 435 ? 24.378 12.518 3.415 1.00 52.09 457 LYS A O 1
ATOM 3372 N N . GLY A 1 436 ? 23.062 14.149 4.182 1.00 48.86 458 GLY A N 1
ATOM 3373 C CA . GLY A 1 436 ? 23.243 13.773 5.581 1.00 48.00 458 GLY A CA 1
ATOM 3374 C C . GLY A 1 436 ? 22.685 12.401 5.895 1.00 47.70 458 GLY A C 1
ATOM 3375 O O . GLY A 1 436 ? 23.244 11.664 6.711 1.00 46.95 458 GLY A O 1
ATOM 3376 N N . ALA A 1 437 ? 21.582 12.068 5.230 1.00 47.26 459 ALA A N 1
ATOM 3377 C CA . ALA A 1 437 ? 20.932 10.777 5.395 1.00 48.06 459 ALA A CA 1
ATOM 3378 C C . ALA A 1 437 ? 21.790 9.607 4.933 1.00 51.62 459 ALA A C 1
ATOM 3379 O O . ALA A 1 437 ? 21.624 8.504 5.462 1.00 54.53 459 ALA A O 1
ATOM 3381 N N . VAL A 1 438 ? 22.692 9.828 3.959 1.00 52.06 460 VAL A N 1
ATOM 3382 C CA . VAL A 1 438 ? 23.529 8.732 3.402 1.00 53.38 460 VAL A CA 1
ATOM 3383 C C . VAL A 1 438 ? 25.018 8.756 3.796 1.00 54.49 460 VAL A C 1
ATOM 3384 O O . VAL A 1 438 ? 25.785 7.927 3.310 1.00 56.56 460 VAL A O 1
ATOM 3388 N N . THR A 1 439 ? 25.404 9.653 4.709 1.00 54.94 461 THR A N 1
ATOM 3389 C CA . THR A 1 439 ? 26.811 9.795 5.126 1.00 56.33 461 THR A CA 1
ATOM 3390 C C . THR A 1 439 ? 27.104 9.065 6.434 1.00 57.05 461 THR A C 1
ATOM 3391 O O . THR A 1 439 ? 26.622 9.465 7.496 1.00 58.84 461 THR A O 1
ATOM 3395 N N . ALA A 1 440 ? 27.952 8.043 6.365 1.00 59.12 462 ALA A N 1
ATOM 3396 C CA . ALA A 1 440 ? 28.279 7.221 7.539 1.00 60.92 462 ALA A CA 1
ATOM 3397 C C . ALA A 1 440 ? 29.316 7.805 8.494 1.00 62.09 462 ALA A C 1
ATOM 3398 O O . ALA A 1 440 ? 29.177 7.654 9.699 1.00 59.11 462 ALA A O 1
ATOM 3400 N N . ASP A 1 441 ? 30.364 8.435 7.964 1.00 65.59 463 ASP A N 1
ATOM 3401 C CA . ASP A 1 441 ? 31.434 8.996 8.810 1.00 69.08 463 ASP A CA 1
ATOM 3402 C C . ASP A 1 441 ? 30.843 10.037 9.757 1.00 65.58 463 ASP A C 1
ATOM 3403 O O . ASP A 1 441 ? 30.164 10.966 9.321 1.00 64.03 463 ASP A O 1
ATOM 3408 N N . ASP A 1 442 ? 31.123 9.864 11.050 1.00 64.35 464 ASP A N 1
ATOM 3409 C CA . ASP A 1 442 ? 30.569 10.715 12.097 1.00 62.33 464 ASP A CA 1
ATOM 3410 C C . ASP A 1 442 ? 30.898 12.197 11.914 1.00 61.02 464 ASP A C 1
ATOM 3411 O O . ASP A 1 442 ? 29.988 13.032 11.923 1.00 54.90 464 ASP A O 1
ATOM 3416 N N . LYS A 1 443 ? 32.188 12.512 11.757 1.00 62.95 465 LYS A N 1
ATOM 3417 C CA . LYS A 1 443 ? 32.627 13.908 11.593 1.00 65.79 465 LYS A CA 1
ATOM 3418 C C . LYS A 1 443 ? 32.107 14.566 10.304 1.00 63.37 465 LYS A C 1
ATOM 3419 O O . LYS A 1 443 ? 31.702 15.731 10.339 1.00 60.09 465 LYS A O 1
ATOM 3425 N N . GLU A 1 444 ? 32.084 13.834 9.190 1.00 60.64 466 GLU A N 1
ATOM 3426 C CA . GLU A 1 444 ? 31.525 14.387 7.938 1.00 61.54 466 GLU A CA 1
ATOM 3427 C C . GLU A 1 444 ? 30.006 14.613 8.064 1.00 57.32 466 GLU A C 1
ATOM 3428 O O . GLU A 1 444 ? 29.444 15.527 7.463 1.00 55.45 466 GLU A O 1
ATOM 3434 N N . ARG A 1 445 ? 29.352 13.778 8.864 1.00 54.15 467 ARG A N 1
ATOM 3435 C CA . ARG A 1 445 ? 27.928 13.882 9.051 1.00 49.95 467 ARG A CA 1
ATOM 3436 C C . ARG A 1 445 ? 27.662 15.066 10.011 1.00 48.79 467 ARG A C 1
ATOM 3437 O O . ARG A 1 445 ? 26.686 15.801 9.846 1.00 44.31 467 ARG A O 1
ATOM 3445 N N . GLN A 1 446 ? 28.558 15.271 10.982 1.00 50.30 468 GLN A N 1
ATOM 3446 C CA . GLN A 1 446 ? 28.432 16.402 11.901 1.00 52.82 468 GLN A CA 1
ATOM 3447 C C . GLN A 1 446 ? 28.486 17.723 11.120 1.00 51.96 468 GLN A C 1
ATOM 3448 O O . GLN A 1 446 ? 27.638 18.589 11.324 1.00 50.81 468 GLN A O 1
ATOM 3454 N N . GLU A 1 447 ? 29.456 17.855 10.218 1.00 52.21 469 GLU A N 1
ATOM 3455 C CA . GLU A 1 447 ? 29.601 19.076 9.406 1.00 55.67 469 GLU A CA 1
ATOM 3456 C C . GLU A 1 447 ? 28.360 19.399 8.569 1.00 51.88 469 GLU A C 1
ATOM 3457 O O . GLU A 1 447 ? 27.994 20.557 8.440 1.00 51.71 469 GLU A O 1
ATOM 3463 N N . ILE A 1 448 ? 27.705 18.369 8.038 1.00 50.54 470 ILE A N 1
ATOM 3464 C CA . ILE A 1 448 ? 26.505 18.554 7.218 1.00 49.26 470 ILE A CA 1
ATOM 3465 C C . ILE A 1 448 ? 25.346 19.116 8.044 1.00 45.74 470 ILE A C 1
ATOM 3466 O O . ILE A 1 448 ? 24.709 20.092 7.636 1.00 44.55 470 ILE A O 1
ATOM 3471 N N . TYR A 1 449 ? 25.059 18.514 9.191 1.00 42.60 471 TYR A N 1
ATOM 3472 C CA . TYR A 1 449 ? 23.962 19.033 10.006 1.00 41.88 471 TYR A CA 1
ATOM 3473 C C . TYR A 1 449 ? 24.299 20.395 10.645 1.00 42.40 471 TYR A C 1
ATOM 3474 O O . TYR A 1 449 ? 23.392 21.172 10.945 1.00 41.38 471 TYR A O 1
ATOM 3483 N N . GLU A 1 450 ? 25.583 20.700 10.812 1.00 44.78 472 GLU A N 1
ATOM 3484 C CA . GLU A 1 450 ? 25.968 22.044 11.295 1.00 45.65 472 GLU A CA 1
ATOM 3485 C C . GLU A 1 450 ? 25.632 23.089 10.235 1.00 44.24 472 GLU A C 1
ATOM 3486 O O . GLU A 1 450 ? 25.071 24.145 10.569 1.00 42.39 472 GLU A O 1
ATOM 3492 N N . LYS A 1 451 ? 25.902 22.779 8.966 1.00 43.08 473 LYS A N 1
ATOM 3493 C CA . LYS A 1 451 ? 25.568 23.715 7.907 1.00 46.18 473 LYS A CA 1
ATOM 3494 C C . LYS A 1 451 ? 24.078 23.903 7.814 1.00 43.06 473 LYS A C 1
ATOM 3495 O O . LYS A 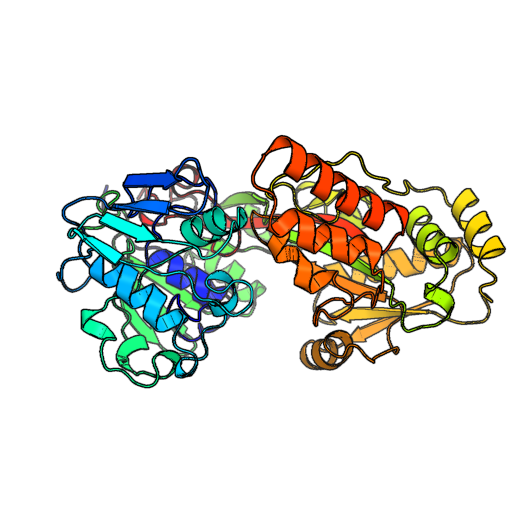1 451 ? 23.622 25.013 7.597 1.00 42.67 473 LYS A O 1
ATOM 3501 N N . ILE A 1 452 ? 23.325 22.818 7.969 1.00 43.34 474 ILE A N 1
ATOM 3502 C CA . ILE A 1 452 ? 21.853 22.867 7.920 1.00 42.65 474 ILE A CA 1
ATOM 3503 C C . ILE A 1 452 ? 21.319 23.784 9.023 1.00 40.23 474 ILE A C 1
ATOM 3504 O O . ILE A 1 452 ? 20.508 24.676 8.751 1.00 38.24 474 ILE A O 1
ATOM 3509 N N . GLN A 1 453 ? 21.838 23.609 10.239 1.00 39.26 475 GLN A N 1
ATOM 3510 C CA . GLN A 1 453 ? 21.448 24.450 11.382 1.00 38.49 475 GLN A CA 1
ATOM 3511 C C . GLN A 1 453 ? 21.827 25.895 11.098 1.00 38.83 475 GLN A C 1
ATOM 3512 O O . GLN A 1 453 ? 21.047 26.814 11.351 1.00 39.72 475 GLN A O 1
ATOM 3518 N N . ASN A 1 454 ? 23.023 26.093 10.562 1.00 41.60 476 ASN A N 1
ATOM 3519 C CA . ASN A 1 454 ? 23.472 27.433 10.190 1.00 43.40 476 ASN A CA 1
ATOM 3520 C C . ASN A 1 454 ? 22.640 28.072 9.085 1.00 43.69 476 ASN A C 1
ATOM 3521 O O . ASN A 1 454 ? 22.289 29.244 9.200 1.00 43.48 476 ASN A O 1
ATOM 3526 N N . THR A 1 455 ? 22.267 27.311 8.053 1.00 43.92 477 THR A N 1
ATOM 3527 C CA . THR A 1 455 ? 21.469 27.889 6.960 1.00 44.69 477 THR A CA 1
ATOM 3528 C C . THR A 1 455 ? 20.076 28.284 7.441 1.00 45.18 477 THR A C 1
ATOM 3529 O O . THR A 1 455 ? 19.602 29.378 7.142 1.00 46.49 477 THR A O 1
ATOM 3533 N N . ILE A 1 456 ? 19.427 27.409 8.199 1.00 44.13 478 ILE A N 1
ATOM 3534 C CA . ILE A 1 456 ? 18.100 27.714 8.740 1.00 43.63 478 ILE A CA 1
ATOM 3535 C C . ILE A 1 456 ? 18.124 28.980 9.611 1.00 42.88 478 ILE A C 1
ATOM 3536 O O . ILE A 1 456 ? 17.215 29.835 9.518 1.00 44.46 478 ILE A O 1
ATOM 3541 N N . ALA A 1 457 ? 19.141 29.091 10.463 1.00 40.93 479 ALA A N 1
ATOM 3542 C CA . ALA A 1 457 ? 19.271 30.251 11.341 1.00 41.53 479 ALA A CA 1
ATOM 3543 C C . ALA A 1 457 ? 19.597 31.494 10.515 1.00 43.10 479 ALA A C 1
ATOM 3544 O O . ALA A 1 457 ? 18.958 32.519 10.672 1.00 40.93 479 ALA A O 1
ATOM 3546 N N . ASP A 1 458 ? 20.575 31.391 9.620 1.00 45.91 480 ASP A N 1
ATOM 3547 C CA . ASP A 1 458 ? 20.929 32.520 8.745 1.00 48.21 480 ASP A CA 1
ATOM 3548 C C . ASP A 1 458 ? 19.752 33.021 7.910 1.00 47.64 480 ASP A C 1
ATOM 3549 O O . ASP A 1 458 ? 19.593 34.220 7.769 1.00 47.21 480 ASP A O 1
ATOM 3554 N N . ASP A 1 459 ? 18.905 32.126 7.402 1.00 47.23 481 ASP A N 1
ATOM 3555 C CA . ASP A 1 459 ? 17.738 32.555 6.586 1.00 49.06 481 ASP A CA 1
ATOM 3556 C C . ASP A 1 459 ? 16.488 32.885 7.399 1.00 48.49 481 ASP A C 1
ATOM 3557 O O . ASP A 1 459 ? 15.417 33.179 6.822 1.00 46.42 481 ASP A O 1
ATOM 3562 N N . ALA A 1 460 ? 16.632 32.867 8.726 1.00 45.42 482 ALA A N 1
ATOM 3563 C CA . ALA A 1 460 ? 15.530 33.120 9.632 1.00 44.84 482 ALA A CA 1
ATOM 3564 C C . ALA A 1 460 ? 14.245 32.473 9.140 1.00 44.33 482 ALA A C 1
ATOM 3565 O O . ALA A 1 460 ? 13.216 33.138 9.001 1.00 47.42 482 ALA A O 1
ATOM 3567 N N . VAL A 1 461 ? 14.322 31.171 8.882 1.00 42.72 483 VAL A N 1
ATOM 3568 C CA . VAL A 1 461 ? 13.176 30.385 8.400 1.00 43.41 483 VAL A CA 1
ATOM 3569 C C . VAL A 1 461 ? 12.087 30.314 9.464 1.00 42.70 483 VAL A C 1
ATOM 3570 O O . VAL A 1 461 ? 10.887 30.362 9.157 1.00 43.37 483 VAL A O 1
ATOM 3574 N N . ILE A 1 462 ? 12.518 30.155 10.711 1.00 41.70 484 ILE A N 1
ATOM 3575 C CA . ILE A 1 462 ? 11.620 30.159 11.859 1.00 40.20 484 ILE A CA 1
ATOM 3576 C C . ILE A 1 462 ? 12.292 31.004 12.931 1.00 40.06 484 ILE A C 1
ATOM 3577 O O . ILE A 1 462 ? 13.373 31.528 12.708 1.00 42.30 484 ILE A O 1
ATOM 3582 N N . TYR A 1 463 ? 11.639 31.128 14.076 1.00 38.23 485 TYR A N 1
ATOM 3583 C CA . TYR A 1 463 ? 12.209 31.782 15.248 1.00 38.49 485 TYR A CA 1
ATOM 3584 C C . TYR A 1 463 ? 12.110 30.758 16.388 1.00 36.47 485 TYR A C 1
ATOM 3585 O O . TYR A 1 463 ? 11.035 30.576 16.940 1.00 38.15 485 TYR A O 1
ATOM 3594 N N . PRO A 1 464 ? 13.200 30.022 16.680 1.00 35.82 486 PRO A N 1
ATOM 3595 C CA . PRO A 1 464 ? 13.150 29.063 17.809 1.00 35.78 486 PRO A CA 1
ATOM 3596 C C . PRO A 1 464 ? 13.051 29.835 19.113 1.00 36.17 486 PRO A C 1
ATOM 3597 O O . PRO A 1 464 ? 13.908 30.646 19.395 1.00 37.96 486 PRO A O 1
ATOM 3601 N N . ILE A 1 465 ? 11.996 29.599 19.887 1.00 35.57 487 ILE A N 1
ATOM 3602 C CA . ILE A 1 465 ? 11.792 30.337 21.115 1.00 36.10 487 ILE A CA 1
ATOM 3603 C C . ILE A 1 465 ? 12.455 29.668 22.307 1.00 35.68 487 ILE A C 1
ATOM 3604 O O . ILE A 1 465 ? 13.313 30.254 22.949 1.00 36.37 487 ILE A O 1
ATOM 3609 N N . SER A 1 466 ? 12.038 28.449 22.615 1.00 35.71 488 SER A N 1
ATOM 3610 C CA . SER A 1 466 ? 12.567 27.753 23.785 1.00 35.32 488 SER A CA 1
ATOM 3611 C C . SER A 1 466 ? 12.518 26.242 23.723 1.00 34.57 488 SER A C 1
ATOM 3612 O O . SER A 1 466 ? 11.725 25.678 22.970 1.00 34.24 488 SER A O 1
ATOM 3615 N N . TYR A 1 467 ? 13.421 25.604 24.469 1.00 31.93 489 TYR A N 1
ATOM 3616 C CA . TYR A 1 467 ? 13.395 24.175 24.637 1.00 33.66 489 TYR A CA 1
ATOM 3617 C C . TYR A 1 467 ? 12.652 24.043 25.944 1.00 36.71 489 TYR A C 1
ATOM 3618 O O . TYR A 1 467 ? 13.119 24.524 26.989 1.00 38.28 489 TYR A O 1
ATOM 3627 N N . ASP A 1 468 ? 11.474 23.429 25.871 1.00 37.66 490 ASP A N 1
ATOM 3628 C CA . ASP A 1 468 ? 10.567 23.322 27.009 1.00 39.02 490 ASP A CA 1
ATOM 3629 C C . ASP A 1 468 ? 10.735 22.118 27.944 1.00 38.60 490 ASP A C 1
ATOM 3630 O O . ASP A 1 468 ? 11.186 21.052 27.549 1.00 38.29 490 ASP A O 1
ATOM 3635 N N . ASN A 1 469 ? 10.366 22.317 29.199 1.00 39.73 491 ASN A N 1
ATOM 3636 C CA . ASN A 1 469 ? 10.414 21.237 30.194 1.00 41.33 491 ASN A CA 1
ATOM 3637 C C . ASN A 1 469 ? 8.991 20.822 30.504 1.00 38.18 491 ASN A C 1
ATOM 3638 O O . ASN A 1 469 ? 8.071 21.579 30.300 1.00 40.87 491 ASN A O 1
ATOM 3643 N N . ALA A 1 470 ? 8.818 19.582 30.924 1.00 41.05 492 ALA A N 1
ATOM 3644 C CA . ALA A 1 470 ? 7.528 19.075 31.366 1.00 39.94 492 ALA A CA 1
ATOM 3645 C C . ALA A 1 470 ? 7.647 19.001 32.890 1.00 40.42 492 ALA A C 1
ATOM 3646 O O . ALA A 1 470 ? 8.759 19.051 33.438 1.00 37.59 492 ALA A O 1
ATOM 3648 N N . VAL A 1 471 ? 6.505 18.883 33.566 1.00 42.02 493 VAL A N 1
ATOM 3649 C CA . VAL A 1 471 ? 6.462 18.828 35.039 1.00 41.79 493 VAL A CA 1
ATOM 3650 C C . VAL A 1 471 ? 5.532 17.721 35.515 1.00 40.80 493 VAL A C 1
ATOM 3651 O O . VAL A 1 471 ? 4.420 17.576 34.991 1.00 40.82 493 VAL A O 1
ATOM 3655 N N . LEU A 1 472 ? 6.001 16.949 36.492 1.00 38.50 494 LEU A N 1
ATOM 3656 C CA . LEU A 1 472 ? 5.218 15.898 37.121 1.00 40.08 494 LEU A CA 1
ATOM 3657 C C . LEU A 1 472 ? 5.083 16.163 38.608 1.00 41.10 494 LEU A C 1
ATOM 3658 O O . LEU A 1 472 ? 5.979 16.732 39.243 1.00 42.92 494 LEU A O 1
ATOM 3663 N N . ALA A 1 473 ? 3.991 15.659 39.164 1.00 40.01 495 ALA A N 1
ATOM 3664 C CA . ALA A 1 473 ? 3.760 15.690 40.584 1.00 41.07 495 ALA A CA 1
ATOM 3665 C C . ALA A 1 473 ? 3.592 14.223 40.974 1.00 40.86 495 ALA A C 1
ATOM 3666 O O . ALA A 1 473 ? 2.771 13.513 40.383 1.00 38.78 495 ALA A O 1
ATOM 3668 N N . LEU A 1 474 ? 4.394 13.778 41.939 1.00 41.52 496 LEU A N 1
ATOM 3669 C CA . LEU A 1 474 ? 4.376 12.398 42.429 1.00 42.44 496 LEU A CA 1
ATOM 3670 C C . LEU A 1 474 ? 4.155 12.381 43.941 1.00 42.31 496 LEU A C 1
ATOM 3671 O O . LEU A 1 474 ? 4.954 12.942 44.673 1.00 42.09 496 LEU A O 1
ATOM 3676 N N . ASP A 1 475 ? 3.102 11.695 44.386 1.00 42.98 497 ASP A N 1
ATOM 3677 C CA . ASP A 1 475 ? 2.766 11.543 45.812 1.00 46.84 497 ASP A CA 1
ATOM 3678 C C . ASP A 1 475 ? 4.065 11.191 46.591 1.00 48.19 497 ASP A C 1
ATOM 3679 O O . ASP A 1 475 ? 4.786 10.224 46.245 1.00 45.38 497 ASP A O 1
ATOM 3684 N N . SER A 1 476 ? 4.356 12.001 47.615 1.00 49.08 498 SER A N 1
ATOM 3685 C CA . SER A 1 476 ? 5.583 11.871 48.420 1.00 51.98 498 SER A CA 1
ATOM 3686 C C . SER A 1 476 ? 5.807 10.531 49.079 1.00 50.48 498 SER A C 1
ATOM 3687 O O . SER A 1 476 ? 6.924 10.235 49.451 1.00 53.79 498 SER A O 1
ATOM 3690 N N . ARG A 1 477 ? 4.768 9.719 49.207 1.00 51.80 499 ARG A N 1
ATOM 3691 C CA . ARG A 1 477 ? 4.918 8.377 49.761 1.00 53.85 499 ARG A CA 1
ATOM 3692 C C . ARG A 1 477 ? 5.628 7.408 48.775 1.00 52.84 499 ARG A C 1
ATOM 3693 O O . ARG A 1 477 ? 5.995 6.296 49.166 1.00 55.47 499 ARG A O 1
ATOM 3701 N N . TYR A 1 478 ? 5.826 7.822 47.517 1.00 48.54 500 TYR A N 1
ATOM 3702 C CA . TYR A 1 478 ? 6.451 6.957 46.509 1.00 46.14 500 TYR A CA 1
ATOM 3703 C C . TYR A 1 478 ? 7.917 7.306 46.250 1.00 45.52 500 TYR A C 1
ATOM 3704 O O . TYR A 1 478 ? 8.258 8.463 46.029 1.00 49.20 500 TYR A O 1
ATOM 3713 N N . GLY A 1 479 ? 8.782 6.301 46.279 1.00 43.51 501 GLY A N 1
ATOM 3714 C CA . GLY A 1 479 ? 10.192 6.508 45.999 1.00 44.03 501 GLY A CA 1
ATOM 3715 C C . GLY A 1 479 ? 10.559 5.895 44.659 1.00 43.86 501 GLY A C 1
ATOM 3716 O O . GLY A 1 479 ? 9.704 5.320 43.960 1.00 40.48 501 GLY A O 1
ATOM 3717 N N . GLY A 1 480 ? 11.833 6.050 44.301 1.00 45.12 502 GLY A N 1
ATOM 3718 C CA . GLY A 1 480 ? 12.406 5.477 43.082 1.00 44.66 502 GLY A CA 1
ATOM 3719 C C . GLY A 1 480 ? 12.258 6.250 41.793 1.00 45.24 502 GLY A C 1
ATOM 3720 O O . GLY A 1 480 ? 12.460 5.689 40.720 1.00 43.53 502 GLY A O 1
ATOM 3721 N N . GLN A 1 481 ? 11.930 7.536 41.880 1.00 47.24 503 GLN A N 1
ATOM 3722 C CA . GLN A 1 481 ? 11.749 8.359 40.681 1.00 47.03 503 GLN A CA 1
ATOM 3723 C C . GLN A 1 481 ? 13.033 8.477 39.838 1.00 49.46 503 GLN A C 1
ATOM 3724 O O . GLN A 1 481 ? 12.965 8.544 38.607 1.00 46.19 503 GLN A O 1
ATOM 3730 N N . LYS A 1 482 ? 14.192 8.484 40.499 1.00 50.35 504 LYS A N 1
ATOM 3731 C CA . LYS A 1 482 ? 15.491 8.600 39.815 1.00 53.35 504 LYS A CA 1
ATOM 3732 C C . LYS A 1 482 ? 15.675 7.383 38.881 1.00 47.34 504 LYS A C 1
ATOM 3733 O O . LYS A 1 482 ? 15.906 7.518 37.689 1.00 44.57 504 LYS A O 1
ATOM 3739 N N . ALA A 1 483 ? 15.473 6.209 39.456 1.00 43.70 505 ALA A N 1
ATOM 3740 C CA . ALA A 1 483 ? 15.607 4.946 38.772 1.00 41.39 505 ALA A CA 1
ATOM 3741 C C . ALA A 1 483 ? 14.529 4.737 37.707 1.00 40.10 505 ALA A C 1
ATOM 3742 O O . ALA A 1 483 ? 14.801 4.132 36.673 1.00 38.83 505 ALA A O 1
ATOM 3744 N N . ALA A 1 484 ? 13.320 5.242 37.939 1.00 39.56 506 ALA A N 1
ATOM 3745 C CA . ALA A 1 484 ? 12.250 5.085 36.950 1.00 37.48 506 ALA A CA 1
ATOM 3746 C C . ALA A 1 484 ? 12.477 5.970 35.709 1.00 38.55 506 ALA A C 1
ATOM 3747 O O . ALA A 1 484 ? 11.900 5.718 34.648 1.00 36.52 506 ALA A O 1
ATOM 3749 N N . THR A 1 485 ? 13.320 6.998 35.882 1.00 38.51 507 THR A N 1
ATOM 3750 C CA . THR A 1 485 ? 13.736 7.943 34.842 1.00 38.58 507 THR A CA 1
ATOM 3751 C C . THR A 1 485 ? 12.615 8.774 34.227 1.00 38.29 507 THR A C 1
ATOM 3752 O O . THR A 1 485 ? 11.903 8.299 33.335 1.00 34.86 507 THR A O 1
ATOM 3756 N N . PRO A 1 486 ? 12.464 10.028 34.678 1.00 38.63 508 PRO A N 1
ATOM 3757 C CA . PRO A 1 486 ? 11.485 10.867 34.000 1.00 37.82 508 PRO A CA 1
ATOM 3758 C C . PRO A 1 486 ? 11.907 11.045 32.546 1.00 38.07 508 PRO A C 1
ATOM 3759 O O . PRO A 1 486 ? 13.107 11.135 32.258 1.00 40.71 508 PRO A O 1
ATOM 3763 N N . GLN A 1 487 ? 10.970 11.031 31.615 1.00 37.13 509 GLN A N 1
ATOM 3764 C CA . GLN A 1 487 ? 11.375 11.208 30.217 1.00 37.38 509 GLN A CA 1
ATOM 3765 C C . GLN A 1 487 ? 10.259 11.818 29.417 1.00 37.95 509 GLN A C 1
ATOM 3766 O O . GLN A 1 487 ? 9.098 11.766 29.832 1.00 41.12 509 GLN A O 1
ATOM 3772 N N . PRO A 1 488 ? 10.584 12.357 28.235 1.00 38.47 510 PRO A N 1
ATOM 3773 C CA . PRO A 1 488 ? 9.557 12.977 27.411 1.00 37.37 510 PRO A CA 1
ATOM 3774 C C . PRO A 1 488 ? 8.367 12.065 27.137 1.00 38.16 510 PRO A C 1
ATOM 3775 O O . PRO A 1 488 ? 8.522 10.838 27.094 1.00 38.40 510 PRO A O 1
ATOM 3779 N N . VAL A 1 489 ? 7.194 12.681 27.005 1.00 39.17 511 VAL A N 1
ATOM 3780 C CA . VAL A 1 489 ? 5.920 12.035 26.668 1.00 41.14 511 VAL A CA 1
ATOM 3781 C C . VAL A 1 489 ? 5.269 11.090 27.700 1.00 41.46 511 VAL A C 1
ATOM 3782 O O . VAL A 1 489 ? 4.159 11.347 28.151 1.00 42.87 511 VAL A O 1
ATOM 3786 N N . THR A 1 490 ? 5.943 9.996 28.030 1.00 39.31 512 THR A N 1
ATOM 3787 C CA . THR A 1 490 ? 5.378 8.935 28.867 1.00 38.07 512 THR A CA 1
ATOM 3788 C C . THR A 1 490 ? 5.525 9.071 30.360 1.00 39.80 512 THR A C 1
ATOM 3789 O O . THR A 1 490 ? 5.184 8.141 31.079 1.00 42.47 512 THR A O 1
ATOM 3793 N N . MET A 1 491 ? 6.029 10.214 30.814 1.00 40.87 513 MET A N 1
ATOM 3794 C CA . MET A 1 491 ? 6.291 10.508 32.238 1.00 41.92 513 MET A CA 1
ATOM 3795 C C . MET A 1 491 ? 7.514 9.766 32.701 1.00 37.76 513 MET A C 1
ATOM 3796 O O . MET A 1 491 ? 8.507 10.391 33.015 1.00 38.62 513 MET A O 1
ATOM 3801 N N . PHE A 1 492 ? 7.449 8.443 32.754 1.00 36.57 514 PHE A N 1
ATOM 3802 C CA . PHE A 1 492 ? 8.597 7.658 33.174 1.00 36.36 514 PHE A CA 1
ATOM 3803 C C . PHE A 1 492 ? 8.950 6.609 32.139 1.00 36.00 514 PHE A C 1
ATOM 3804 O O . PHE A 1 492 ? 8.102 6.200 31.321 1.00 35.43 514 PHE A O 1
ATOM 3812 N N . ARG A 1 493 ? 10.204 6.168 32.216 1.00 34.40 515 ARG A N 1
ATOM 3813 C CA . ARG A 1 493 ? 10.758 5.169 31.322 1.00 34.27 515 ARG A CA 1
ATOM 3814 C C . ARG A 1 493 ? 10.302 3.813 31.768 1.00 34.00 515 ARG A C 1
ATOM 3815 O O . ARG A 1 493 ? 9.863 2.993 30.938 1.00 34.05 515 ARG A O 1
ATOM 3823 N N . ASP A 1 494 ? 10.368 3.588 33.084 1.00 32.42 516 ASP A N 1
ATOM 3824 C CA . ASP A 1 494 ? 10.046 2.301 33.643 1.00 34.59 516 ASP A CA 1
ATOM 3825 C C . ASP A 1 494 ? 9.436 2.427 35.052 1.00 36.95 516 ASP A C 1
ATOM 3826 O O . ASP A 1 494 ? 10.133 2.663 36.042 1.00 36.03 516 ASP A O 1
ATOM 3831 N N . LEU A 1 495 ? 8.128 2.211 35.111 1.00 37.48 517 LEU A N 1
ATOM 3832 C CA . LEU A 1 495 ? 7.358 2.298 36.340 1.00 39.32 517 LEU A CA 1
ATOM 3833 C C . LEU A 1 495 ? 7.633 1.179 37.352 1.00 40.19 517 LEU A C 1
ATOM 3834 O O . LEU A 1 495 ? 7.207 1.293 38.497 1.00 38.93 517 LEU A O 1
ATOM 3839 N N . SER A 1 496 ? 8.306 0.102 36.925 1.00 38.95 518 SER A N 1
ATOM 3840 C CA . SER A 1 496 ? 8.614 -1.027 37.812 1.00 40.21 518 SER A CA 1
ATOM 3841 C C . SER A 1 496 ? 9.626 -0.652 38.889 1.00 41.93 518 SER A C 1
ATOM 3842 O O . SER A 1 496 ? 9.774 -1.392 39.875 1.00 42.71 518 SER A O 1
ATOM 3845 N N . LYS A 1 497 ? 10.330 0.473 38.689 1.00 41.22 519 LYS A N 1
ATOM 3846 C CA . LYS A 1 497 ? 11.284 0.999 39.677 1.00 42.15 519 LYS A CA 1
ATOM 3847 C C . LYS A 1 497 ? 10.633 1.833 40.798 1.00 42.06 519 LYS A C 1
ATOM 3848 O O . LYS A 1 497 ? 11.277 2.089 41.834 1.00 43.07 519 LYS A O 1
ATOM 3854 N N . LEU A 1 498 ? 9.385 2.267 40.615 1.00 40.97 520 LEU A N 1
ATOM 3855 C CA . LEU A 1 498 ? 8.711 3.055 41.677 1.00 42.07 520 LEU A CA 1
ATOM 3856 C C . LEU A 1 498 ? 8.303 2.131 42.811 1.00 43.22 520 LEU A C 1
ATOM 3857 O O . LEU A 1 498 ? 8.068 0.946 42.594 1.00 45.12 520 LEU A O 1
ATOM 3862 N N . TYR A 1 499 ? 8.235 2.656 44.029 1.00 45.30 521 TYR A N 1
ATOM 3863 C CA . TYR A 1 499 ? 7.851 1.826 45.172 1.00 47.18 521 TYR A CA 1
ATOM 3864 C C . TYR A 1 499 ? 7.111 2.641 46.196 1.00 48.68 521 TYR A C 1
ATOM 3865 O O . TYR A 1 499 ? 7.353 3.836 46.329 1.00 47.51 521 TYR A O 1
ATOM 3874 N N . LEU A 1 500 ? 6.201 1.995 46.918 1.00 51.76 522 LEU A N 1
ATOM 3875 C CA . LEU A 1 500 ? 5.397 2.679 47.931 1.00 58.00 522 LEU A CA 1
ATOM 3876 C C . LEU A 1 500 ? 5.985 2.470 49.308 1.00 59.44 522 LEU A C 1
ATOM 3877 O O . L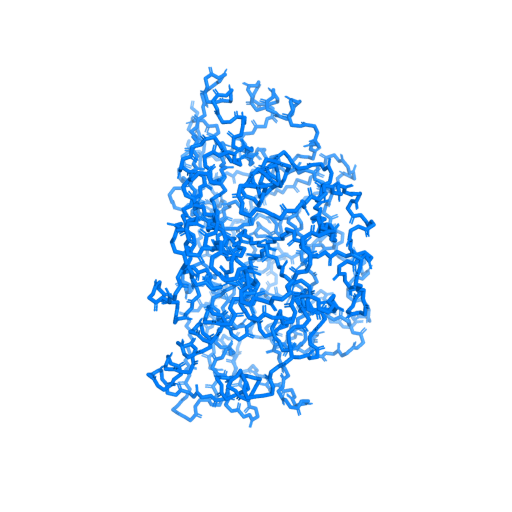EU A 1 500 ? 6.188 1.336 49.726 1.00 60.17 522 LEU A O 1
ATOM 3882 N N . THR A 1 501 ? 6.250 3.573 50.000 1.00 66.82 523 THR A N 1
ATOM 3883 C CA . THR A 1 501 ? 6.749 3.572 51.373 1.00 70.93 523 THR A CA 1
ATOM 3884 C C . THR A 1 501 ? 5.557 3.848 52.296 1.00 82.04 523 THR A C 1
ATOM 3885 O O . THR A 1 501 ? 5.197 5.006 52.523 1.00 86.32 523 THR A O 1
ATOM 3889 N N . GLU A 1 502 ? 4.925 2.790 52.802 1.00 94.40 524 GLU A N 1
ATOM 3890 C CA . GLU A 1 502 ? 3.785 2.951 53.724 1.00 104.15 524 GLU A CA 1
ATOM 3891 C C . GLU A 1 502 ? 4.261 2.849 55.176 1.00 109.84 524 GLU A C 1
ATOM 3892 O O . GLU A 1 502 ? 3.498 3.082 56.117 1.00 110.54 524 GLU A O 1
#

InterPro domains:
  IPR000914 Solute-binding protein family 5 domain [PF00496] (81-442)
  IPR030678 Peptide/nickel binding protein, MppA-type [PIRSF002741] (1-515)
  IPR039424 Solute-binding protein family 5 [PTHR30290] (1-521)

Solvent-accessible surface area: 21764 Å² total; per-residue (Å²): 177,94,15,28,55,0,40,2,7,11,80,25,61,13,123,44,11,0,16,2,15,19,90,40,118,14,0,44,7,1,6,20,1,0,1,1,4,0,3,16,83,64,80,25,129,61,0,2,0,140,50,35,95,55,39,150,90,46,56,35,5,34,0,92,5,60,122,77,15,39,0,24,70,52,98,77,7,24,0,65,7,0,27,27,0,0,71,8,7,25,59,89,118,11,118,10,90,58,78,58,70,5,23,40,118,138,94,67,2,146,21,94,35,77,79,91,43,6,0,67,2,41,10,47,64,44,6,21,20,2,65,35,15,2,36,50,11,36,0,0,0,68,66,28,7,105,79,31,128,72,3,58,150,20,99,93,14,147,90,3,44,0,3,0,2,0,59,32,72,75,85,103,110,37,84,41,0,20,2,66,36,12,88,104,6,43,61,35,117,1,101,0,49,110,0,23,1,84,24,39,175,86,47,112,50,2,17,95,16,7,80,87,43,114,2,6,0,6,47,4,92,34,65,12,31,98,121,5,76,174,45,36,72,14,61,29,18,43,22,88,25,32,62,0,6,5,3,1,1,0,15,44,31,109,29,0,125,27,84,65,0,9,31,0,0,1,26,0,2,43,25,129,83,0,4,93,49,13,27,59,48,119,73,15,1,104,59,3,14,1,4,0,1,90,45,2,94,27,51,20,92,172,16,76,27,13,104,70,57,39,66,93,0,106,137,16,18,172,113,27,58,22,100,78,103,109,122,3,27,0,22,2,52,86,110,32,150,24,18,78,36,4,0,88,18,1,45,110,13,2,138,105,5,43,1,53,2,49,40,102,62,20,74,53,115,41,18,56,112,31,12,95,54,53,176,23,45,80,0,1,0,2,8,38,22,17,65,47,16,41,5,0,23,47,0,53,37,14,6,40,26,138,6,74,97,1,29,3,4,14,113,35,182,117,2,24,64,34,0,117,115,0,20,94,20,45,58,84,142,99,1,74,112,7,2,55,110,0,2,52,37,3,13,64,27,1,0,9,2,15,2,0,14,9,38,15,3,0,0,0,17,46,125,7,18,18,55,192,56,0,37,31,20,24,35,15,15,2,25,2,15,3,48,0,79,30,72,193

Nearest PDB structures (foldseek):
  5isu-assembly1_A  TM=1.002E+00  e=0.000E+00  Listeria monocytogenes EGD-e
  6i3g-assembly1_A  TM=9.308E-01  e=8.082E-58  Clostridioides difficile
  8efz-assembly2_B  TM=8.764E-01  e=1.509E-41  Clostridium carboxidivorans P7
  5u4o-assembly1_A-2  TM=8.937E-01  e=3.882E-40  Bacillus anthracis
  8cb9-assembly1_A  TM=7.728E-01  e=5.423E-35  Agrobacterium tumefaciens